Protein AF-A0A6P4Z2D4-F1 (afdb_monomer)

Solvent-accessible surface area (backbone atoms only — not comparable to full-atom values): 42286 Å² total; per-residue (Å²): 131,94,89,85,78,72,71,78,72,74,76,78,82,76,87,78,78,67,46,40,34,42,95,83,44,36,8,31,78,92,33,59,20,90,62,23,83,47,9,34,36,46,43,90,46,90,30,13,7,21,17,78,86,26,34,40,24,65,52,64,79,12,43,74,41,96,70,29,46,64,32,57,84,72,65,78,74,61,95,79,77,90,61,99,64,61,49,65,62,43,42,44,74,78,44,58,56,77,83,65,78,60,87,53,76,40,67,72,48,18,54,28,38,34,36,34,35,46,83,53,79,64,32,70,40,70,68,59,32,25,53,48,54,42,50,48,31,46,46,30,29,76,74,68,65,38,42,44,38,32,34,13,29,34,31,24,53,49,33,41,32,35,43,51,49,38,89,56,34,49,37,65,68,46,82,99,40,24,70,46,34,48,32,38,29,34,46,19,56,17,51,91,39,63,74,44,72,48,20,55,49,29,54,54,32,41,53,53,34,30,33,78,70,52,47,28,36,95,80,36,39,32,36,42,42,39,66,69,45,102,52,73,38,22,16,55,41,36,43,61,50,50,65,75,40,88,51,45,52,83,60,92,71,75,89,70,90,78,67,64,53,49,46,51,45,51,75,72,45,60,45,52,51,66,32,68,48,73,50,53,31,40,64,49,68,72,47,90,87,65,75,49,39,42,38,34,32,36,48,70,90,52,97,88,55,68,40,70,40,34,40,37,31,85,98,77,51,74,46,45,35,81,100,26,55,96,38,43,47,79,51,74,65,67,14,36,35,38,46,69,35,41,56,83,66,37,37,46,31,36,46,36,46,33,47,68,82,92,74,41,67,31,66,23,71,32,42,37,42,26,60,58,76,84,77,76,79,88,73,81,85,66,84,63,47,40,45,43,42,40,59,51,58,66,45,79,50,43,57,58,40,70,49,76,49,46,32,42,35,34,37,40,61,95,54,60,73,87,41,47,42,41,38,34,32,36,53,51,92,89,56,96,74,62,65,41,70,39,34,33,42,53,98,87,50,59,52,47,39,78,93,27,56,90,37,42,48,55,46,79,44,90,38,79,89,66,91,85,59,76,45,48,44,34,37,39,35,38,41,35,45,61,35,46,67,87,61,46,36,42,34,37,43,34,37,32,35,70,97,46,47,65,29,64,26,50,32,37,37,45,51,43,81,75,84,60,80,80,88,72,85,57,99,84,76,66,85,76,78,75,59,86,52,98,81,82,57,82,59,83,74,79,65,96,83,71,90,75,86,76,82,85,75,85,78,92,79,61,75,59,49,53,53,52,51,76,73,47,78,46,49,61,64,36,67,52,74,52,53,31,37,68,50,70,77,50,92,86,66,75,48,42,40,36,32,32,37,51,68,91,52,95,89,50,70,42,72,39,36,41,37,35,83,98,77,53,73,48,42,33,80,99,29,50,96,38,43,48,80,49,77,62,68,13,37,34,40,43,66,35,44,61,82,66,38,40,44,34,37,46,36,45,33,47,52,78,94,66,41,71,34,66,35,65,40,44,40,43,33,50,82,83,82,86,74,91,80,96,81,79,88,85,84,81,80,96,76,90,83,88,83,87,84,90,87,91,89,89,88,89,82,91,81,89,88,83,85,88,83,87,88,79,90,87,85,82,87,87,80,89,78,91,82,136

pLDDT: mean 70.23, std 21.88, range [25.17, 98.81]

Secondary structure (DSSP, 8-state):
---SSSSTTSSSSS-----SB-TTSB-BTTS-BTTBSSBB--TTSS--EE-TTSBEE-SHHHHSSTT-EE-TT-----TT--S-PPP-EE-TTTTTPPPPS---BPPSSEEEEEEEE-SS----SHHHHHHHHHHHHHIIIIIS--SS-S-SEEE-TTS-EEESSTTTB--SSSTTTTTSEEEEEESS--SSSPPPHHHHHHHHHHHHHHHHTTSEEEEEEEEEGGGGSS--TT-HHHHHHHTTSTTB-----S--TT-S--EEE-SPEE--TT--EEE-EEE--S-TT--PEEEEEE--SSTT-PEEEEEEETTTEEEE-GGGTTTEEE-GGG-EEE-S--GGG-EEEEEEEE-STTS-EEEEEEEEE---------SSSGGGS-EEEES-SEEEEETT--EEEEEEEEEETTS-GGGEEEEEEEEPTTSS--EEEEEEEETTEEEE-GGGTTTEEEEEEE----TT-SEEEEEEEEEE-S--GGG-EEEEEEEEETTTEEEEEEEEEEEEPPPPPPP---TT-PPP-----TTS----PPPTT-------------PPEEEE---EEE-TT--EEE-EEEE-S-TT--PEEEEEEE-SSTT-EEEEEEEETTTEEEE-GGGTTTEEE-GGGPEEE-S--GGG-EEEEEEEE--TTT-EEEEEEEEEE-------------------------------------------------------

Nearest PDB structures (foldseek):
  4z8i-assembly1_A  TM=7.654E-01  e=1.230E-33  Branchiostoma belcheri tsingtauense
  4zxm-assembly1_A  TM=9.765E-01  e=8.666E-25  Branchiostoma belcheri tsingtauense
  5xz4-assembly2_B  TM=9.861E-01  e=1.200E-19  Bombus
  1sxr-assembly1_A  TM=9.747E-01  e=1.416E-19  Drosophila melanogaster
  2cb3-assembly4_D  TM=9.792E-01  e=4.754E-19  Drosophila melanogaster

Radius of gyration: 40.46 Å; Cα contacts (8 Å, |Δi|>4): 1450; chains: 1; bounding box: 106×109×115 Å

Organism: Branchiostoma belcheri (NCBI:txid7741)

InterPro domains:
  IPR002502 N-acetylmuramoyl-L-alanine amidase domain [PF01510] (108-236)
  IPR002502 N-acetylmuramoyl-L-alanine amidase domain [SM00644] (98-235)
  IPR002502 N-acetylmuramoyl-L-alanine amidase domain [cd06583] (109-236)
  IPR003598 Immunoglobulin subtype 2 [SM00408] (272-358)
  IPR003598 Immunoglobulin subtype 2 [SM00408] (571-657)
  IPR003599 Immunoglobulin domain subtype [SM00409] (266-371)
  IPR003599 Immunoglobulin domain subtype [SM00409] (392-512)
  IPR003599 Immunoglobulin domain subtype [SM00409] (565-670)
  IPR006619 Peptidoglycan recognition protein family domain, metazoa/bacteria [SM00701] (87-229)
  IPR007110 Immunoglobulin-like domain [PS50835] (257-353)
  IPR007110 Immunoglobulin-like domain [PS50835] (556-670)
  IPR013106 Immunoglobulin V-set domain [PF07686] (270-360)
  IPR013106 Immunoglobulin V-set domain [PF07686] (569-660)
  IPR013106 Immunoglobulin V-set domain [SM00406] (276-353)
  IPR013106 Immunoglobulin V-set domain [SM00406] (575-652)
  IPR013783 Immunoglobulin-like fold [G3DSA:2.60.40.10] (261-362)
  IPR013783 Immunoglobulin-like fold [G3DSA:2.60.40.10] (387-515)
  IPR013783 Immunoglobulin-like fold [G3DSA:2.60.40.10] (560-660)
  IPR015510 Peptidoglycan recognition protein [PTHR11022] (67-248)
  IPR036179 Immunoglobulin-like domain superfamily [SSF48726] (268-354)

Mean predicted aligned error: 23.94 Å

Foldseek 3Di:
DDDDPPPVVVPPPDDPPQALADPVQFFAQVPGGRPHHRRAADLPDCFQKQAPVRGTHDDCNRDVDLLMDGCVVVDPDPPPPPDLDAFAEQECVNLVHDDFQDFDWADFQFQEEEEWEDEAAADQASNRVSVVLNVQQCCCCVVVVHRGRQAQWEFGLVLYIYGGVHLTTFGNQAPPCRRRYHYYYYYYQPQPHERDPSRVSNVSSNQVVCCVVRSHPPNHAYYYRCLRHPDCTPHDRHRVVCLPDPRYDDRPDDDPDQAAWDWDWDAAAEAAAQAKDWGDIAIDHSDPVWWWKKWKWFDPPPPPDIDTQWIDTPPPDTDGDDPNPPAWDADPRRIIMGGRDDQVNFGKMKIWIQTPPSRGIDIDIYTYGHDDPDPDPPDDDPLQAKDKEWRAQEAEEAAQAKDKTKMKIWDFPPADPQQKKKWKWWADPDDDGDTHTAWIDHPPAIDGDDPNRVFKGWDKAADDPPVPDRIRIIMIMIMGGRDDQVPQTKMKMKIAGHPRGIDIYIHGYGYHYQFDDDADDDPPDDHFDWDDDPPSDTDTDDDPPDPDDDDDDDDPDWAKDKDWDAAAEEEAQFKDKGDIAIDGPDPPWWKWKWKWFDPPDPPDIDTAWIDTPPPDTAGDDPQGPAWDADPRRIIMGGRDDQVVFGKMKIKIATHPVHGIDIDIYTYGHDDDPDDDDDDDDDDDDDDDDYDDDDDDDDDDDDDDDDDDDDDDDDDDDDDDDDDD

Sequence (724 aa):
MATNGLIFLLCLLSYAAAQRWRGDGRCGPNYPAPSATPGECNPASADPCCSEWGWCGHETGHCDCALCVDYSAGGSVPAGSLSGSCPRIVTRSEWGARSSNWVQYISRPVPKVVIHHSTGGTCSDQASCSAKVRGFQNYHMDSNGWGDIGYNFLVGNDGNVYEGRGWDQVGAHAYGQNHVSIGICFIGEFTNQKPNSAAIRAAKNLISCGISLGKISSTYSLYGHRDMGSTACPGNQLYDDIKTWGRYVFCVGTIVPGGQIHVTVGQRQHVPPGGSVILPCNYSLPSDDVRPLVSWWKDRGLVLTRRIVYEHRAGQYSKAYDEWEGRAVLLRQASLQITNLTTNDTGKYECEIRVPLQYGAARGFINLDVRGFPEKGEGTAVDLYPQIEAVRSDLNTTVGETVEMEFLYGVPVNSSERDVVKTIYKLKHGHTPPRENVCEILSKGSNCSGQYQTRARLEEKAWDSDDQSSFRRGLLVLTLENVVLSDEAVYEGEVRVERRGYNQSRVSITVADVPWCPYRSCPDGEWLECQTDTDMVCSCSCRPECTTCAPCTVVPGGQIHVTVGQRQHVPPGGSVILPCNYSLPSDDVRPLVSWWKDRGLVLTRRIVYEHRAGQYSKAYDEWEGRAVLLRQASLQISNLTTNDTGKYECEIRVPLQYGAARGFINLDVSVYGGKNNPLGKLQTGFIAGGGVVFILATAAILTRMLRNRKMNTSAPKYDRQVNM

Structure (mmCIF, N/CA/C/O backbone):
data_AF-A0A6P4Z2D4-F1
#
_entry.id   AF-A0A6P4Z2D4-F1
#
loop_
_atom_site.group_PDB
_atom_site.id
_atom_site.type_symbol
_atom_site.label_atom_id
_atom_site.label_alt_id
_atom_site.label_comp_id
_atom_site.label_asym_id
_atom_site.label_entity_id
_atom_site.label_seq_id
_atom_site.pdbx_PDB_ins_code
_atom_site.Cartn_x
_atom_site.Cartn_y
_atom_site.Cartn_z
_atom_site.occupancy
_atom_site.B_iso_or_equiv
_atom_site.auth_seq_id
_atom_site.auth_comp_id
_atom_site.auth_asym_id
_atom_site.auth_atom_id
_atom_site.pdbx_PDB_model_num
ATOM 1 N N . MET A 1 1 ? -63.949 -8.064 -61.785 1.00 35.16 1 MET A N 1
ATOM 2 C CA . MET A 1 1 ? -62.771 -8.500 -62.572 1.00 35.16 1 MET A CA 1
ATOM 3 C C . MET A 1 1 ? -61.718 -7.399 -62.531 1.00 35.16 1 MET A C 1
ATOM 5 O O . MET A 1 1 ? -62.061 -6.294 -62.142 1.00 35.16 1 MET A O 1
ATOM 9 N N . ALA A 1 2 ? -60.463 -7.743 -62.826 1.00 40.91 2 ALA A N 1
ATOM 10 C CA . ALA A 1 2 ? -59.237 -6.949 -62.666 1.00 40.91 2 ALA A CA 1
ATOM 11 C C . ALA A 1 2 ? -59.337 -5.413 -62.811 1.00 40.91 2 ALA A C 1
ATOM 13 O O . ALA A 1 2 ? -59.795 -4.945 -63.842 1.00 40.91 2 ALA A O 1
ATOM 14 N N . THR A 1 3 ? -58.789 -4.685 -61.822 1.00 45.09 3 THR A N 1
ATOM 15 C CA . THR A 1 3 ? -57.750 -3.625 -61.950 1.00 45.09 3 THR A CA 1
ATOM 16 C C . THR A 1 3 ? -57.456 -3.032 -60.561 1.00 45.09 3 THR A C 1
ATOM 18 O O . THR A 1 3 ? -58.101 -2.068 -60.172 1.00 45.09 3 THR A O 1
ATOM 21 N N . ASN A 1 4 ? -56.530 -3.632 -59.794 1.00 42.41 4 ASN A N 1
ATOM 22 C CA . ASN A 1 4 ? -55.822 -2.997 -58.652 1.00 42.41 4 ASN A CA 1
ATOM 23 C C . ASN A 1 4 ? -54.682 -3.886 -58.083 1.00 42.41 4 ASN A C 1
ATOM 25 O O . ASN A 1 4 ? -54.360 -3.834 -56.902 1.00 42.41 4 ASN A O 1
ATOM 29 N N . GLY A 1 5 ? -54.073 -4.740 -58.920 1.00 39.34 5 GLY A N 1
ATOM 30 C CA . GLY A 1 5 ? -53.118 -5.772 -58.479 1.00 39.34 5 GLY A CA 1
ATOM 31 C C . GLY A 1 5 ? -51.638 -5.526 -58.801 1.00 39.34 5 GLY A C 1
ATOM 32 O O . GLY A 1 5 ? -50.812 -6.327 -58.384 1.00 39.34 5 GLY A O 1
ATOM 33 N N . LEU A 1 6 ? -51.287 -4.469 -59.550 1.00 42.41 6 LEU A N 1
ATOM 34 C CA . LEU A 1 6 ? -49.922 -4.290 -60.087 1.00 42.41 6 LEU A CA 1
ATOM 35 C C . LEU A 1 6 ? -49.116 -3.118 -59.502 1.00 42.41 6 LEU A C 1
ATOM 37 O O . LEU A 1 6 ? -47.920 -3.033 -59.755 1.00 42.41 6 LEU A O 1
ATOM 41 N N . ILE A 1 7 ? -49.729 -2.234 -58.708 1.00 43.28 7 ILE A N 1
ATOM 42 C CA . ILE A 1 7 ? -49.030 -1.077 -58.108 1.00 43.28 7 ILE A CA 1
ATOM 43 C C . ILE A 1 7 ? -48.471 -1.413 -56.711 1.00 43.28 7 ILE A C 1
ATOM 45 O O . ILE A 1 7 ? -47.448 -0.871 -56.308 1.00 43.28 7 ILE A O 1
ATOM 49 N N . PHE A 1 8 ? -49.059 -2.386 -56.004 1.00 35.97 8 PHE A N 1
ATOM 50 C CA . PHE A 1 8 ? -48.578 -2.824 -54.685 1.00 35.97 8 PHE A CA 1
ATOM 51 C C . PHE A 1 8 ? -47.391 -3.806 -54.720 1.00 35.97 8 PHE A C 1
ATOM 53 O O . PHE A 1 8 ? -46.781 -4.045 -53.683 1.00 35.97 8 PHE A O 1
ATOM 60 N N . LEU A 1 9 ? -47.032 -4.354 -55.890 1.00 36.25 9 LEU A N 1
ATOM 61 C CA . LEU A 1 9 ? -45.917 -5.308 -56.027 1.00 36.25 9 LEU A CA 1
ATOM 62 C C . LEU A 1 9 ? -44.589 -4.674 -56.484 1.00 36.25 9 LEU A C 1
ATOM 64 O O . LEU A 1 9 ? -43.566 -5.350 -56.494 1.00 36.25 9 LEU A O 1
ATOM 68 N N . LEU A 1 10 ? -44.591 -3.384 -56.842 1.00 39.38 10 LEU A N 1
ATOM 69 C CA . LEU A 1 10 ? -43.403 -2.641 -57.293 1.00 39.38 10 LEU A CA 1
ATOM 70 C C . LEU A 1 10 ? -42.857 -1.652 -56.246 1.00 39.38 10 LEU A C 1
ATOM 72 O O . LEU A 1 10 ? -41.905 -0.934 -56.528 1.00 39.38 10 LEU A O 1
ATOM 76 N N . CYS A 1 11 ? -43.415 -1.641 -55.029 1.00 34.66 11 CYS A N 1
ATOM 77 C CA . CYS A 1 11 ? -43.006 -0.746 -53.934 1.00 34.66 11 CYS A CA 1
ATOM 78 C C . CYS A 1 11 ? -42.496 -1.495 -52.679 1.00 34.66 11 CYS A C 1
ATOM 80 O O . CYS A 1 11 ? -42.506 -0.958 -51.577 1.00 34.66 11 CYS A O 1
ATOM 82 N N . LEU A 1 12 ? -42.064 -2.756 -52.833 1.00 34.69 12 LEU A N 1
ATOM 83 C CA . LEU A 1 12 ? -41.477 -3.585 -51.759 1.00 34.69 12 LEU A CA 1
ATOM 84 C C . LEU A 1 12 ? -40.169 -4.297 -52.173 1.00 34.69 12 LEU A C 1
ATOM 86 O O . LEU A 1 12 ? -39.725 -5.221 -51.500 1.00 34.69 12 LEU A O 1
ATOM 90 N N . LEU A 1 13 ? -39.535 -3.871 -53.274 1.00 36.72 13 LEU A N 1
ATOM 91 C CA . LEU A 1 13 ? -38.287 -4.460 -53.797 1.00 36.72 13 LEU A CA 1
ATOM 92 C C . LEU A 1 13 ? -37.170 -3.429 -54.050 1.00 36.72 13 LEU A C 1
ATOM 94 O O . LEU A 1 13 ? -36.260 -3.658 -54.843 1.00 36.72 13 LEU A O 1
ATOM 98 N N . SER A 1 14 ? -37.198 -2.303 -53.336 1.00 42.03 14 SER A N 1
ATOM 99 C CA . SER A 1 14 ? -36.109 -1.322 -53.327 1.00 42.03 14 SER A CA 1
ATOM 100 C C . SER A 1 14 ? -35.949 -0.700 -51.939 1.00 42.03 14 SER A C 1
ATOM 102 O O . SER A 1 14 ? -36.929 -0.235 -51.368 1.00 42.03 14 SER A O 1
ATOM 104 N N . TYR A 1 15 ? -34.707 -0.646 -51.446 1.00 39.22 15 TYR A N 1
ATOM 105 C CA . TYR A 1 15 ? -34.289 -0.032 -50.174 1.00 39.22 15 TYR A CA 1
ATOM 106 C C . TYR A 1 15 ? -34.750 -0.699 -48.865 1.00 39.22 15 TYR A C 1
ATOM 108 O O . TYR A 1 15 ? -35.400 -0.100 -48.015 1.00 39.22 15 TYR A O 1
ATOM 116 N N . ALA A 1 16 ? -34.193 -1.883 -48.610 1.00 38.75 16 ALA A N 1
ATOM 117 C CA . ALA A 1 16 ? -33.595 -2.152 -47.304 1.00 38.75 16 ALA A CA 1
ATOM 118 C C . ALA A 1 16 ? -32.105 -2.453 -47.523 1.00 38.75 16 ALA A C 1
ATOM 120 O O . ALA A 1 16 ? -31.725 -3.587 -47.809 1.00 38.75 16 ALA A O 1
ATOM 121 N N . ALA A 1 17 ? -31.254 -1.424 -47.446 1.00 47.62 17 ALA A N 1
ATOM 122 C CA . ALA A 1 17 ? -29.812 -1.637 -47.380 1.00 47.62 17 ALA A CA 1
ATOM 123 C C . ALA A 1 17 ? -29.526 -2.359 -46.058 1.00 47.62 17 ALA A C 1
ATOM 125 O O . ALA A 1 17 ? -29.636 -1.758 -44.989 1.00 47.62 17 ALA A O 1
ATOM 126 N N . ALA A 1 18 ? -29.259 -3.665 -46.126 1.00 57.00 18 ALA A N 1
ATOM 127 C CA . ALA A 1 18 ? -29.109 -4.490 -44.936 1.00 57.00 18 ALA A CA 1
ATOM 128 C C . ALA A 1 18 ? -27.986 -3.919 -44.053 1.00 57.00 18 ALA A C 1
ATOM 130 O O . ALA A 1 18 ? -26.876 -3.666 -44.527 1.00 57.00 18 ALA A O 1
ATOM 131 N N . GLN A 1 19 ? -28.305 -3.654 -42.788 1.00 74.12 19 GLN A N 1
ATOM 132 C CA . GLN A 1 19 ? -27.507 -2.788 -41.922 1.00 74.12 19 GLN A CA 1
ATOM 133 C C . GLN A 1 19 ? -26.253 -3.520 -41.412 1.00 74.12 19 GLN A C 1
ATOM 135 O O . GLN A 1 19 ? -26.360 -4.589 -40.810 1.00 74.12 19 GLN A O 1
ATOM 140 N N . ARG A 1 20 ? -25.064 -2.953 -41.673 1.00 85.25 20 ARG A N 1
ATOM 141 C CA . ARG A 1 20 ? -23.759 -3.570 -41.333 1.00 85.25 20 ARG A CA 1
ATOM 142 C C . ARG A 1 20 ? -23.387 -3.437 -39.852 1.00 85.25 20 ARG A C 1
ATOM 144 O O . ARG A 1 20 ? -22.467 -4.097 -39.383 1.00 85.25 20 ARG A O 1
ATOM 151 N N . TRP A 1 21 ? -24.130 -2.624 -39.112 1.00 87.12 21 TRP A N 1
ATOM 152 C CA . TRP A 1 21 ? -24.006 -2.409 -37.673 1.00 87.12 21 TRP A CA 1
ATOM 153 C C . TRP A 1 21 ? -25.308 -2.783 -36.964 1.00 87.12 21 TRP A C 1
ATOM 155 O O . TRP A 1 21 ? -26.374 -2.848 -37.582 1.00 87.12 21 TRP A O 1
ATOM 165 N N . ARG A 1 22 ? -25.229 -3.045 -35.658 1.00 86.81 22 ARG A N 1
ATOM 166 C CA . ARG A 1 22 ? -26.376 -3.472 -34.849 1.00 86.81 22 ARG A CA 1
ATOM 167 C C . ARG A 1 22 ? -27.048 -2.292 -34.145 1.00 86.81 22 ARG A C 1
ATOM 169 O O . ARG A 1 22 ? -26.395 -1.324 -33.770 1.00 86.81 22 ARG A O 1
ATOM 176 N N . GLY A 1 23 ? -28.358 -2.398 -33.917 1.00 82.31 23 GLY A N 1
ATOM 177 C CA . GLY A 1 23 ? -29.136 -1.394 -33.174 1.00 82.31 23 GLY A CA 1
ATOM 178 C C . GLY A 1 23 ? -28.933 -1.418 -31.652 1.00 82.31 23 GLY A C 1
ATOM 179 O O . GLY A 1 23 ? -29.385 -0.506 -30.973 1.00 82.31 23 GLY A O 1
ATOM 180 N N . ASP A 1 24 ? -28.258 -2.440 -31.116 1.00 86.38 24 ASP A N 1
ATOM 181 C CA . ASP A 1 24 ? -27.936 -2.591 -29.690 1.00 86.38 24 ASP A CA 1
ATOM 182 C C . ASP A 1 24 ? -26.535 -2.065 -29.321 1.00 86.38 24 ASP A C 1
ATOM 184 O O . ASP A 1 24 ? -26.066 -2.306 -28.212 1.00 86.38 24 ASP A O 1
ATOM 188 N N . GLY A 1 25 ? -25.848 -1.383 -30.247 1.00 86.38 25 GLY A N 1
ATOM 189 C CA . GLY A 1 25 ? -24.499 -0.839 -30.044 1.00 86.38 25 GLY A CA 1
ATOM 190 C C . GLY A 1 25 ? -23.376 -1.883 -30.019 1.00 86.38 25 GLY A C 1
ATOM 191 O O . GLY A 1 25 ? -22.221 -1.523 -29.792 1.00 86.38 25 GLY A O 1
ATOM 192 N N . ARG A 1 26 ? -23.676 -3.170 -30.248 1.00 91.19 26 ARG A N 1
ATOM 193 C CA . ARG A 1 26 ? -22.673 -4.244 -30.293 1.00 91.19 26 ARG A CA 1
ATOM 194 C C . ARG A 1 26 ? -22.001 -4.352 -31.664 1.00 91.19 26 ARG A C 1
ATOM 196 O O . ARG A 1 26 ? -22.624 -4.110 -32.695 1.00 91.19 26 ARG A O 1
ATOM 203 N N . CYS A 1 27 ? -20.751 -4.807 -31.670 1.00 89.88 27 CYS A N 1
ATOM 204 C CA . CYS A 1 27 ? -19.935 -4.995 -32.872 1.00 89.88 27 CYS A CA 1
ATOM 205 C C . CYS A 1 27 ? -18.871 -6.093 -32.676 1.00 89.88 27 CYS A C 1
ATOM 207 O O . CYS A 1 27 ? -18.751 -6.688 -31.604 1.00 89.88 27 CYS A O 1
ATOM 209 N N . GLY A 1 28 ? -18.063 -6.361 -33.699 1.00 85.19 28 GLY A N 1
ATOM 210 C CA . GLY A 1 28 ? -16.960 -7.317 -33.652 1.00 85.19 28 GLY A CA 1
ATOM 211 C C . GLY A 1 28 ? -17.371 -8.761 -33.981 1.00 85.19 28 GLY A C 1
ATOM 212 O O . GLY A 1 28 ? -18.518 -9.033 -34.350 1.00 85.19 28 GLY A O 1
ATOM 213 N N . PRO A 1 29 ? -16.432 -9.722 -33.891 1.00 78.94 29 PRO A N 1
ATOM 214 C CA . PRO A 1 29 ? -16.642 -11.098 -34.358 1.00 78.94 29 PRO A CA 1
ATOM 215 C C . PRO A 1 29 ? -17.651 -11.883 -33.512 1.00 78.94 29 PRO A C 1
ATOM 217 O O . PRO A 1 29 ? -18.329 -12.764 -34.030 1.00 78.94 29 PRO A O 1
ATOM 220 N N . ASN A 1 30 ? -17.792 -11.530 -32.231 1.00 80.69 30 ASN A N 1
ATOM 221 C CA . ASN A 1 30 ? -18.738 -12.166 -31.312 1.00 80.69 30 ASN A CA 1
ATOM 222 C C . ASN A 1 30 ? -20.179 -11.650 -31.476 1.00 80.69 30 ASN A C 1
ATOM 224 O O . ASN A 1 30 ? -21.107 -12.272 -30.964 1.00 80.69 30 ASN A O 1
ATOM 228 N N . TYR A 1 31 ? -20.375 -10.531 -32.186 1.00 87.75 31 TYR A N 1
ATOM 229 C CA . TYR A 1 31 ? -21.681 -9.900 -32.381 1.00 87.75 31 TYR A CA 1
ATOM 230 C C . TYR A 1 31 ? -21.900 -9.526 -33.859 1.00 87.75 31 TYR A C 1
ATOM 232 O O . TYR A 1 31 ? -21.855 -8.345 -34.207 1.00 87.75 31 TYR A O 1
ATOM 240 N N . PRO A 1 32 ? -22.148 -10.510 -34.749 1.00 84.94 32 PRO A N 1
ATOM 241 C CA . PRO A 1 32 ? -22.442 -10.246 -36.156 1.00 84.94 32 PRO A CA 1
ATOM 242 C C . PRO A 1 32 ? -23.659 -9.331 -36.342 1.00 84.94 32 PRO A C 1
ATOM 244 O O . PRO A 1 32 ? -24.622 -9.371 -35.563 1.00 84.94 32 PRO A O 1
ATOM 247 N N . ALA A 1 33 ? -23.621 -8.526 -37.398 1.00 83.75 33 ALA A N 1
ATOM 248 C CA . ALA A 1 33 ? -24.726 -7.692 -37.852 1.00 83.75 33 ALA A CA 1
ATOM 249 C C . ALA A 1 33 ? -25.476 -8.371 -39.019 1.00 83.75 33 ALA A C 1
ATOM 251 O O . ALA A 1 33 ? -24.918 -9.264 -39.658 1.00 83.75 33 ALA A O 1
ATOM 252 N N . PRO A 1 34 ? -26.714 -7.950 -39.349 1.00 79.75 34 PRO A N 1
ATOM 253 C CA . PRO A 1 34 ? -27.518 -8.565 -40.413 1.00 79.75 34 PRO A CA 1
ATOM 254 C C . PRO A 1 34 ? -26.839 -8.694 -41.788 1.00 79.75 34 PRO A C 1
ATOM 256 O O . PRO A 1 34 ? -27.233 -9.553 -42.573 1.00 79.75 34 PRO A O 1
ATOM 259 N N . SER A 1 35 ? -25.840 -7.859 -42.092 1.00 79.88 35 SER A N 1
ATOM 260 C CA . SER A 1 35 ? -25.073 -7.894 -43.348 1.00 79.88 35 SER A CA 1
ATOM 261 C C . SER A 1 35 ? -23.549 -7.835 -43.184 1.00 79.88 35 SER A C 1
ATOM 263 O O . SER A 1 35 ? -22.845 -7.655 -44.178 1.00 79.88 35 SER A O 1
ATOM 265 N N . ALA A 1 36 ? -23.023 -7.991 -41.963 1.00 77.94 36 ALA A N 1
ATOM 266 C CA . ALA A 1 36 ? -21.582 -7.973 -41.715 1.00 77.94 36 ALA A CA 1
ATOM 267 C C . ALA A 1 36 ? -21.163 -8.958 -40.614 1.00 77.94 36 ALA A C 1
ATOM 269 O O . ALA A 1 36 ? -21.743 -8.995 -39.526 1.00 77.94 36 ALA A O 1
ATOM 270 N N . THR A 1 37 ? -20.111 -9.725 -40.904 1.00 79.81 37 THR A N 1
ATOM 271 C CA . THR A 1 37 ? -19.453 -10.640 -39.966 1.00 79.81 37 THR A CA 1
ATOM 272 C C . THR A 1 37 ? -17.938 -10.461 -40.120 1.00 79.81 37 THR A C 1
ATOM 274 O O . THR A 1 37 ? -17.406 -10.880 -41.150 1.00 79.81 37 THR A O 1
ATOM 277 N N . PRO A 1 38 ? -17.222 -9.856 -39.151 1.00 82.50 38 PRO A N 1
ATOM 278 C CA . PRO A 1 38 ? -17.706 -9.297 -37.878 1.00 82.50 38 PRO A CA 1
ATOM 279 C C . PRO A 1 38 ? -18.737 -8.166 -38.045 1.00 82.50 38 PRO A C 1
ATOM 281 O O . PRO A 1 38 ? -18.798 -7.539 -39.097 1.00 82.50 38 PRO A O 1
ATOM 284 N N . GLY A 1 39 ? -19.542 -7.908 -37.008 1.00 86.06 39 GLY A N 1
ATOM 285 C CA . GLY A 1 39 ? -20.467 -6.770 -37.004 1.00 86.06 39 GLY A CA 1
ATOM 286 C C . GLY A 1 39 ? -19.714 -5.441 -36.903 1.00 86.06 39 GLY A C 1
ATOM 287 O O . GLY A 1 39 ? -18.709 -5.349 -36.198 1.00 86.06 39 GLY A O 1
ATOM 288 N N . GLU A 1 40 ? -20.182 -4.413 -37.600 1.00 91.56 40 GLU A N 1
ATOM 289 C CA . GLU A 1 40 ? -19.491 -3.122 -37.712 1.00 91.56 40 GLU A CA 1
ATOM 290 C C . GLU A 1 40 ? -20.137 -2.055 -36.818 1.00 91.56 40 GLU A C 1
ATOM 292 O O . GLU A 1 40 ? -21.152 -2.304 -36.163 1.00 91.56 40 GLU A O 1
ATOM 297 N N . CYS A 1 41 ? -19.556 -0.855 -36.802 1.00 88.88 41 CYS A N 1
ATOM 298 C CA . CYS A 1 41 ? -20.157 0.337 -36.205 1.00 88.88 41 CYS A CA 1
ATOM 299 C C . CYS A 1 41 ? -20.586 1.317 -37.296 1.00 88.88 41 CYS A C 1
ATOM 301 O O . CYS A 1 41 ? -20.066 1.287 -38.408 1.00 88.88 41 CYS A O 1
ATOM 303 N N . ASN A 1 42 ? -21.571 2.164 -36.996 1.00 87.00 42 ASN A N 1
ATOM 304 C CA . ASN A 1 42 ? -22.104 3.120 -37.962 1.00 87.00 42 ASN A CA 1
ATOM 305 C C . ASN A 1 42 ? -21.088 4.257 -38.211 1.00 87.00 42 ASN A C 1
ATOM 307 O O . ASN A 1 42 ? -20.878 5.052 -37.293 1.00 87.00 42 ASN A O 1
ATOM 311 N N . PRO A 1 43 ? -20.534 4.412 -39.432 1.00 82.62 43 PRO A N 1
ATOM 312 C CA . PRO A 1 43 ? -19.566 5.469 -39.755 1.00 82.62 43 PRO A CA 1
ATOM 313 C C . PRO A 1 43 ? -20.072 6.892 -39.496 1.00 82.62 43 PRO A C 1
ATOM 315 O O . PRO A 1 43 ? -19.282 7.792 -39.240 1.00 82.62 43 PRO A O 1
ATOM 318 N N . ALA A 1 44 ? -21.390 7.095 -39.592 1.00 78.81 44 ALA A N 1
ATOM 319 C CA . ALA A 1 44 ? -22.053 8.388 -39.428 1.00 78.81 44 ALA A CA 1
ATOM 320 C C . ALA A 1 44 ? -22.648 8.591 -38.018 1.00 78.81 44 ALA A C 1
ATOM 322 O O . ALA A 1 44 ? -23.441 9.508 -37.810 1.00 78.81 44 ALA A O 1
ATOM 323 N N . SER A 1 45 ? -22.328 7.709 -37.065 1.00 82.06 45 SER A N 1
ATOM 324 C CA . SER A 1 45 ? -22.720 7.856 -35.661 1.00 82.06 45 SER A CA 1
ATOM 325 C C . SER A 1 45 ? -21.751 8.760 -34.902 1.00 82.06 45 SER A C 1
ATOM 327 O O . SER A 1 45 ? -20.603 8.935 -35.302 1.00 82.06 45 SER A O 1
ATOM 329 N N . ALA A 1 46 ? -22.194 9.243 -33.741 1.00 82.00 46 ALA A N 1
ATOM 330 C CA . ALA A 1 46 ? -21.294 9.744 -32.708 1.00 82.00 46 ALA A CA 1
ATOM 331 C C . ALA A 1 46 ? -20.350 8.652 -32.167 1.00 82.00 46 ALA A C 1
ATOM 333 O O . ALA A 1 46 ? -19.380 9.002 -31.520 1.00 82.00 46 ALA A O 1
ATOM 334 N N . ASP A 1 47 ? -20.614 7.369 -32.457 1.00 89.94 47 ASP A N 1
ATOM 335 C CA . ASP A 1 47 ? -19.872 6.186 -31.996 1.00 89.94 47 ASP A CA 1
ATOM 336 C C . ASP A 1 47 ? -19.405 5.297 -33.176 1.00 89.94 47 ASP A C 1
ATOM 338 O O . ASP A 1 47 ? -20.012 4.251 -33.444 1.00 89.94 47 ASP A O 1
ATOM 342 N N . PRO A 1 48 ? -18.376 5.709 -33.942 1.00 88.12 48 PRO A N 1
ATOM 343 C CA . PRO A 1 48 ? -17.981 5.039 -35.180 1.00 88.12 48 PRO A CA 1
ATOM 344 C C . PRO A 1 48 ? -16.945 3.917 -34.998 1.00 88.12 48 PRO A C 1
ATOM 346 O O . PRO A 1 48 ? -16.666 3.209 -35.964 1.00 88.12 48 PRO A O 1
ATOM 349 N N . CYS A 1 49 ? -16.367 3.724 -33.808 1.00 89.94 49 CYS A N 1
ATOM 350 C CA . CYS A 1 49 ? -15.280 2.769 -33.577 1.00 89.94 49 CYS A CA 1
ATOM 351 C C . CYS A 1 49 ? -15.737 1.531 -32.796 1.00 89.94 49 CYS A C 1
ATOM 353 O O . CYS A 1 49 ? -16.405 1.648 -31.772 1.00 89.94 49 CYS A O 1
ATOM 355 N N . CYS A 1 50 ? -15.331 0.338 -33.232 1.00 90.00 50 CYS A N 1
ATOM 356 C CA . CYS A 1 50 ? -15.570 -0.913 -32.516 1.00 90.00 50 CYS A CA 1
ATOM 357 C C . CYS A 1 50 ? -14.404 -1.261 -31.580 1.00 90.00 50 CYS A C 1
ATOM 359 O O . CYS A 1 50 ? -13.285 -1.465 -32.047 1.00 90.00 50 CYS A O 1
ATOM 361 N N . SER A 1 51 ? -14.686 -1.397 -30.282 1.00 86.00 51 SER A N 1
ATOM 362 C CA . SER A 1 51 ? -13.726 -1.799 -29.238 1.00 86.00 51 SER A CA 1
ATOM 363 C C . SER A 1 51 ? -13.460 -3.314 -29.174 1.00 86.00 51 SER A C 1
ATOM 365 O O . SER A 1 51 ? -14.282 -4.119 -29.618 1.00 86.00 51 SER A O 1
ATOM 367 N N . GLU A 1 52 ? -12.374 -3.735 -28.499 1.00 82.12 52 GLU A N 1
ATOM 368 C CA . GLU A 1 52 ? -12.080 -5.168 -28.225 1.00 82.12 52 GLU A CA 1
ATOM 369 C C . GLU A 1 52 ? -13.215 -5.870 -27.453 1.00 82.12 52 GLU A C 1
ATOM 371 O O . GLU A 1 52 ? -13.386 -7.086 -27.535 1.00 82.12 52 GLU A O 1
ATOM 376 N N . TRP A 1 53 ? -14.020 -5.094 -26.720 1.00 81.44 53 TRP A N 1
ATOM 377 C CA . TRP A 1 53 ? -15.162 -5.557 -25.927 1.00 81.44 53 TRP A CA 1
ATOM 378 C C . TRP A 1 53 ? -16.437 -5.780 -26.759 1.00 81.44 53 TRP A C 1
ATOM 380 O O . TRP A 1 53 ? -17.458 -6.219 -26.218 1.00 81.44 53 TRP A O 1
ATOM 390 N N . GLY A 1 54 ? -16.387 -5.498 -28.065 1.00 86.69 54 GLY A N 1
ATOM 391 C CA . GLY A 1 54 ? -17.507 -5.654 -28.988 1.00 86.69 54 GLY A CA 1
ATOM 392 C C . GLY A 1 54 ? -18.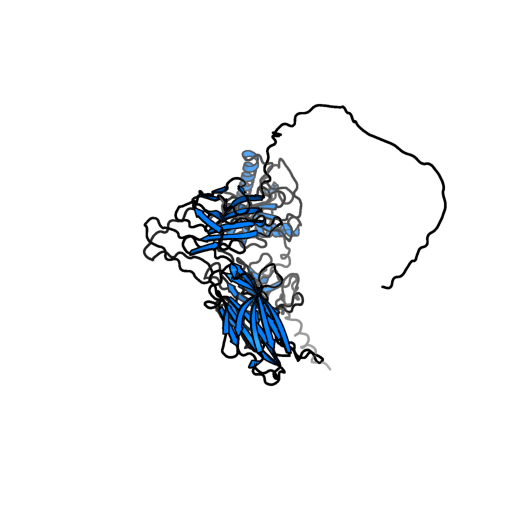598 -4.602 -28.800 1.00 86.69 54 GLY A C 1
ATOM 393 O O . GLY A 1 54 ? -19.782 -4.934 -28.873 1.00 86.69 54 GLY A O 1
ATOM 394 N N . TRP A 1 55 ? -18.198 -3.358 -28.527 1.00 92.06 55 TRP A N 1
ATOM 395 C CA . TRP A 1 55 ? -19.075 -2.188 -28.411 1.00 92.06 55 TRP A CA 1
ATOM 396 C C . TRP A 1 55 ? -18.621 -1.056 -29.326 1.00 92.06 55 TRP A C 1
ATOM 398 O O . TRP A 1 55 ? -17.417 -0.797 -29.420 1.00 92.06 55 TRP A O 1
ATOM 408 N N . CYS A 1 56 ? -19.591 -0.379 -29.938 1.00 90.44 56 CYS A N 1
ATOM 409 C CA . CYS A 1 56 ? -19.391 0.863 -30.669 1.00 90.44 56 CYS A CA 1
ATOM 410 C C . CYS A 1 56 ? -19.228 2.043 -29.708 1.00 90.44 56 CYS A C 1
ATOM 412 O O . CYS A 1 56 ? -20.028 2.196 -28.788 1.00 90.44 56 CYS A O 1
ATOM 414 N N . GLY A 1 57 ? -18.213 2.871 -29.942 1.00 87.62 57 GLY A N 1
ATOM 415 C CA . GLY A 1 57 ? -17.928 4.091 -29.189 1.00 87.62 57 GLY A CA 1
ATOM 416 C C . GLY A 1 57 ? -17.037 5.053 -29.982 1.00 87.62 57 GLY A C 1
ATOM 417 O O . GLY A 1 57 ? -16.677 4.775 -31.127 1.00 87.62 57 GLY A O 1
ATOM 418 N N . HIS A 1 58 ? -16.659 6.172 -29.367 1.00 83.69 58 HIS A N 1
ATOM 419 C CA . HIS A 1 58 ? -15.753 7.182 -29.945 1.00 83.69 58 HIS A CA 1
ATOM 420 C C . HIS A 1 58 ? -14.575 7.572 -29.048 1.00 83.69 58 HIS A C 1
ATOM 422 O O . HIS A 1 58 ? -13.686 8.312 -29.464 1.00 83.69 58 HIS A O 1
ATOM 428 N N . GLU A 1 59 ? -14.567 7.110 -27.799 1.00 77.62 59 GLU A N 1
ATOM 429 C CA . GLU A 1 59 ? -13.454 7.348 -26.883 1.00 77.62 59 GLU A CA 1
ATOM 430 C C . GLU A 1 59 ? -12.191 6.609 -27.358 1.00 77.62 59 GLU A C 1
ATOM 432 O O . GLU A 1 59 ? -12.271 5.601 -28.061 1.00 77.62 59 GLU A O 1
ATOM 437 N N . THR A 1 60 ? -11.011 7.030 -26.900 1.00 72.56 60 THR A N 1
ATOM 438 C CA . THR A 1 60 ? -9.725 6.404 -27.270 1.00 72.56 60 THR A CA 1
ATOM 439 C C . THR A 1 60 ? -9.681 4.894 -26.985 1.00 72.56 60 THR A C 1
ATOM 441 O O . THR A 1 60 ? -9.105 4.132 -27.756 1.00 72.56 60 THR A O 1
ATOM 444 N N . GLY A 1 61 ? -10.371 4.415 -25.942 1.00 67.06 61 GLY A N 1
ATOM 445 C CA . GLY A 1 61 ? -10.525 2.978 -25.656 1.00 67.06 61 GLY A CA 1
ATOM 446 C C . GLY A 1 61 ? -11.364 2.186 -26.676 1.00 67.06 61 GLY A C 1
ATOM 447 O O . GLY A 1 61 ? -11.328 0.956 -26.656 1.00 67.06 61 GLY A O 1
ATOM 448 N N . HIS A 1 62 ? -12.098 2.871 -27.556 1.00 78.19 62 HIS A N 1
ATOM 449 C CA . HIS A 1 62 ? -12.904 2.298 -28.638 1.00 78.19 62 HIS A CA 1
ATOM 450 C C . HIS A 1 62 ? -12.253 2.439 -30.020 1.00 78.19 62 HIS A C 1
ATOM 452 O O . HIS A 1 62 ? -12.574 1.639 -30.896 1.00 78.19 62 HIS A O 1
ATOM 458 N N . CYS A 1 63 ? -11.336 3.397 -30.211 1.00 74.50 63 CYS A N 1
ATOM 459 C CA . CYS A 1 63 ? -10.672 3.662 -31.496 1.00 74.50 63 CYS A CA 1
ATOM 460 C C . CYS A 1 63 ? -9.176 3.267 -31.532 1.00 74.50 63 CYS A C 1
ATOM 462 O O . CYS A 1 63 ? -8.719 2.733 -32.539 1.00 74.50 63 CYS A O 1
ATOM 464 N N . ASP A 1 64 ? -8.413 3.464 -30.445 1.00 76.12 64 ASP A N 1
ATOM 465 C CA . ASP A 1 64 ? -6.933 3.396 -30.444 1.00 76.12 64 ASP A CA 1
ATOM 466 C C . ASP A 1 64 ? -6.340 2.079 -29.895 1.00 76.12 64 ASP A C 1
ATOM 468 O O . ASP A 1 64 ? -5.122 1.949 -29.711 1.00 76.12 64 ASP A O 1
ATOM 472 N N . CYS A 1 65 ? -7.179 1.089 -29.591 1.00 70.62 65 CYS A N 1
ATOM 473 C CA . CYS A 1 65 ? -6.736 -0.199 -29.056 1.00 70.62 65 CYS A CA 1
ATOM 474 C C . CYS A 1 65 ? -6.223 -1.165 -30.144 1.00 70.62 65 CYS A C 1
ATOM 476 O O . CYS A 1 65 ? -6.397 -0.945 -31.341 1.00 70.62 65 CYS A O 1
ATOM 478 N N . ALA A 1 66 ? -5.552 -2.251 -29.745 1.00 66.50 66 ALA A N 1
ATOM 479 C CA . ALA A 1 66 ? -4.838 -3.120 -30.687 1.00 66.50 66 ALA A CA 1
ATOM 480 C C . ALA A 1 66 ? -5.774 -3.964 -31.570 1.00 66.50 66 ALA A C 1
ATOM 482 O O . ALA A 1 66 ? -5.383 -4.346 -32.673 1.00 66.50 66 ALA A O 1
ATOM 483 N N . LEU A 1 67 ? -6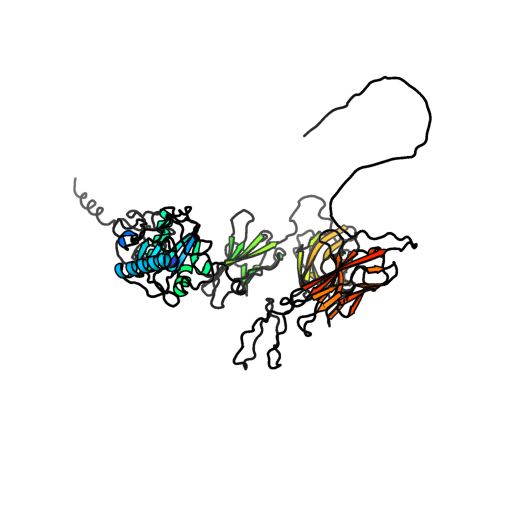.987 -4.247 -31.087 1.00 70.38 67 LEU A N 1
ATOM 484 C CA . LEU A 1 67 ? -8.048 -4.932 -31.831 1.00 70.38 67 LEU A CA 1
ATOM 485 C C . LEU A 1 67 ? -9.224 -3.998 -32.185 1.00 70.38 67 LEU A C 1
ATOM 487 O O . LEU A 1 67 ? -10.273 -4.483 -32.607 1.00 70.38 67 LEU A O 1
ATOM 491 N N . CYS A 1 68 ? -9.059 -2.681 -32.012 1.00 82.12 68 CYS A N 1
ATOM 492 C C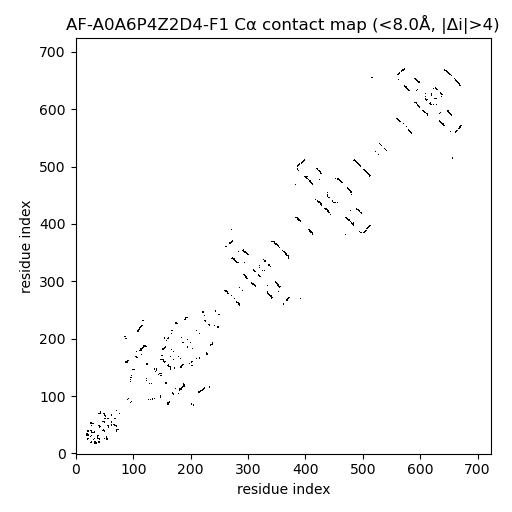A . CYS A 1 68 ? -10.074 -1.689 -32.363 1.00 82.12 68 CYS A CA 1
ATOM 493 C C . CYS A 1 68 ? -10.204 -1.545 -33.883 1.00 82.12 68 CYS A C 1
ATOM 495 O O . CYS A 1 68 ? -9.225 -1.679 -34.621 1.00 82.12 68 CYS A O 1
ATOM 497 N N . VAL A 1 69 ? -11.410 -1.220 -34.351 1.00 79.88 69 VAL A N 1
ATOM 498 C CA . VAL A 1 69 ? -11.669 -0.890 -35.760 1.00 79.88 69 VAL A CA 1
ATOM 499 C C . VAL A 1 69 ? -12.482 0.397 -35.832 1.00 79.88 69 VAL A C 1
ATOM 501 O O . VAL A 1 69 ? -13.658 0.404 -35.478 1.00 79.88 69 VAL A O 1
ATOM 504 N N . ASP A 1 70 ? -11.856 1.480 -36.286 1.00 84.31 70 ASP A N 1
ATOM 505 C CA . ASP A 1 70 ? -12.520 2.755 -36.563 1.00 84.31 70 ASP A CA 1
ATOM 506 C C . ASP A 1 70 ? -13.151 2.742 -37.966 1.00 84.31 70 ASP A C 1
ATOM 508 O O . ASP A 1 70 ? -12.460 2.524 -38.965 1.00 84.31 70 ASP A O 1
ATOM 512 N N . TYR A 1 71 ? -14.466 2.968 -38.041 1.00 80.81 71 TYR A N 1
ATOM 513 C CA . TYR A 1 71 ? -15.223 3.027 -39.294 1.00 80.81 71 TYR A CA 1
ATOM 514 C C . TYR A 1 71 ? -15.495 4.470 -39.771 1.00 80.81 71 TYR A C 1
ATOM 516 O O . TYR A 1 71 ? -16.078 4.652 -40.842 1.00 80.81 71 TYR A O 1
ATOM 524 N N . SER A 1 72 ? -15.061 5.502 -39.033 1.00 74.94 72 SER A N 1
ATOM 525 C CA . SER A 1 72 ? -15.337 6.925 -39.311 1.00 74.94 72 SER A CA 1
ATOM 526 C C . SER A 1 72 ? -14.804 7.416 -40.664 1.00 74.94 72 SER A C 1
ATOM 528 O O . SER A 1 72 ? -15.395 8.291 -41.296 1.00 74.94 72 SER A O 1
ATOM 530 N N . ALA A 1 73 ? -13.715 6.819 -41.158 1.00 57.34 73 ALA A N 1
ATOM 531 C CA . ALA A 1 73 ? -13.009 7.252 -42.365 1.00 57.34 73 ALA A CA 1
ATOM 532 C C . ALA A 1 73 ? -13.726 6.926 -43.697 1.00 57.34 73 ALA A C 1
ATOM 534 O O . ALA A 1 73 ? -13.148 7.122 -44.766 1.00 57.34 73 ALA A O 1
ATOM 535 N N . GLY A 1 74 ? -14.951 6.385 -43.669 1.00 46.75 74 GLY A N 1
ATOM 536 C CA . GLY A 1 74 ? -15.767 6.107 -44.864 1.00 46.75 74 GLY A CA 1
ATOM 537 C C . GLY A 1 74 ? -15.239 4.997 -45.787 1.00 46.75 74 GLY A C 1
ATOM 538 O O . GLY A 1 74 ? -15.872 4.673 -46.793 1.00 46.75 74 GLY A O 1
ATOM 539 N N . GLY A 1 75 ? -14.100 4.388 -45.454 1.00 40.00 75 GLY A N 1
ATOM 540 C CA . GLY A 1 75 ? -13.550 3.243 -46.163 1.00 40.00 75 GLY A CA 1
ATOM 541 C C . GLY A 1 75 ? -14.298 1.968 -45.797 1.00 40.00 75 GLY A C 1
ATOM 542 O O . GLY A 1 75 ? -14.111 1.427 -44.708 1.00 40.00 75 GLY A O 1
ATOM 543 N N . SER A 1 76 ? -15.089 1.434 -46.727 1.00 38.19 76 SER A N 1
ATOM 544 C CA . SER A 1 76 ? -15.516 0.041 -46.646 1.00 38.19 76 SER A CA 1
ATOM 545 C C . SER A 1 76 ? -14.277 -0.852 -46.722 1.00 38.19 76 SER A C 1
ATOM 547 O O . SER A 1 76 ? -13.701 -1.061 -47.790 1.00 38.19 76 SER A O 1
ATOM 549 N N . VAL A 1 77 ? -13.852 -1.385 -45.573 1.00 39.16 77 VAL A N 1
ATOM 550 C CA . VAL A 1 77 ? -12.806 -2.410 -45.531 1.00 39.16 77 VAL A CA 1
ATOM 551 C C . VAL A 1 77 ? -13.260 -3.551 -46.454 1.00 39.16 77 VAL A C 1
ATOM 553 O O . VAL A 1 77 ? -14.378 -4.054 -46.274 1.00 39.16 77 VAL A O 1
ATOM 556 N N . PRO A 1 78 ? -12.463 -3.950 -47.466 1.00 34.09 78 PRO A N 1
ATOM 557 C CA . PRO A 1 78 ? -12.852 -5.031 -48.357 1.00 34.09 78 PRO A CA 1
ATOM 558 C C . PRO A 1 78 ? -13.143 -6.291 -47.544 1.00 34.09 78 PRO A C 1
ATOM 560 O O . PRO A 1 78 ? -12.382 -6.630 -46.630 1.00 34.09 78 PRO A O 1
ATOM 563 N N . ALA A 1 79 ? -14.237 -6.980 -47.878 1.00 33.56 79 ALA A N 1
ATOM 564 C CA . ALA A 1 79 ? -14.616 -8.236 -47.241 1.00 33.56 79 ALA A CA 1
ATOM 565 C C . ALA A 1 79 ? -13.485 -9.262 -47.439 1.00 33.56 79 ALA A C 1
ATOM 567 O O . ALA A 1 79 ? -13.346 -9.848 -48.510 1.00 33.56 79 ALA A O 1
ATOM 568 N N . GLY A 1 80 ? -12.629 -9.399 -46.421 1.00 34.09 80 GLY A N 1
ATOM 569 C CA . GLY A 1 80 ? -11.359 -10.123 -46.511 1.00 34.09 80 GLY A CA 1
ATOM 570 C C . GLY A 1 80 ? -10.216 -9.584 -45.637 1.00 34.09 80 GLY A C 1
ATOM 571 O O . GLY A 1 80 ? -9.286 -10.337 -45.379 1.00 34.09 80 GLY A O 1
ATOM 572 N N . SER A 1 81 ? -10.263 -8.339 -45.135 1.00 35.12 81 SER A N 1
ATOM 573 C CA . SER A 1 81 ? -9.145 -7.753 -44.355 1.00 35.12 81 SER A CA 1
ATOM 574 C C . SER A 1 81 ? -9.322 -7.740 -42.821 1.00 35.12 81 SER A C 1
ATOM 576 O O . SER A 1 81 ? -8.601 -7.023 -42.128 1.00 35.12 81 SER A O 1
ATOM 578 N N . LEU A 1 82 ? -10.232 -8.551 -42.269 1.00 37.44 82 LEU A N 1
ATOM 579 C CA . LEU A 1 82 ? -10.339 -8.808 -40.821 1.00 37.44 82 LEU A CA 1
ATOM 580 C C . LEU A 1 82 ? -9.986 -10.264 -40.489 1.00 37.44 82 LEU A C 1
ATOM 582 O O . LEU A 1 82 ? -10.773 -11.029 -39.940 1.00 37.44 82 LEU A O 1
ATOM 586 N N . SER A 1 83 ? -8.746 -10.627 -40.816 1.00 33.81 83 SER A N 1
ATOM 587 C CA . SER A 1 83 ? -8.047 -11.792 -40.273 1.00 33.81 83 SER A CA 1
ATOM 588 C C . SER A 1 83 ? -6.838 -11.302 -39.479 1.00 33.81 83 SER A C 1
ATOM 590 O O . SER A 1 83 ? -6.021 -10.560 -40.029 1.00 33.81 83 SER A O 1
ATOM 592 N N . GLY A 1 84 ? -6.705 -11.716 -38.215 1.00 46.75 84 GLY A N 1
ATOM 593 C CA . GLY A 1 84 ? -5.573 -11.360 -37.351 1.00 46.75 84 GLY A CA 1
ATOM 594 C C . GLY A 1 84 ? -4.258 -11.956 -37.855 1.00 46.75 84 GLY A C 1
ATOM 595 O O . GLY A 1 84 ? -3.844 -13.022 -37.405 1.00 46.75 84 GLY A O 1
ATOM 596 N N . SER A 1 85 ? -3.630 -11.285 -38.819 1.00 58.62 85 SER A N 1
ATOM 597 C CA . SER A 1 85 ? -2.424 -11.757 -39.494 1.00 58.62 85 SER A CA 1
ATOM 598 C C . SER A 1 85 ? -1.157 -11.266 -38.803 1.00 58.62 85 SER A C 1
ATOM 600 O O . SER A 1 85 ? -1.069 -10.125 -38.343 1.00 58.62 85 SER A O 1
ATOM 602 N N . CYS A 1 86 ? -0.148 -12.131 -38.784 1.00 76.12 86 CYS A N 1
ATOM 603 C CA . CYS A 1 86 ? 1.202 -11.773 -38.385 1.00 76.12 86 CYS A CA 1
ATOM 604 C C . CYS A 1 86 ? 1.744 -10.598 -39.221 1.00 76.12 86 CYS A C 1
ATOM 606 O O . CYS A 1 86 ? 1.439 -10.499 -40.413 1.00 76.12 86 CYS A O 1
ATOM 608 N N . PRO A 1 87 ? 2.567 -9.708 -38.632 1.00 88.12 87 PRO A N 1
ATOM 609 C CA . PRO A 1 87 ? 3.227 -8.658 -39.395 1.00 88.12 87 PRO A CA 1
ATOM 610 C C . PRO A 1 87 ? 4.190 -9.282 -40.407 1.00 88.12 87 PRO A C 1
ATOM 612 O O . PRO A 1 87 ? 4.602 -10.436 -40.266 1.00 88.12 87 PRO A O 1
ATOM 615 N N . ARG A 1 88 ? 4.617 -8.497 -41.398 1.00 88.88 88 ARG A N 1
ATOM 616 C CA . ARG A 1 88 ? 5.695 -8.926 -42.285 1.00 88.88 88 ARG A CA 1
ATOM 617 C C . ARG A 1 88 ? 6.987 -9.104 -41.480 1.00 88.88 88 ARG A C 1
ATOM 619 O O . ARG A 1 88 ? 7.554 -8.131 -40.981 1.00 88.88 88 ARG A O 1
ATOM 626 N N . ILE A 1 89 ? 7.434 -10.353 -41.381 1.00 97.25 89 ILE A N 1
ATOM 627 C CA . ILE A 1 89 ? 8.728 -10.736 -40.820 1.00 97.25 89 ILE A CA 1
ATOM 628 C C . ILE A 1 89 ? 9.679 -10.970 -41.993 1.00 97.25 89 ILE A C 1
ATOM 630 O O . ILE A 1 89 ? 9.521 -11.934 -42.735 1.00 97.25 89 ILE A O 1
ATOM 634 N N . VAL A 1 90 ? 10.657 -10.081 -42.152 1.00 97.88 90 VAL A N 1
ATOM 635 C CA . VAL A 1 90 ? 11.803 -10.250 -43.045 1.00 97.88 90 VAL A CA 1
ATOM 636 C C . VAL A 1 90 ? 12.655 -11.383 -42.481 1.00 97.88 90 VAL A C 1
ATOM 638 O O . VAL A 1 90 ? 13.251 -11.258 -41.405 1.00 97.88 90 VAL A O 1
ATOM 641 N N . THR A 1 91 ? 12.667 -12.502 -43.195 1.00 97.69 91 THR A N 1
ATOM 642 C CA . THR A 1 91 ? 13.370 -13.730 -42.808 1.00 97.69 91 THR A CA 1
ATOM 643 C C . THR A 1 91 ? 14.883 -13.542 -42.784 1.00 97.69 91 THR A C 1
ATOM 645 O O . THR A 1 91 ? 15.435 -12.645 -43.431 1.00 97.69 91 THR A O 1
ATOM 648 N N . ARG A 1 92 ? 15.581 -14.446 -42.087 1.00 96.88 92 ARG A N 1
ATOM 649 C CA . ARG A 1 92 ? 17.053 -14.496 -42.076 1.00 96.88 92 ARG A CA 1
ATOM 650 C C . ARG A 1 92 ? 17.685 -14.469 -43.471 1.00 96.88 92 ARG A C 1
ATOM 652 O O . ARG A 1 92 ? 18.712 -13.822 -43.650 1.00 96.88 92 ARG A O 1
ATOM 659 N N . SER A 1 93 ? 17.094 -15.136 -44.464 1.00 96.88 93 SER A N 1
ATOM 660 C CA . SER A 1 93 ? 17.613 -15.111 -45.838 1.00 96.88 93 SER A CA 1
ATOM 661 C C . SER A 1 93 ? 17.401 -13.753 -46.516 1.00 96.88 93 SER A C 1
ATOM 663 O O . SER A 1 93 ? 18.328 -13.250 -47.145 1.00 96.88 93 SER A O 1
ATOM 665 N N . GLU A 1 94 ? 16.236 -13.119 -46.346 1.00 97.06 94 GLU A N 1
ATOM 666 C CA . GLU A 1 94 ? 15.919 -11.819 -46.959 1.00 97.06 94 GLU A CA 1
ATOM 667 C C . GLU A 1 94 ? 16.787 -10.666 -46.437 1.00 97.06 94 GLU A C 1
ATOM 669 O O . GLU A 1 94 ? 17.164 -9.791 -47.218 1.00 97.06 94 GLU A O 1
ATOM 674 N N . TRP A 1 95 ? 17.132 -10.643 -45.141 1.00 97.94 95 TRP A N 1
ATOM 675 C CA . TRP A 1 95 ? 18.073 -9.641 -44.616 1.00 97.94 95 TRP A CA 1
ATOM 676 C C . TRP A 1 95 ? 19.546 -10.050 -44.755 1.00 97.94 95 TRP A C 1
ATOM 678 O O . TRP A 1 95 ? 20.427 -9.255 -44.425 1.00 97.94 95 TRP A O 1
ATOM 688 N N . GLY A 1 96 ? 19.849 -11.225 -45.314 1.00 97.12 96 GLY A N 1
ATOM 689 C CA . GLY A 1 96 ? 21.219 -11.674 -45.578 1.00 97.12 96 GLY A CA 1
ATOM 690 C C . GLY A 1 96 ? 21.990 -12.058 -44.314 1.00 97.12 96 GLY A C 1
ATOM 691 O O . GLY A 1 96 ? 23.140 -11.650 -44.147 1.00 97.12 96 GLY A O 1
ATOM 692 N N . ALA A 1 97 ? 21.350 -12.805 -43.416 1.00 96.25 97 ALA A N 1
ATOM 693 C CA . ALA A 1 97 ? 21.977 -13.376 -42.232 1.00 96.25 97 ALA A CA 1
ATOM 694 C C . ALA A 1 97 ? 23.048 -14.406 -42.599 1.00 96.25 97 ALA A C 1
ATOM 696 O O . ALA A 1 97 ? 22.840 -15.245 -43.479 1.00 96.25 97 ALA A O 1
ATOM 697 N N . ARG A 1 98 ? 24.148 -14.436 -41.840 1.00 94.44 98 ARG A N 1
ATOM 698 C CA . ARG A 1 98 ? 25.035 -15.608 -41.834 1.00 94.44 98 ARG A CA 1
ATOM 699 C C . ARG A 1 98 ? 24.475 -16.740 -40.965 1.00 94.44 98 ARG A C 1
ATOM 701 O O . ARG A 1 98 ? 23.537 -16.554 -40.176 1.00 94.44 98 ARG A O 1
ATOM 708 N N . SER A 1 99 ? 25.060 -17.925 -41.130 1.00 89.56 99 SER A N 1
ATOM 709 C CA . SER A 1 99 ? 24.766 -19.120 -40.336 1.00 89.56 99 SER A CA 1
ATOM 710 C C . SER A 1 99 ? 24.956 -18.862 -38.840 1.00 89.56 99 SER A C 1
ATOM 712 O O . SER A 1 99 ? 25.936 -18.236 -38.441 1.00 89.56 99 SER A O 1
ATOM 714 N N . SER A 1 100 ? 24.038 -19.379 -38.020 1.00 87.50 100 SER A N 1
ATOM 715 C CA . SER A 1 100 ? 24.259 -19.476 -36.575 1.00 87.50 100 SER A CA 1
ATOM 716 C C . SER A 1 100 ? 25.271 -20.585 -36.282 1.00 87.50 100 SER A C 1
ATOM 718 O O . SER A 1 100 ? 25.217 -21.653 -36.894 1.00 87.50 100 SER A O 1
ATOM 720 N N . ASN A 1 101 ? 26.152 -20.340 -35.316 1.00 79.25 101 ASN A N 1
ATOM 721 C CA . ASN A 1 101 ? 27.134 -21.309 -34.831 1.00 79.25 101 ASN A CA 1
ATOM 722 C C . ASN A 1 101 ? 26.621 -22.118 -33.624 1.00 79.25 101 ASN A C 1
ATOM 724 O O . ASN A 1 101 ? 27.306 -23.030 -33.163 1.00 79.25 101 ASN A O 1
ATOM 728 N N . TRP A 1 102 ? 25.445 -21.784 -33.076 1.00 75.38 102 TRP A N 1
ATOM 729 C CA . TRP A 1 102 ? 24.884 -22.447 -31.896 1.00 75.38 102 TRP A CA 1
ATOM 730 C C . TRP A 1 102 ? 23.364 -22.278 -31.811 1.00 75.38 102 TRP A C 1
ATOM 732 O O . TRP A 1 102 ? 22.840 -21.174 -31.957 1.00 75.38 102 TRP A O 1
ATOM 742 N N . VAL A 1 103 ? 22.654 -23.371 -31.528 1.00 79.88 103 VAL A N 1
ATOM 743 C CA . VAL A 1 103 ? 21.190 -23.404 -31.419 1.00 79.88 103 VAL A CA 1
ATOM 744 C C . VAL A 1 103 ? 20.799 -24.085 -30.110 1.00 79.88 103 VAL A C 1
ATOM 746 O O . VAL A 1 103 ? 21.063 -25.271 -29.921 1.00 79.88 103 VAL A O 1
ATOM 749 N N . GLN A 1 104 ? 20.123 -23.351 -29.226 1.00 83.44 104 GLN A N 1
ATOM 750 C CA . GLN A 1 104 ? 19.409 -23.909 -28.076 1.00 83.44 104 GLN A CA 1
ATOM 751 C C . GLN A 1 104 ? 17.935 -23.531 -28.179 1.00 83.44 104 GLN A C 1
ATOM 753 O O . GLN A 1 104 ? 17.607 -22.356 -28.341 1.00 83.44 104 GLN A O 1
ATOM 758 N N . TYR A 1 105 ? 17.050 -24.518 -28.055 1.00 88.62 105 TYR A N 1
ATOM 759 C CA . TYR A 1 105 ? 15.608 -24.305 -28.133 1.00 88.62 105 TYR A CA 1
ATOM 760 C C . TYR A 1 105 ? 15.031 -23.729 -26.835 1.00 88.62 105 TYR A C 1
ATOM 762 O O . TYR A 1 105 ? 15.466 -24.090 -25.739 1.00 88.62 105 TYR A O 1
ATOM 770 N N . ILE A 1 106 ? 14.040 -22.844 -26.962 1.00 89.94 106 ILE A N 1
ATOM 771 C CA . ILE A 1 106 ? 13.317 -22.249 -25.830 1.00 89.94 106 ILE A CA 1
ATOM 772 C C . ILE A 1 106 ? 12.046 -23.050 -25.502 1.00 89.94 106 ILE A C 1
ATOM 774 O O . ILE A 1 106 ? 11.373 -23.576 -26.394 1.00 89.94 106 ILE A O 1
ATOM 778 N N . SER A 1 107 ? 11.704 -23.148 -24.213 1.00 85.50 107 SER A N 1
ATOM 779 C CA . SER A 1 107 ? 10.432 -23.745 -23.786 1.00 85.50 107 SER A CA 1
ATOM 780 C C . SER A 1 107 ? 9.270 -22.803 -24.113 1.00 85.50 107 SER A C 1
ATOM 782 O O . SER A 1 107 ? 9.397 -21.587 -23.966 1.00 85.50 107 SER A O 1
ATOM 784 N N . ARG A 1 108 ? 8.147 -23.355 -24.583 1.00 85.06 108 ARG A N 1
ATOM 785 C CA . ARG A 1 108 ? 6.996 -22.598 -25.107 1.00 85.06 108 ARG A CA 1
ATOM 786 C C . ARG A 1 108 ? 5.685 -23.088 -24.475 1.00 85.06 108 ARG A C 1
ATOM 788 O O . ARG A 1 108 ? 5.593 -24.282 -24.184 1.00 85.06 108 ARG A O 1
ATOM 795 N N . PRO A 1 109 ? 4.667 -22.222 -24.320 1.00 87.69 109 PRO A N 1
ATOM 796 C CA . PRO A 1 109 ? 4.674 -20.787 -24.635 1.00 87.69 109 PRO A CA 1
ATOM 797 C C . PRO A 1 109 ? 5.562 -19.983 -23.670 1.00 87.69 109 PRO A C 1
ATOM 799 O O . PRO A 1 109 ? 5.623 -20.290 -22.481 1.00 87.69 109 PRO A O 1
ATOM 802 N N . VAL A 1 110 ? 6.247 -18.941 -24.158 1.00 85.62 110 VAL A N 1
ATOM 803 C CA . VAL A 1 110 ? 7.069 -18.093 -23.281 1.00 85.62 110 VAL A CA 1
ATOM 804 C C . VAL A 1 110 ? 6.190 -17.227 -22.365 1.00 85.62 110 VAL A C 1
ATOM 806 O O . VAL A 1 110 ? 5.175 -16.685 -22.817 1.00 85.62 110 VAL A O 1
ATOM 809 N N . PRO A 1 111 ? 6.565 -17.041 -21.086 1.00 77.75 111 PRO A N 1
ATOM 810 C CA . PRO A 1 111 ? 5.805 -16.210 -20.154 1.00 77.75 111 PRO A CA 1
ATOM 811 C C . PRO A 1 111 ? 6.099 -14.704 -20.262 1.00 77.75 111 PRO A C 1
ATOM 813 O O . PRO A 1 111 ? 5.365 -13.913 -19.672 1.00 77.75 111 PRO A O 1
ATOM 816 N N . LYS A 1 112 ? 7.163 -14.274 -20.958 1.00 88.94 112 LYS A N 1
ATOM 817 C CA . LYS A 1 112 ? 7.594 -12.864 -20.968 1.00 88.94 112 LYS A CA 1
ATOM 818 C C . LYS A 1 112 ? 7.996 -12.345 -22.351 1.00 88.94 112 LYS A C 1
ATOM 820 O O . LYS A 1 112 ? 8.511 -13.087 -23.186 1.00 88.94 112 LYS A O 1
ATOM 825 N N . VAL A 1 113 ? 7.855 -11.037 -22.546 1.00 95.50 113 VAL A N 1
ATOM 826 C CA . VAL A 1 113 ? 8.405 -10.277 -23.679 1.00 95.50 113 VAL A CA 1
ATOM 827 C C . VAL A 1 113 ? 9.256 -9.135 -23.126 1.00 95.50 113 VAL A C 1
ATOM 829 O O . VAL A 1 113 ? 8.824 -8.447 -22.204 1.00 95.50 113 VAL A O 1
ATOM 832 N N . VAL A 1 114 ? 10.459 -8.934 -23.671 1.00 96.00 114 VAL A N 1
ATOM 833 C CA . VAL A 1 114 ? 11.365 -7.848 -23.260 1.00 96.00 114 VAL A CA 1
ATOM 834 C C . VAL A 1 114 ? 11.652 -6.942 -24.453 1.00 96.00 114 VAL A C 1
ATOM 836 O O . VAL A 1 114 ? 12.162 -7.399 -25.477 1.00 96.00 114 VAL A O 1
ATOM 839 N N . ILE A 1 115 ? 11.334 -5.657 -24.316 1.00 98.00 115 ILE A N 1
ATOM 840 C CA . ILE A 1 115 ? 11.563 -4.626 -25.325 1.00 98.00 115 ILE A CA 1
ATOM 841 C C . ILE A 1 115 ? 12.932 -3.982 -25.121 1.00 98.00 115 ILE A C 1
ATOM 843 O O . ILE A 1 115 ? 13.294 -3.548 -24.024 1.00 98.00 115 ILE A O 1
ATOM 847 N N . HIS A 1 116 ? 13.669 -3.895 -26.221 1.00 97.81 116 HIS A N 1
ATOM 848 C CA . HIS A 1 116 ? 14.979 -3.277 -26.329 1.00 97.81 116 HIS A CA 1
ATOM 849 C C . HIS A 1 116 ? 14.946 -2.126 -27.328 1.00 97.81 116 HIS A C 1
ATOM 851 O O . HIS A 1 116 ? 14.108 -2.089 -28.230 1.00 97.81 116 HIS A O 1
ATOM 857 N N . HIS A 1 117 ? 15.928 -1.243 -27.210 1.00 97.25 117 HIS A N 1
ATOM 858 C CA . HIS A 1 117 ? 16.434 -0.470 -28.334 1.00 97.25 117 HIS A CA 1
ATOM 859 C C . HIS A 1 117 ? 17.834 -0.964 -28.713 1.00 97.25 117 HIS A C 1
ATOM 861 O O . HIS A 1 117 ? 18.509 -1.625 -27.918 1.00 97.25 117 HIS A O 1
ATOM 867 N N . SER A 1 118 ? 18.277 -0.638 -29.920 1.00 89.56 118 SER A N 1
ATOM 868 C CA . SER A 1 118 ? 19.704 -0.592 -30.235 1.00 89.56 118 SER A CA 1
ATOM 869 C C . SER A 1 118 ? 20.318 0.705 -29.693 1.00 89.56 118 SER A C 1
ATOM 871 O O . SER A 1 118 ? 19.607 1.579 -29.213 1.00 89.56 118 SER A O 1
ATOM 873 N N . THR A 1 119 ? 21.619 0.898 -29.878 1.00 78.44 119 THR A N 1
ATOM 874 C CA . THR A 1 119 ? 22.241 2.225 -29.793 1.00 78.44 119 THR A CA 1
ATOM 875 C C . THR A 1 119 ? 22.703 2.666 -31.186 1.00 78.44 119 THR A C 1
ATOM 877 O O . THR A 1 119 ? 23.184 1.859 -31.984 1.00 78.44 119 THR A O 1
ATOM 880 N N . GLY A 1 120 ? 22.522 3.951 -31.511 1.00 80.56 120 GLY A N 1
ATOM 881 C CA . GLY A 1 120 ? 22.867 4.535 -32.816 1.00 80.56 120 GLY A CA 1
ATOM 882 C C . GLY A 1 120 ? 21.665 4.938 -33.684 1.00 80.56 120 GLY A C 1
ATOM 883 O O . GLY A 1 120 ? 20.526 5.001 -33.230 1.00 80.56 120 GLY A O 1
ATOM 884 N N . GLY A 1 121 ? 21.924 5.281 -34.951 1.00 86.50 121 GLY A N 1
ATOM 885 C CA . GLY A 1 121 ? 20.904 5.846 -35.847 1.00 86.50 121 GLY A CA 1
ATOM 886 C C . GLY A 1 121 ? 19.802 4.862 -36.266 1.00 86.50 121 GLY A C 1
ATOM 887 O O . GLY A 1 121 ? 20.056 3.664 -36.416 1.00 86.50 121 GLY A O 1
ATOM 888 N N . THR A 1 122 ? 18.609 5.389 -36.534 1.00 94.62 122 THR A N 1
ATOM 889 C CA . THR A 1 122 ? 17.442 4.675 -37.087 1.00 94.62 122 THR A CA 1
ATOM 890 C C . THR A 1 122 ? 17.644 4.256 -38.554 1.00 94.62 122 THR A C 1
ATOM 892 O O . THR A 1 122 ? 18.653 4.590 -39.181 1.00 94.62 122 THR A O 1
ATOM 895 N N . CYS A 1 123 ? 16.694 3.496 -39.104 1.00 96.44 123 CYS A N 1
ATOM 896 C CA . CYS A 1 123 ? 16.591 3.131 -40.523 1.00 96.44 123 CYS A CA 1
ATOM 897 C C . CYS A 1 123 ? 15.137 3.264 -41.004 1.00 96.44 123 CYS A C 1
ATOM 899 O O . CYS A 1 123 ? 14.218 3.098 -40.204 1.00 96.44 123 CYS A O 1
ATOM 901 N N . SER A 1 124 ? 14.933 3.572 -42.286 1.00 94.38 124 SER A N 1
ATOM 902 C CA . SER A 1 124 ? 13.624 3.957 -42.849 1.00 94.38 124 SER A CA 1
ATOM 903 C C . SER A 1 124 ? 13.185 3.133 -44.063 1.00 94.38 124 SER A C 1
ATOM 905 O O . SER A 1 124 ? 12.110 3.374 -44.604 1.00 94.38 124 SER A O 1
ATOM 907 N N . ASP A 1 125 ? 13.995 2.169 -44.494 1.00 96.56 125 ASP A N 1
ATOM 908 C CA . ASP A 1 125 ? 13.707 1.262 -45.606 1.00 96.56 125 ASP A CA 1
ATOM 909 C C . ASP A 1 125 ? 14.306 -0.128 -45.333 1.00 96.56 125 ASP A C 1
ATOM 911 O O . ASP A 1 125 ? 15.207 -0.279 -44.499 1.00 96.56 125 ASP A O 1
ATOM 915 N N . GLN A 1 126 ? 13.844 -1.148 -46.066 1.00 97.38 126 GLN A N 1
ATOM 916 C CA . GLN A 1 126 ? 14.281 -2.521 -45.813 1.00 97.38 126 GLN A CA 1
ATOM 917 C C . GLN A 1 126 ? 15.785 -2.732 -46.041 1.00 97.38 126 GLN A C 1
ATOM 919 O O . GLN A 1 126 ? 16.397 -3.529 -45.327 1.00 97.38 126 GLN A O 1
ATOM 924 N N . ALA A 1 127 ? 16.409 -2.052 -47.005 1.00 97.31 127 ALA A N 1
ATOM 925 C CA . ALA A 1 127 ? 17.822 -2.254 -47.309 1.00 97.31 127 ALA A CA 1
ATOM 926 C C . ALA A 1 127 ? 18.715 -1.662 -46.207 1.00 97.31 127 ALA A C 1
ATOM 928 O O . ALA A 1 127 ? 19.632 -2.344 -45.734 1.00 97.31 127 ALA A O 1
ATOM 929 N N . SER A 1 128 ? 18.414 -0.443 -45.743 1.00 97.75 128 SER A N 1
ATOM 930 C CA . SER A 1 128 ? 19.141 0.205 -44.645 1.00 97.75 128 SER A CA 1
ATOM 931 C C . SER A 1 128 ? 18.902 -0.482 -43.297 1.00 97.75 128 SER A C 1
ATOM 933 O O . SER A 1 128 ? 19.853 -0.663 -42.529 1.00 97.75 128 SER A O 1
ATOM 935 N N . CYS A 1 129 ? 17.681 -0.953 -43.022 1.00 97.94 129 CYS A N 1
ATOM 936 C CA . CYS A 1 129 ? 17.402 -1.756 -41.833 1.00 97.94 129 CYS A CA 1
ATOM 937 C C . CYS A 1 129 ? 18.108 -3.119 -41.884 1.00 97.94 129 CYS A C 1
ATOM 939 O O . CYS A 1 129 ? 18.826 -3.456 -40.942 1.00 97.94 129 CYS A O 1
ATOM 941 N N . SER A 1 130 ? 18.031 -3.857 -42.998 1.00 98.38 130 SER A N 1
ATOM 942 C CA . SER A 1 130 ? 18.755 -5.131 -43.165 1.00 98.38 130 SER A CA 1
ATOM 943 C C . SER A 1 130 ? 20.268 -4.965 -42.990 1.00 98.38 130 SER A C 1
ATOM 945 O O . SER A 1 130 ? 20.919 -5.804 -42.371 1.00 98.38 130 SER A O 1
ATOM 947 N N . ALA A 1 131 ? 20.845 -3.863 -43.484 1.00 97.88 131 ALA A N 1
ATOM 948 C CA . ALA A 1 131 ? 22.262 -3.556 -43.292 1.00 97.88 131 ALA A CA 1
ATOM 949 C C . ALA A 1 131 ? 22.631 -3.373 -41.809 1.00 97.88 131 ALA A C 1
ATOM 951 O O . ALA A 1 131 ? 23.665 -3.885 -41.375 1.00 97.88 131 ALA A O 1
ATOM 952 N N . LYS A 1 132 ? 21.776 -2.717 -41.012 1.00 98.00 132 LYS A N 1
ATOM 953 C CA . LYS A 1 132 ? 21.968 -2.605 -39.556 1.00 98.00 132 LYS A CA 1
ATOM 954 C C . LYS A 1 132 ? 21.810 -3.944 -38.845 1.00 98.00 132 LYS A C 1
ATOM 956 O O . LYS A 1 132 ? 22.641 -4.255 -38.001 1.00 98.00 132 LYS A O 1
ATOM 961 N N . VAL A 1 133 ? 20.820 -4.761 -39.216 1.00 98.25 133 VAL A N 1
ATOM 962 C CA . VAL A 1 133 ? 20.636 -6.106 -38.638 1.00 98.25 133 VAL A CA 1
ATOM 963 C C . VAL A 1 133 ? 21.870 -6.984 -38.890 1.00 98.25 133 VAL A C 1
ATOM 965 O O . VAL A 1 133 ? 22.381 -7.585 -37.945 1.00 98.25 133 VAL A O 1
ATOM 968 N N . ARG A 1 134 ? 22.438 -6.967 -40.108 1.00 98.12 134 ARG A N 1
ATOM 969 C CA . ARG A 1 134 ? 23.738 -7.607 -40.405 1.00 98.12 134 ARG A CA 1
ATOM 970 C C . ARG A 1 134 ? 24.875 -7.038 -39.552 1.00 98.12 134 ARG A C 1
ATOM 972 O O . ARG A 1 134 ? 25.650 -7.804 -38.991 1.00 98.12 134 ARG A O 1
ATOM 979 N N . GLY A 1 135 ? 24.951 -5.715 -39.392 1.00 97.00 135 GLY A N 1
ATOM 980 C CA . GLY A 1 135 ? 25.929 -5.064 -38.511 1.00 97.00 135 GLY A CA 1
ATOM 981 C C . GLY A 1 135 ? 25.837 -5.535 -37.054 1.00 97.00 135 GLY A C 1
ATOM 982 O O . GLY A 1 135 ? 26.854 -5.870 -36.450 1.00 97.00 135 GLY A O 1
ATOM 983 N N . PHE A 1 136 ? 24.622 -5.648 -36.509 1.00 97.62 136 PHE A N 1
ATOM 984 C CA . PHE A 1 136 ? 24.387 -6.182 -35.166 1.00 97.62 136 PHE A CA 1
ATOM 985 C C . PHE A 1 136 ? 24.713 -7.679 -35.066 1.00 97.62 136 PHE A C 1
ATOM 987 O O . PHE A 1 136 ? 25.235 -8.113 -34.042 1.00 97.62 136 PHE A O 1
ATOM 994 N N . GLN A 1 137 ? 24.436 -8.487 -36.096 1.00 97.25 137 GLN A N 1
ATOM 995 C CA . GLN A 1 137 ? 24.847 -9.896 -36.126 1.00 97.25 137 GLN A CA 1
ATOM 996 C C . GLN A 1 137 ? 26.378 -10.030 -36.129 1.00 97.25 137 GLN A C 1
ATOM 998 O O . GLN A 1 137 ? 26.924 -10.855 -35.394 1.00 97.25 137 GLN A O 1
ATOM 1003 N N . ASN A 1 138 ? 27.070 -9.198 -36.908 1.00 96.31 138 ASN A N 1
ATOM 1004 C CA . ASN A 1 138 ? 28.528 -9.171 -36.960 1.00 96.31 138 ASN A CA 1
ATOM 1005 C C . ASN A 1 138 ? 29.122 -8.789 -35.602 1.00 96.31 138 ASN A C 1
ATOM 1007 O O . ASN A 1 138 ? 29.871 -9.571 -35.030 1.00 96.31 138 ASN A O 1
ATOM 1011 N N . TYR A 1 139 ? 28.691 -7.673 -35.011 1.00 95.06 139 TYR A N 1
ATOM 1012 C CA . TYR A 1 139 ? 29.149 -7.253 -33.684 1.00 95.06 139 TYR A CA 1
ATOM 1013 C C . TYR A 1 139 ? 28.935 -8.328 -32.599 1.00 95.06 139 TYR A C 1
ATOM 1015 O O . TYR A 1 139 ? 29.869 -8.689 -31.883 1.00 95.06 139 TYR A O 1
ATOM 1023 N N . HIS A 1 140 ? 27.735 -8.910 -32.501 1.00 95.81 140 HIS A N 1
ATOM 1024 C CA . HIS A 1 140 ? 27.452 -9.918 -31.472 1.00 95.81 140 HIS A CA 1
ATOM 1025 C C . HIS A 1 140 ? 28.289 -11.198 -31.619 1.00 95.81 140 HIS A C 1
ATOM 1027 O O . HIS A 1 140 ? 28.696 -11.778 -30.615 1.00 95.81 140 HIS A O 1
ATOM 1033 N N . MET A 1 141 ? 28.550 -11.653 -32.843 1.00 94.56 141 MET A N 1
ATOM 1034 C CA . MET A 1 141 ? 29.284 -12.900 -33.074 1.00 94.56 141 MET A CA 1
ATOM 1035 C C . MET A 1 141 ? 30.806 -12.692 -33.144 1.00 94.56 141 MET A C 1
ATOM 1037 O O . MET A 1 141 ? 31.540 -13.465 -32.539 1.00 94.56 141 MET A O 1
ATOM 1041 N N . ASP A 1 142 ? 31.287 -11.652 -33.833 1.00 94.00 142 ASP A N 1
ATOM 1042 C CA . ASP A 1 142 ? 32.724 -11.402 -34.036 1.00 94.00 142 ASP A CA 1
ATOM 1043 C C . ASP A 1 142 ? 33.360 -10.658 -32.852 1.00 94.00 142 ASP A C 1
ATOM 1045 O O . ASP A 1 142 ? 34.512 -10.916 -32.518 1.00 94.00 142 ASP A O 1
ATOM 1049 N N . SER A 1 143 ? 32.634 -9.728 -32.213 1.00 93.00 143 SER A N 1
ATOM 1050 C CA . SER A 1 143 ? 33.157 -8.935 -31.084 1.00 93.00 143 SER A CA 1
ATOM 1051 C C . SER A 1 143 ? 32.788 -9.524 -29.722 1.00 93.00 143 SER A C 1
ATOM 1053 O O . SER A 1 143 ? 33.643 -9.581 -28.843 1.00 93.00 143 SER A O 1
ATOM 1055 N N . ASN A 1 144 ? 31.548 -10.001 -29.543 1.00 88.88 144 ASN A N 1
ATOM 1056 C CA . ASN A 1 144 ? 31.113 -10.594 -28.267 1.00 88.88 144 ASN A CA 1
ATOM 1057 C C . ASN A 1 144 ? 31.223 -12.134 -28.229 1.00 88.88 144 ASN A C 1
ATOM 1059 O O . ASN A 1 144 ? 30.946 -12.734 -27.190 1.00 88.88 144 ASN A O 1
ATOM 1063 N N . GLY A 1 145 ? 31.606 -12.787 -29.335 1.00 90.69 145 GLY A N 1
ATOM 1064 C CA . GLY A 1 145 ? 31.785 -14.243 -29.404 1.00 90.69 145 GLY A CA 1
ATOM 1065 C C . GLY A 1 145 ? 30.491 -15.063 -29.313 1.00 90.69 145 GLY A C 1
ATOM 1066 O O . GLY A 1 145 ? 30.536 -16.244 -28.971 1.00 90.69 145 GLY A O 1
ATOM 1067 N N . TRP A 1 146 ? 29.320 -14.461 -29.548 1.00 90.88 146 TRP A N 1
ATOM 1068 C CA . TRP A 1 146 ? 28.035 -15.159 -29.430 1.00 90.88 146 TRP A CA 1
ATOM 1069 C C . TRP A 1 146 ? 27.770 -16.071 -30.634 1.00 90.88 146 TRP A C 1
ATOM 1071 O O . TRP A 1 146 ? 28.256 -15.838 -31.736 1.00 90.88 146 TRP A O 1
ATOM 1081 N N . GLY A 1 147 ? 26.940 -17.102 -30.447 1.00 88.12 147 GLY A N 1
ATOM 1082 C CA . GLY A 1 147 ? 26.586 -18.028 -31.530 1.00 88.12 147 GLY A CA 1
ATOM 1083 C C . GLY A 1 147 ? 25.756 -17.411 -32.664 1.00 88.12 147 GLY A C 1
ATOM 1084 O O . GLY A 1 147 ? 25.772 -17.937 -33.772 1.00 88.12 147 GLY A O 1
ATOM 1085 N N . ASP A 1 148 ? 25.046 -16.313 -32.385 1.00 95.12 148 ASP A N 1
ATOM 1086 C CA . ASP A 1 148 ? 24.222 -15.547 -33.329 1.00 95.12 148 ASP A CA 1
ATOM 1087 C C . ASP A 1 148 ? 23.839 -14.177 -32.725 1.00 95.12 148 ASP A C 1
ATOM 1089 O O . ASP A 1 148 ? 24.063 -13.944 -31.529 1.00 95.12 148 ASP A O 1
ATOM 1093 N N . ILE A 1 149 ? 23.195 -13.302 -33.510 1.00 96.88 149 ILE A N 1
ATOM 1094 C CA . ILE A 1 149 ? 22.587 -12.033 -33.058 1.00 96.88 149 ILE A CA 1
ATOM 1095 C C . ILE A 1 149 ? 21.781 -12.212 -31.756 1.00 96.88 149 ILE A C 1
ATOM 1097 O O . ILE A 1 149 ? 21.078 -13.204 -31.596 1.00 96.88 149 ILE A O 1
ATOM 1101 N N . GLY A 1 150 ? 21.889 -11.289 -30.792 1.00 94.50 150 GLY A N 1
ATOM 1102 C CA . GLY A 1 150 ? 21.341 -11.506 -29.441 1.00 94.50 150 GLY A CA 1
ATOM 1103 C C . GLY A 1 150 ? 19.810 -11.508 -29.316 1.00 94.50 150 GLY A C 1
ATOM 1104 O O . GLY A 1 150 ? 19.267 -12.160 -28.423 1.00 94.50 150 GLY A O 1
ATOM 1105 N N . TYR A 1 151 ? 19.102 -10.798 -30.193 1.00 98.00 151 TYR A N 1
ATOM 1106 C CA . TYR A 1 151 ? 17.648 -10.619 -30.107 1.00 98.00 151 TYR A CA 1
ATOM 1107 C C . TYR A 1 151 ? 16.881 -11.703 -30.879 1.00 98.00 151 TYR A C 1
ATOM 1109 O O . TYR A 1 151 ? 17.356 -12.224 -31.890 1.00 98.00 151 TYR A O 1
ATOM 1117 N N . ASN A 1 152 ? 15.660 -12.014 -30.440 1.00 98.38 152 ASN A N 1
ATOM 1118 C CA . ASN A 1 152 ? 14.759 -12.905 -31.174 1.00 98.38 152 ASN A CA 1
ATOM 1119 C C . ASN A 1 152 ? 14.214 -12.213 -32.425 1.00 98.38 152 ASN A C 1
ATOM 1121 O O . ASN A 1 152 ? 14.213 -12.808 -33.501 1.00 98.38 152 ASN A O 1
ATOM 1125 N N . PHE A 1 153 ? 13.824 -10.944 -32.287 1.00 98.81 153 PHE A N 1
ATOM 1126 C CA . PHE A 1 153 ? 13.329 -10.105 -33.375 1.00 98.81 153 PHE A CA 1
ATOM 1127 C C . PHE A 1 153 ? 13.851 -8.674 -33.261 1.00 98.81 153 PHE A C 1
ATOM 1129 O O . PHE A 1 153 ? 14.156 -8.195 -32.166 1.00 98.81 153 PHE A O 1
ATOM 1136 N N . LEU A 1 154 ? 13.918 -7.976 -34.392 1.00 98.69 154 LEU A N 1
ATOM 1137 C CA . LEU A 1 154 ? 14.201 -6.544 -34.452 1.00 98.69 154 LEU A CA 1
ATOM 1138 C C . LEU A 1 154 ? 13.100 -5.818 -35.233 1.00 98.69 154 LEU A C 1
ATOM 1140 O O . LEU A 1 154 ? 12.404 -6.441 -36.029 1.00 98.69 154 LEU A O 1
ATOM 1144 N N . VAL A 1 155 ? 12.922 -4.518 -35.005 1.00 98.56 155 VAL A N 1
ATOM 1145 C CA . VAL A 1 155 ? 11.867 -3.708 -35.639 1.00 98.56 155 VAL A CA 1
ATOM 1146 C C . VAL A 1 155 ? 12.450 -2.385 -36.124 1.00 98.56 155 VAL A C 1
ATOM 1148 O O . VAL A 1 155 ? 13.043 -1.646 -35.338 1.00 98.56 155 VAL A O 1
ATOM 1151 N N . GLY A 1 156 ? 12.303 -2.088 -37.414 1.00 96.94 156 GLY A N 1
ATOM 1152 C CA . GLY A 1 156 ? 12.759 -0.831 -38.010 1.00 96.94 156 GLY A CA 1
ATOM 1153 C C . GLY A 1 156 ? 11.676 0.250 -38.032 1.00 96.94 156 GLY A C 1
ATOM 1154 O O . GLY A 1 156 ? 10.482 -0.045 -37.971 1.00 96.94 156 GLY A O 1
ATOM 1155 N N . ASN A 1 157 ? 12.080 1.517 -38.198 1.00 96.06 157 ASN A N 1
ATOM 1156 C CA . ASN A 1 157 ? 11.143 2.603 -38.534 1.00 96.06 157 ASN A CA 1
ATOM 1157 C C . ASN A 1 157 ? 10.638 2.499 -39.994 1.00 96.06 157 ASN A C 1
ATOM 1159 O O . ASN A 1 157 ? 9.803 3.295 -40.415 1.00 96.06 157 ASN A O 1
ATOM 1163 N N . ASP A 1 158 ? 11.084 1.502 -40.758 1.00 96.44 158 ASP A N 1
ATOM 1164 C CA . ASP A 1 158 ? 10.450 1.061 -42.004 1.00 96.44 158 ASP A CA 1
ATOM 1165 C C . ASP A 1 158 ? 9.135 0.281 -41.770 1.00 96.44 158 ASP A C 1
ATOM 1167 O O . ASP A 1 158 ? 8.411 -0.008 -42.720 1.00 96.44 158 ASP A O 1
ATOM 1171 N N . GLY A 1 159 ? 8.818 -0.067 -40.515 1.00 93.88 159 GLY A N 1
ATOM 1172 C CA . GLY A 1 159 ? 7.624 -0.825 -40.142 1.00 93.88 159 GLY A CA 1
ATOM 1173 C C . GLY A 1 159 ? 7.729 -2.337 -40.368 1.00 93.88 159 GLY A C 1
ATOM 1174 O O . GLY A 1 159 ? 6.729 -3.034 -40.195 1.00 93.88 159 GLY A O 1
ATOM 1175 N N . ASN A 1 160 ? 8.902 -2.866 -40.734 1.00 96.94 160 ASN A N 1
ATOM 1176 C CA . ASN A 1 160 ? 9.117 -4.309 -40.849 1.00 96.94 160 ASN A CA 1
ATOM 1177 C C . ASN A 1 160 ? 9.631 -4.906 -39.531 1.00 96.94 160 ASN A C 1
ATOM 1179 O O . ASN A 1 160 ? 10.364 -4.270 -38.767 1.00 96.94 160 ASN A O 1
ATOM 1183 N N . VAL A 1 161 ? 9.291 -6.176 -39.303 1.00 98.56 161 VAL A N 1
ATOM 1184 C CA . VAL A 1 161 ? 9.963 -7.026 -38.313 1.00 98.56 161 VAL A CA 1
ATOM 1185 C C . VAL A 1 161 ? 11.096 -7.778 -39.008 1.00 98.56 161 VAL A C 1
ATOM 1187 O O . VAL A 1 161 ? 10.937 -8.219 -40.139 1.00 98.56 161 VAL A O 1
ATOM 1190 N N . TYR A 1 162 ? 12.218 -7.978 -38.325 1.00 98.62 162 TYR A N 1
ATOM 1191 C CA . TYR A 1 162 ? 13.374 -8.739 -38.790 1.00 98.62 162 TYR A CA 1
ATOM 1192 C C . TYR A 1 162 ? 13.591 -9.955 -37.894 1.00 98.62 162 TYR A C 1
ATOM 1194 O O . TYR A 1 162 ? 13.657 -9.829 -36.668 1.00 98.62 162 TYR A O 1
ATOM 1202 N N . GLU A 1 163 ? 13.704 -11.135 -38.497 1.00 98.38 163 GLU A N 1
ATOM 1203 C CA . GLU A 1 163 ? 13.946 -12.390 -37.788 1.00 98.38 163 GLU A CA 1
ATOM 1204 C C . GLU A 1 163 ? 15.397 -12.471 -37.290 1.00 98.38 163 GLU A C 1
ATOM 1206 O O . GLU A 1 163 ? 16.318 -12.669 -38.077 1.00 98.38 163 GLU A O 1
ATOM 1211 N N . GLY A 1 164 ? 15.609 -12.339 -35.980 1.00 97.56 164 GLY A N 1
ATOM 1212 C CA . GLY A 1 164 ? 16.889 -12.638 -35.339 1.00 97.56 164 GLY A CA 1
ATOM 1213 C C . GLY A 1 164 ? 17.001 -14.138 -35.063 1.00 97.56 164 GLY A C 1
ATOM 1214 O O . GLY A 1 164 ? 17.019 -14.954 -35.985 1.00 97.56 164 GLY A O 1
ATOM 1215 N N . ARG A 1 165 ? 17.024 -14.520 -33.782 1.00 96.00 165 ARG A N 1
ATOM 1216 C CA . ARG A 1 165 ? 16.931 -15.934 -33.360 1.00 96.00 165 ARG A CA 1
ATOM 1217 C C . ARG A 1 165 ? 15.531 -16.549 -33.522 1.00 96.00 165 ARG A C 1
ATOM 1219 O O . ARG A 1 165 ? 15.366 -17.756 -33.352 1.00 96.00 165 ARG A O 1
ATOM 1226 N N . GLY A 1 166 ? 14.526 -15.735 -33.851 1.00 95.25 166 GLY A N 1
ATOM 1227 C CA . GLY A 1 166 ? 13.156 -16.176 -34.099 1.00 95.25 166 GLY A CA 1
ATOM 1228 C C . GLY A 1 166 ? 12.430 -16.669 -32.843 1.00 95.25 166 GLY A C 1
ATOM 1229 O O . GLY A 1 166 ? 12.826 -16.389 -31.710 1.00 95.25 166 GLY A O 1
ATOM 1230 N N . TRP A 1 167 ? 11.337 -17.405 -33.052 1.00 95.88 167 TRP A N 1
ATOM 1231 C CA . TRP A 1 167 ? 10.429 -17.858 -31.989 1.00 95.88 167 TRP A CA 1
ATOM 1232 C C . TRP A 1 167 ? 10.961 -18.986 -31.109 1.00 95.88 167 TRP A C 1
ATOM 1234 O O . TRP A 1 167 ? 10.527 -19.136 -29.970 1.00 95.88 167 TRP A O 1
ATOM 1244 N N . ASP A 1 168 ? 11.816 -19.833 -31.676 1.00 93.38 168 ASP A N 1
ATOM 1245 C CA . ASP A 1 168 ? 12.042 -21.179 -31.149 1.00 93.38 168 ASP A CA 1
ATOM 1246 C C . ASP A 1 168 ? 13.412 -21.341 -30.481 1.00 93.38 168 ASP A C 1
ATOM 1248 O O . ASP A 1 168 ? 13.668 -22.383 -29.880 1.00 93.38 168 ASP A O 1
ATOM 1252 N N . GLN A 1 169 ? 14.267 -20.313 -30.527 1.00 92.62 169 GLN A N 1
ATOM 1253 C CA . GLN A 1 169 ? 15.613 -20.328 -29.953 1.00 92.62 169 GLN A CA 1
ATOM 1254 C C . GLN A 1 169 ? 15.777 -19.345 -28.784 1.00 92.62 169 GLN A C 1
ATOM 1256 O O . GLN A 1 169 ? 15.163 -18.278 -28.734 1.00 92.62 169 GLN A O 1
ATOM 1261 N N . VAL A 1 170 ? 16.658 -19.702 -27.850 1.00 91.81 170 VAL A N 1
ATOM 1262 C CA . VAL A 1 170 ? 17.023 -18.901 -26.674 1.00 91.81 170 VAL A CA 1
ATOM 1263 C C . VAL A 1 170 ? 17.779 -17.633 -27.089 1.00 91.81 170 VAL A C 1
ATOM 1265 O O . VAL A 1 170 ? 18.763 -17.687 -27.834 1.00 91.81 170 VAL A O 1
ATOM 1268 N N . GLY A 1 171 ? 17.336 -16.485 -26.570 1.00 92.69 171 GLY A N 1
ATOM 1269 C CA . GLY A 1 171 ? 17.972 -15.184 -26.779 1.00 92.69 171 GLY A CA 1
ATOM 1270 C C . GLY A 1 171 ? 19.336 -15.029 -26.091 1.00 92.69 171 GLY A C 1
ATOM 1271 O O . GLY A 1 171 ? 19.761 -15.850 -25.282 1.00 92.69 171 GLY A O 1
ATOM 1272 N N . ALA A 1 172 ? 20.025 -13.931 -26.383 1.00 91.75 172 ALA A N 1
ATOM 1273 C CA . ALA A 1 172 ? 21.166 -13.429 -25.618 1.00 91.75 172 ALA A CA 1
ATOM 1274 C C . ALA A 1 172 ? 21.014 -11.912 -25.425 1.00 91.75 172 ALA A C 1
ATOM 1276 O O . ALA A 1 172 ? 21.863 -11.128 -25.834 1.00 91.75 172 ALA A O 1
ATOM 1277 N N . HIS A 1 173 ? 19.876 -11.496 -24.865 1.00 91.50 173 HIS A N 1
ATOM 1278 C CA . HIS A 1 173 ? 19.470 -10.091 -24.794 1.00 91.50 173 HIS A CA 1
ATOM 1279 C C . HIS A 1 173 ? 19.274 -9.566 -23.366 1.00 91.50 173 HIS A C 1
ATOM 1281 O O . HIS A 1 173 ? 19.423 -8.371 -23.161 1.00 91.50 173 HIS A O 1
ATOM 1287 N N . ALA A 1 174 ? 18.930 -10.411 -22.385 1.00 88.25 174 ALA A N 1
ATOM 1288 C CA . ALA A 1 174 ? 18.720 -10.002 -20.993 1.00 88.25 174 ALA A CA 1
ATOM 1289 C C . ALA A 1 174 ? 19.182 -11.103 -20.022 1.00 88.25 174 ALA A C 1
ATOM 1291 O O . ALA A 1 174 ? 18.662 -12.226 -20.027 1.00 88.25 174 ALA A O 1
ATOM 1292 N N . TYR A 1 175 ? 20.168 -10.780 -19.180 1.00 79.06 175 TYR A N 1
ATOM 1293 C CA . TYR A 1 175 ? 20.771 -11.733 -18.247 1.00 79.06 175 TYR A CA 1
ATOM 1294 C C . TYR A 1 175 ? 19.719 -12.340 -17.301 1.00 79.06 175 TYR A C 1
ATOM 1296 O O . TYR A 1 175 ? 18.828 -11.652 -16.809 1.00 79.06 175 TYR A O 1
ATOM 1304 N N . GLY A 1 176 ? 19.774 -13.658 -17.096 1.00 79.94 176 GLY A N 1
ATOM 1305 C CA . GLY A 1 176 ? 18.798 -14.400 -16.287 1.00 79.94 176 GLY A CA 1
ATOM 1306 C C . GLY A 1 176 ? 17.388 -14.557 -16.887 1.00 79.94 176 GLY A C 1
ATOM 1307 O O . GLY A 1 176 ? 16.611 -15.340 -16.352 1.00 79.94 176 GLY A O 1
ATOM 1308 N N . GLN A 1 177 ? 17.042 -13.879 -17.992 1.00 86.19 177 GLN A N 1
ATOM 1309 C CA . GLN A 1 177 ? 15.695 -13.938 -18.599 1.00 86.19 177 GLN A CA 1
ATOM 1310 C C . GLN A 1 177 ? 15.653 -14.614 -19.983 1.00 86.19 177 GLN A C 1
ATOM 1312 O O . GLN A 1 177 ? 14.576 -14.986 -20.449 1.00 86.19 177 GLN A O 1
ATOM 1317 N N . ASN A 1 178 ? 16.806 -14.816 -20.630 1.00 87.81 178 ASN A N 1
ATOM 1318 C CA . ASN A 1 178 ? 16.933 -15.363 -21.992 1.00 87.81 178 ASN A CA 1
ATOM 1319 C C . ASN A 1 178 ? 16.163 -16.680 -22.254 1.00 87.81 178 ASN A C 1
ATOM 1321 O O . ASN A 1 178 ? 15.685 -16.894 -23.363 1.00 87.81 178 ASN A O 1
ATOM 1325 N N . HIS A 1 179 ? 16.037 -17.568 -21.259 1.00 87.12 179 HIS A N 1
ATOM 1326 C CA . HIS A 1 179 ? 15.354 -18.868 -21.407 1.00 87.12 179 HIS A CA 1
ATOM 1327 C C . HIS A 1 179 ? 13.827 -18.808 -21.218 1.00 87.12 179 HIS A C 1
ATOM 1329 O O . HIS A 1 179 ? 13.150 -19.818 -21.401 1.00 87.12 179 HIS A O 1
ATOM 1335 N N . VAL A 1 180 ? 13.286 -17.655 -20.812 1.00 86.88 180 VAL A N 1
ATOM 1336 C CA . VAL A 1 180 ? 11.870 -17.471 -20.440 1.00 86.88 180 VAL A CA 1
ATOM 1337 C C . VAL A 1 180 ? 11.239 -16.242 -21.102 1.00 86.88 180 VAL A C 1
ATOM 1339 O O . VAL A 1 180 ? 10.174 -15.789 -20.681 1.00 86.88 180 VAL A O 1
ATOM 1342 N N . SER A 1 181 ? 11.890 -15.667 -22.116 1.00 93.81 181 SER A N 1
ATOM 1343 C CA . SER A 1 181 ? 11.407 -14.460 -22.782 1.00 93.81 181 SER A CA 1
ATOM 1344 C C . SER A 1 181 ? 11.764 -14.396 -24.265 1.00 93.81 181 SER A C 1
ATOM 1346 O O . SER A 1 181 ? 12.715 -15.031 -24.709 1.00 93.81 181 SER A O 1
ATOM 1348 N N . ILE A 1 182 ? 10.984 -13.612 -25.012 1.00 98.06 182 ILE A N 1
ATOM 1349 C CA . ILE A 1 182 ? 11.295 -13.179 -26.381 1.00 98.06 182 ILE A CA 1
ATOM 1350 C C . ILE A 1 182 ? 11.788 -11.727 -26.327 1.00 98.06 182 ILE A C 1
ATOM 1352 O O . ILE A 1 182 ? 11.076 -10.846 -25.836 1.00 98.06 182 ILE A O 1
ATOM 1356 N N . GLY A 1 183 ? 12.997 -11.475 -26.830 1.00 97.81 183 GLY A N 1
ATOM 1357 C CA . GLY A 1 183 ? 13.583 -10.139 -26.937 1.00 97.81 183 GLY A CA 1
ATOM 1358 C C . GLY A 1 183 ? 13.277 -9.476 -28.280 1.00 97.81 183 GLY A C 1
ATOM 1359 O O . GLY A 1 183 ? 13.679 -9.997 -29.324 1.00 97.81 183 GLY A O 1
ATOM 1360 N N . ILE A 1 184 ? 12.606 -8.321 -28.251 1.00 98.62 184 ILE A N 1
ATOM 1361 C CA . ILE A 1 184 ? 12.258 -7.515 -29.434 1.00 98.62 184 ILE A CA 1
ATOM 1362 C C . ILE A 1 184 ? 13.048 -6.203 -29.375 1.00 98.62 184 ILE A C 1
ATOM 1364 O O . ILE A 1 184 ? 12.908 -5.458 -28.409 1.00 98.62 184 ILE A O 1
ATOM 1368 N N . CYS A 1 185 ? 13.867 -5.907 -30.386 1.00 98.44 185 CYS A N 1
ATOM 1369 C CA . CYS A 1 185 ? 14.751 -4.736 -30.400 1.00 98.44 185 CYS A CA 1
ATOM 1370 C C . CYS A 1 185 ? 14.385 -3.707 -31.478 1.00 98.44 185 CYS A C 1
ATOM 1372 O O . CYS A 1 185 ? 14.453 -3.992 -32.671 1.00 98.44 185 CYS A O 1
ATOM 1374 N N . PHE A 1 186 ? 14.036 -2.490 -31.069 1.00 98.56 186 PHE A N 1
ATOM 1375 C CA . PHE A 1 186 ? 13.803 -1.377 -31.985 1.00 98.56 186 PHE A CA 1
ATOM 1376 C C . PHE A 1 186 ? 15.127 -0.805 -32.516 1.00 98.56 186 PHE A C 1
ATOM 1378 O O . PHE A 1 186 ? 16.040 -0.501 -31.747 1.00 98.56 186 PHE A O 1
ATOM 1385 N N . ILE A 1 187 ? 15.225 -0.622 -33.835 1.00 98.19 187 ILE A N 1
ATOM 1386 C CA . ILE A 1 187 ? 16.434 -0.144 -34.518 1.00 98.19 187 ILE A CA 1
ATOM 1387 C C . ILE A 1 187 ? 16.485 1.392 -34.486 1.00 98.19 187 ILE A C 1
ATOM 1389 O O . ILE A 1 187 ? 15.920 2.085 -35.334 1.00 98.19 187 ILE A O 1
ATOM 1393 N N . GLY A 1 188 ? 17.201 1.910 -33.496 1.00 95.25 188 GLY A N 1
ATOM 1394 C CA . GLY A 1 188 ? 17.506 3.318 -33.255 1.00 95.25 188 GLY A CA 1
ATOM 1395 C C . GLY A 1 188 ? 17.793 3.584 -31.777 1.00 95.25 188 GLY A C 1
ATOM 1396 O O . GLY A 1 188 ? 17.591 2.709 -30.942 1.00 95.25 188 GLY A O 1
ATOM 1397 N N . GLU A 1 189 ? 18.255 4.792 -31.464 1.00 93.50 189 GLU A N 1
ATOM 1398 C CA . GLU A 1 189 ? 18.345 5.339 -30.109 1.00 93.50 189 GLU A CA 1
ATOM 1399 C C . GLU A 1 189 ? 17.042 6.086 -29.776 1.00 93.50 189 GLU A C 1
ATOM 1401 O O . GLU A 1 189 ? 16.654 7.009 -30.493 1.00 93.50 189 GLU A O 1
ATOM 1406 N N . PHE A 1 190 ? 16.373 5.701 -28.687 1.00 95.12 190 PHE A N 1
ATOM 1407 C CA . PHE A 1 190 ? 15.033 6.184 -28.307 1.00 95.12 190 PHE A CA 1
ATOM 1408 C C . PHE A 1 190 ? 14.983 6.803 -26.902 1.00 95.12 190 PHE A C 1
ATOM 1410 O O . PHE A 1 190 ? 13.951 6.808 -26.232 1.00 95.12 190 PHE A O 1
ATOM 1417 N N . THR A 1 191 ? 16.107 7.347 -26.431 1.00 87.81 191 THR A N 1
ATOM 1418 C CA . THR A 1 191 ? 16.148 8.112 -25.179 1.00 87.81 191 THR A CA 1
ATOM 1419 C C . THR A 1 191 ? 15.381 9.429 -25.288 1.00 87.81 191 THR A C 1
ATOM 1421 O O . THR A 1 191 ? 14.575 9.717 -24.410 1.00 87.81 191 THR A O 1
ATOM 1424 N N . ASN A 1 192 ? 15.548 10.172 -26.388 1.00 87.88 192 ASN A N 1
ATOM 1425 C CA . ASN A 1 192 ? 14.949 11.504 -26.583 1.00 87.88 192 ASN A CA 1
ATOM 1426 C C . ASN A 1 192 ? 13.958 11.587 -27.763 1.00 87.88 192 ASN A C 1
ATOM 1428 O O . ASN A 1 192 ? 13.473 12.666 -28.084 1.00 87.88 192 ASN A O 1
ATOM 1432 N N . GLN A 1 193 ? 13.652 10.463 -28.415 1.00 87.00 193 GLN A N 1
ATOM 1433 C CA . GLN A 1 193 ? 12.724 10.376 -29.549 1.00 87.00 193 GLN A CA 1
ATOM 1434 C C . GLN A 1 193 ? 11.959 9.049 -29.500 1.00 87.00 193 GLN A C 1
ATOM 1436 O O . GLN A 1 193 ? 12.509 8.050 -29.040 1.00 87.00 193 GLN A O 1
ATOM 1441 N N . LYS A 1 194 ? 10.711 9.015 -29.978 1.00 88.19 194 LYS A N 1
ATOM 1442 C CA . LYS A 1 194 ? 9.936 7.769 -30.113 1.00 88.19 194 LYS A CA 1
ATOM 1443 C C . LYS A 1 194 ? 10.235 7.064 -31.447 1.00 88.19 194 LYS A C 1
ATOM 1445 O O . LYS A 1 194 ? 10.541 7.746 -32.429 1.00 88.19 194 LYS A O 1
ATOM 1450 N N . PRO A 1 195 ? 10.104 5.725 -31.537 1.00 93.44 195 PRO A N 1
ATOM 1451 C CA . PRO A 1 195 ? 9.916 5.055 -32.821 1.00 93.44 195 PRO A CA 1
ATOM 1452 C C . PRO A 1 195 ? 8.657 5.578 -33.514 1.00 93.44 195 PRO A C 1
ATOM 1454 O O . PRO A 1 195 ? 7.746 6.094 -32.861 1.00 93.44 195 PRO A O 1
ATOM 1457 N N . ASN A 1 196 ? 8.575 5.435 -34.836 1.00 90.12 196 ASN A N 1
ATOM 1458 C CA . ASN A 1 196 ? 7.368 5.856 -35.543 1.00 90.12 196 ASN A CA 1
ATOM 1459 C C . ASN A 1 196 ? 6.198 4.881 -35.311 1.00 90.12 196 ASN A C 1
ATOM 1461 O O . ASN A 1 196 ? 6.369 3.738 -34.880 1.00 90.12 196 ASN A O 1
ATOM 1465 N N . SER A 1 197 ? 4.982 5.329 -35.625 1.00 89.12 197 SER A N 1
ATOM 1466 C CA . SER A 1 197 ? 3.758 4.540 -35.431 1.00 89.12 197 SER A CA 1
ATOM 1467 C C . SER A 1 197 ? 3.768 3.205 -36.189 1.00 89.12 197 SER A C 1
ATOM 1469 O O . SER A 1 197 ? 3.179 2.237 -35.710 1.00 89.12 197 SER A O 1
ATOM 1471 N N . ALA A 1 198 ? 4.472 3.120 -37.323 1.00 88.31 198 ALA A N 1
ATOM 1472 C CA . ALA A 1 198 ? 4.653 1.881 -38.077 1.00 88.31 198 ALA A CA 1
ATOM 1473 C C . ALA A 1 198 ? 5.469 0.840 -37.288 1.00 88.31 198 ALA A C 1
ATOM 1475 O O . ALA A 1 198 ? 5.020 -0.297 -37.155 1.00 88.31 198 ALA A O 1
ATOM 1476 N N . ALA A 1 199 ? 6.601 1.231 -36.693 1.00 94.19 199 ALA A N 1
ATOM 1477 C CA . ALA A 1 199 ? 7.411 0.360 -35.839 1.00 94.19 199 ALA A CA 1
ATOM 1478 C C . ALA A 1 199 ? 6.630 -0.116 -34.599 1.00 94.19 199 ALA A C 1
ATOM 1480 O O . ALA A 1 199 ? 6.603 -1.308 -34.287 1.00 94.19 199 ALA A O 1
ATOM 1481 N N . ILE A 1 200 ? 5.938 0.803 -33.915 1.00 93.69 200 ILE A N 1
ATOM 1482 C CA . ILE A 1 200 ? 5.107 0.487 -32.739 1.00 93.69 200 ILE A CA 1
ATOM 1483 C C . ILE A 1 200 ? 4.007 -0.526 -33.104 1.00 93.69 200 ILE A C 1
ATOM 1485 O O . ILE A 1 200 ? 3.815 -1.521 -32.401 1.00 93.69 200 ILE A O 1
ATOM 1489 N N . ARG A 1 201 ? 3.321 -0.325 -34.238 1.00 87.62 201 ARG A N 1
ATOM 1490 C CA . ARG A 1 201 ? 2.288 -1.241 -34.748 1.00 87.62 201 ARG A CA 1
ATOM 1491 C C . ARG A 1 201 ? 2.868 -2.604 -35.132 1.00 87.62 201 ARG A C 1
ATOM 1493 O O . ARG A 1 201 ? 2.290 -3.625 -34.771 1.00 87.62 201 ARG A O 1
ATOM 1500 N N . ALA A 1 202 ? 4.020 -2.640 -35.803 1.00 91.31 202 ALA A N 1
ATOM 1501 C CA . ALA A 1 202 ? 4.695 -3.881 -36.183 1.00 91.31 202 ALA A CA 1
ATOM 1502 C C . ALA A 1 202 ? 5.062 -4.736 -34.958 1.00 91.31 202 ALA A C 1
ATOM 1504 O O . ALA A 1 202 ? 4.797 -5.938 -34.946 1.00 91.31 202 ALA A O 1
ATOM 1505 N N . ALA A 1 203 ? 5.585 -4.115 -33.897 1.00 96.31 203 ALA A N 1
ATOM 1506 C CA . ALA A 1 203 ? 5.905 -4.792 -32.642 1.00 96.31 203 ALA A CA 1
ATOM 1507 C C . ALA A 1 203 ? 4.657 -5.311 -31.898 1.00 96.31 203 ALA A C 1
ATOM 1509 O O . ALA A 1 203 ? 4.653 -6.456 -31.441 1.00 96.31 203 ALA A O 1
ATOM 1510 N N . LYS A 1 204 ? 3.574 -4.522 -31.814 1.00 90.50 204 LYS A N 1
ATOM 1511 C CA . LYS A 1 204 ? 2.296 -4.975 -31.222 1.00 90.50 204 LYS A CA 1
ATOM 1512 C C . LYS A 1 204 ? 1.698 -6.153 -32.004 1.00 90.50 204 LYS A C 1
ATOM 1514 O O . LYS A 1 204 ? 1.331 -7.167 -31.407 1.00 90.50 204 LYS A O 1
ATOM 1519 N N . ASN A 1 205 ? 1.692 -6.075 -33.336 1.00 87.06 205 ASN A N 1
ATOM 1520 C CA . ASN A 1 205 ? 1.224 -7.157 -34.206 1.00 87.06 205 ASN A CA 1
ATOM 1521 C C . ASN A 1 205 ? 2.100 -8.414 -34.079 1.00 87.06 205 ASN A C 1
ATOM 1523 O O . ASN A 1 205 ? 1.582 -9.527 -34.130 1.00 87.06 205 ASN A O 1
ATOM 1527 N N . LEU A 1 206 ? 3.412 -8.261 -33.868 1.00 95.12 206 LEU A N 1
ATOM 1528 C CA . LEU A 1 206 ? 4.329 -9.379 -33.635 1.00 95.12 206 LEU A CA 1
ATOM 1529 C C . LEU A 1 206 ? 4.005 -10.119 -32.334 1.00 95.12 206 LEU A C 1
ATOM 1531 O O . LEU A 1 206 ? 3.983 -11.347 -32.321 1.00 95.12 206 LEU A O 1
ATOM 1535 N N . ILE A 1 207 ? 3.715 -9.393 -31.253 1.00 92.88 207 ILE A N 1
ATOM 1536 C CA . ILE A 1 207 ? 3.308 -10.001 -29.978 1.00 92.88 207 ILE A CA 1
ATOM 1537 C C . ILE A 1 207 ? 1.973 -10.742 -30.151 1.00 92.88 207 ILE A C 1
ATOM 1539 O O . ILE A 1 207 ? 1.873 -11.904 -29.762 1.00 92.88 207 ILE A O 1
ATOM 1543 N N . SER A 1 208 ? 0.988 -10.121 -30.811 1.00 84.12 208 SER A N 1
ATOM 1544 C CA . SER A 1 208 ? -0.308 -10.748 -31.125 1.00 84.12 208 SER A CA 1
ATOM 1545 C C . SER A 1 208 ? -0.152 -12.039 -31.950 1.00 84.12 208 SER A C 1
ATOM 1547 O O . SER A 1 208 ? -0.691 -13.083 -31.586 1.00 84.12 208 SER A O 1
ATOM 1549 N N . CYS A 1 209 ? 0.690 -12.009 -32.989 1.00 87.62 209 CYS A N 1
ATOM 1550 C CA . CYS A 1 209 ? 1.101 -13.179 -33.772 1.00 87.62 209 CYS A CA 1
ATOM 1551 C C . CYS A 1 209 ? 1.740 -14.278 -32.906 1.00 87.62 209 CYS A C 1
ATOM 1553 O O . CYS A 1 209 ? 1.392 -15.452 -33.011 1.00 87.62 209 CYS A O 1
ATOM 1555 N N . GLY A 1 210 ? 2.664 -13.915 -32.013 1.00 87.94 210 GLY A N 1
ATOM 1556 C CA . GLY A 1 210 ? 3.297 -14.873 -31.109 1.00 87.94 210 GLY A CA 1
ATOM 1557 C C . GLY A 1 210 ? 2.294 -15.561 -30.177 1.00 87.94 210 GLY A C 1
ATOM 1558 O O . GLY A 1 210 ? 2.451 -16.748 -29.894 1.00 87.94 210 GLY A O 1
ATOM 1559 N N . ILE A 1 211 ? 1.249 -14.850 -29.740 1.00 83.94 211 ILE A N 1
ATOM 1560 C CA . ILE A 1 211 ? 0.155 -15.408 -28.930 1.00 83.94 211 ILE A CA 1
ATOM 1561 C C . ILE A 1 211 ? -0.718 -16.348 -29.772 1.00 83.94 211 ILE A C 1
ATOM 1563 O O . ILE A 1 211 ? -0.978 -17.472 -29.344 1.00 83.94 211 ILE A O 1
ATOM 1567 N N . SER A 1 212 ? -1.132 -15.938 -30.979 1.00 81.12 212 SER A N 1
ATOM 1568 C CA . SER A 1 212 ? -1.982 -16.767 -31.851 1.00 81.12 212 SER A CA 1
ATOM 1569 C C . SER A 1 212 ? -1.296 -18.062 -32.304 1.00 81.12 212 SER A C 1
ATOM 1571 O O . SER A 1 212 ? -1.951 -19.092 -32.447 1.00 81.12 212 SER A O 1
ATOM 1573 N N . LEU A 1 213 ? 0.033 -18.041 -32.451 1.00 84.44 213 LEU A N 1
ATOM 1574 C CA . LEU A 1 213 ? 0.865 -19.206 -32.766 1.00 84.44 213 LEU A CA 1
ATOM 1575 C C . LEU A 1 213 ? 1.259 -20.055 -31.538 1.00 84.44 213 LEU A C 1
ATOM 1577 O O . LEU A 1 213 ? 2.048 -20.992 -31.678 1.00 84.44 213 LEU A O 1
ATOM 1581 N N . GLY A 1 214 ? 0.795 -19.716 -30.328 1.00 81.00 214 GLY A N 1
ATOM 1582 C CA . GLY A 1 214 ? 1.166 -20.415 -29.088 1.00 81.00 214 GLY A CA 1
ATOM 1583 C C . GLY A 1 214 ? 2.657 -20.321 -28.724 1.00 81.00 214 GLY A C 1
ATOM 1584 O O . GLY A 1 214 ? 3.160 -21.125 -27.938 1.00 81.00 214 GLY A O 1
ATOM 1585 N N . LYS A 1 215 ? 3.390 -19.360 -29.301 1.00 91.62 215 LYS A N 1
ATOM 1586 C CA . LYS A 1 215 ? 4.806 -19.094 -28.997 1.00 91.62 215 LYS A CA 1
ATOM 1587 C C . LYS A 1 215 ? 4.945 -18.246 -27.729 1.00 91.62 215 LYS A C 1
ATOM 1589 O O . LYS A 1 215 ? 5.846 -18.494 -26.935 1.00 91.62 215 LYS A O 1
ATOM 1594 N N . ILE A 1 216 ? 4.042 -17.283 -27.533 1.00 90.69 216 ILE A N 1
ATOM 1595 C CA . ILE A 1 216 ? 3.912 -16.411 -26.355 1.00 90.69 216 ILE A CA 1
ATOM 1596 C C . ILE A 1 216 ? 2.637 -16.808 -25.594 1.00 90.69 216 ILE A C 1
ATOM 1598 O O . ILE A 1 216 ? 1.628 -17.143 -26.208 1.00 90.69 216 ILE A O 1
ATOM 1602 N N . SER A 1 217 ? 2.659 -16.773 -24.260 1.00 81.38 217 SER A N 1
ATOM 1603 C CA . SER A 1 217 ? 1.462 -17.045 -23.451 1.00 81.38 217 SER A CA 1
ATOM 1604 C C . SER A 1 217 ? 0.401 -15.950 -23.624 1.00 81.38 217 SER A C 1
ATOM 1606 O O . SER A 1 217 ? 0.724 -14.767 -23.605 1.00 81.38 217 SER A O 1
ATOM 1608 N N . SER A 1 218 ? -0.888 -16.298 -23.652 1.00 75.50 218 SER A N 1
ATOM 1609 C CA . SER A 1 218 ? -1.985 -15.314 -23.543 1.00 75.50 218 SER A CA 1
ATOM 1610 C C . SER A 1 218 ? -2.013 -14.581 -22.185 1.00 75.50 218 SER A C 1
ATOM 1612 O O . SER A 1 218 ? -2.684 -13.557 -22.019 1.00 75.50 218 SER A O 1
ATOM 1614 N N . THR A 1 219 ? -1.250 -15.075 -21.204 1.00 71.94 219 THR A N 1
ATOM 1615 C CA . THR A 1 219 ? -1.001 -14.458 -19.892 1.00 71.94 219 THR A CA 1
ATOM 1616 C C . THR A 1 219 ? 0.390 -13.825 -19.760 1.00 71.94 219 THR A C 1
ATOM 1618 O O . THR A 1 219 ? 0.829 -13.589 -18.640 1.00 71.94 219 THR A O 1
ATOM 1621 N N . TYR A 1 220 ? 1.085 -13.547 -20.873 1.00 82.31 220 TYR A N 1
ATOM 1622 C CA . TYR A 1 220 ? 2.442 -12.987 -20.846 1.00 82.31 220 TYR A CA 1
ATOM 1623 C C . TYR A 1 220 ? 2.563 -11.661 -20.081 1.00 82.31 220 TYR A C 1
ATOM 1625 O O . TYR A 1 220 ? 1.607 -10.889 -19.981 1.00 82.31 220 TYR A O 1
ATOM 1633 N N . SER A 1 221 ? 3.788 -11.391 -19.632 1.00 82.50 221 SER A N 1
ATOM 1634 C CA . SER A 1 221 ? 4.227 -10.124 -19.043 1.00 82.50 221 SER A CA 1
ATOM 1635 C C . SER A 1 221 ? 5.181 -9.380 -19.985 1.00 82.50 221 SER A C 1
ATOM 1637 O O . SER A 1 221 ? 6.150 -9.966 -20.475 1.00 82.50 221 SER A O 1
ATOM 1639 N N . LEU A 1 222 ? 4.936 -8.092 -20.225 1.00 82.19 222 LEU A N 1
ATOM 1640 C CA . LEU A 1 222 ? 5.776 -7.206 -21.040 1.00 82.19 222 LEU A CA 1
ATOM 1641 C C . LEU A 1 222 ? 6.680 -6.344 -20.149 1.00 82.19 222 LEU A C 1
ATOM 1643 O O . LEU A 1 222 ? 6.224 -5.815 -19.142 1.00 82.19 222 LEU A O 1
ATOM 1647 N N . TYR A 1 223 ? 7.936 -6.173 -20.553 1.00 87.56 223 TYR A N 1
ATOM 1648 C CA . TYR A 1 223 ? 8.950 -5.394 -19.837 1.00 87.56 223 TYR A CA 1
ATOM 1649 C C . TYR A 1 223 ? 9.818 -4.600 -20.821 1.00 87.56 223 TYR A C 1
ATOM 1651 O O . TYR A 1 223 ? 10.006 -5.030 -21.959 1.00 87.56 223 TYR A O 1
ATOM 1659 N N . GLY A 1 224 ? 10.421 -3.496 -20.391 1.00 89.25 224 GLY A N 1
ATOM 1660 C CA . GLY A 1 224 ? 11.624 -2.935 -21.008 1.00 89.25 224 GLY A CA 1
ATOM 1661 C C . GLY A 1 224 ? 12.893 -3.622 -20.486 1.00 89.25 224 GLY A C 1
ATOM 1662 O O . GLY A 1 224 ? 12.888 -4.251 -19.433 1.00 89.25 224 GLY A O 1
ATOM 1663 N N . HIS A 1 225 ? 14.022 -3.507 -21.187 1.00 87.56 225 HIS A N 1
ATOM 1664 C CA . HIS A 1 225 ? 15.274 -4.119 -20.717 1.00 87.56 225 HIS A CA 1
ATOM 1665 C C . HIS A 1 225 ? 15.723 -3.595 -19.336 1.00 87.56 225 HIS A C 1
ATOM 1667 O O . HIS A 1 225 ? 16.147 -4.386 -18.493 1.00 87.56 225 HIS A O 1
ATOM 1673 N N . ARG A 1 226 ? 15.556 -2.295 -19.056 1.00 83.38 226 ARG A N 1
ATOM 1674 C CA . ARG A 1 226 ? 15.840 -1.682 -17.744 1.00 83.38 226 ARG A CA 1
ATOM 1675 C C . ARG A 1 226 ? 15.054 -2.274 -16.567 1.00 83.38 226 ARG A C 1
ATOM 1677 O O . ARG A 1 226 ? 15.504 -2.170 -15.433 1.00 83.38 226 ARG A O 1
ATOM 1684 N N . ASP A 1 227 ? 13.933 -2.948 -16.824 1.00 77.56 227 ASP A N 1
ATOM 1685 C CA . ASP A 1 227 ? 13.171 -3.664 -15.792 1.00 77.56 227 ASP A CA 1
ATOM 1686 C C . ASP A 1 227 ? 13.857 -4.965 -15.338 1.00 77.56 227 ASP A C 1
ATOM 1688 O O . ASP A 1 227 ? 13.496 -5.533 -14.309 1.00 77.56 227 ASP A O 1
ATOM 1692 N N . MET A 1 228 ? 14.834 -5.454 -16.112 1.00 72.88 228 MET A N 1
ATOM 1693 C CA . MET A 1 228 ? 15.553 -6.714 -15.879 1.00 72.88 228 MET A CA 1
ATOM 1694 C C . MET A 1 228 ? 17.010 -6.512 -15.430 1.00 72.88 228 MET A C 1
ATOM 1696 O O . MET A 1 228 ? 17.715 -7.492 -15.191 1.00 72.88 228 MET A O 1
ATOM 1700 N N . GLY A 1 229 ? 17.481 -5.266 -15.328 1.00 63.47 229 GLY A N 1
ATOM 1701 C CA . GLY A 1 229 ? 18.850 -4.940 -14.928 1.00 63.47 229 GLY A CA 1
ATOM 1702 C C . GLY A 1 229 ? 19.216 -3.476 -15.181 1.00 63.47 229 GLY A C 1
ATOM 1703 O O . GLY A 1 229 ? 18.511 -2.758 -15.885 1.00 63.47 229 GLY A O 1
ATOM 1704 N N . SER A 1 230 ? 20.344 -3.033 -14.621 1.00 74.56 230 SER A N 1
ATOM 1705 C CA . SER A 1 230 ? 20.791 -1.633 -14.694 1.00 74.56 230 SER A CA 1
ATOM 1706 C C . SER A 1 230 ? 21.275 -1.254 -16.102 1.00 74.56 230 SER A C 1
ATOM 1708 O O . SER A 1 230 ? 22.456 -1.373 -16.428 1.00 74.56 230 SER A O 1
ATOM 1710 N N . THR A 1 231 ? 20.349 -0.828 -16.965 1.00 75.75 231 THR A N 1
ATOM 1711 C CA . THR A 1 231 ? 20.631 -0.336 -18.322 1.00 75.75 231 THR A CA 1
ATOM 1712 C C . THR A 1 231 ? 19.734 0.856 -18.666 1.00 75.75 231 THR A C 1
ATOM 1714 O O . THR A 1 231 ? 18.652 1.012 -18.108 1.00 75.75 231 THR A O 1
ATOM 1717 N N . ALA A 1 232 ? 20.147 1.688 -19.628 1.00 83.25 232 ALA A N 1
ATOM 1718 C CA . ALA A 1 232 ? 19.287 2.742 -20.181 1.00 83.25 232 ALA A CA 1
ATOM 1719 C C . ALA A 1 232 ? 18.265 2.210 -21.211 1.00 83.25 232 ALA A C 1
ATOM 1721 O O . ALA A 1 232 ? 17.328 2.914 -21.580 1.00 83.25 232 ALA A O 1
ATOM 1722 N N . CYS A 1 233 ? 18.404 0.965 -21.665 1.00 83.75 233 CYS A N 1
ATOM 1723 C CA . CYS A 1 233 ? 17.566 0.346 -22.690 1.00 83.75 233 CYS A CA 1
ATOM 1724 C C . CYS A 1 233 ? 16.124 0.121 -22.168 1.00 83.75 233 CYS A C 1
ATOM 1726 O O . CYS A 1 233 ? 15.966 -0.273 -21.014 1.00 83.75 233 CYS A O 1
ATOM 1728 N N . PRO A 1 234 ? 15.042 0.385 -22.931 1.00 94.12 234 PRO A N 1
ATOM 1729 C CA . PRO A 1 234 ? 14.972 0.723 -24.356 1.00 94.12 234 PRO A CA 1
ATOM 1730 C C . PRO A 1 234 ? 14.980 2.238 -24.671 1.00 94.12 234 PRO A C 1
ATOM 1732 O O . PRO A 1 234 ? 14.443 2.655 -25.693 1.00 94.12 234 PRO A O 1
ATOM 1735 N N . GLY A 1 235 ? 15.579 3.077 -23.820 1.00 87.94 235 GLY A N 1
ATOM 1736 C CA . GLY A 1 235 ? 15.537 4.541 -23.939 1.00 87.94 235 GLY A CA 1
ATOM 1737 C C . GLY A 1 235 ? 14.223 5.123 -23.406 1.00 87.94 235 GLY A C 1
ATOM 1738 O O . GLY A 1 235 ? 13.188 4.470 -23.463 1.00 87.94 235 GLY A O 1
ATOM 1739 N N . ASN A 1 236 ? 14.258 6.328 -22.828 1.00 82.00 236 ASN A N 1
ATOM 1740 C CA . ASN A 1 236 ? 13.128 6.894 -22.079 1.00 82.00 236 ASN A CA 1
ATOM 1741 C C . ASN A 1 236 ? 11.843 7.016 -22.911 1.00 82.00 236 ASN A C 1
ATOM 1743 O O . ASN A 1 236 ? 10.820 6.498 -22.489 1.00 82.00 236 ASN A O 1
ATOM 1747 N N . GLN A 1 237 ? 11.889 7.606 -24.107 1.00 90.38 237 GLN A N 1
ATOM 1748 C CA . GLN A 1 237 ? 10.683 7.836 -24.915 1.00 90.38 237 GLN A CA 1
ATOM 1749 C C . GLN A 1 237 ? 9.997 6.543 -25.388 1.00 90.38 237 GLN A C 1
ATOM 1751 O O . GLN A 1 237 ? 8.768 6.482 -25.427 1.00 90.38 237 GLN A O 1
ATOM 1756 N N . LEU A 1 238 ? 10.762 5.494 -25.713 1.00 90.25 238 LEU A N 1
ATOM 1757 C CA . LEU A 1 238 ? 10.203 4.168 -26.009 1.00 90.25 238 LEU A CA 1
ATOM 1758 C C . LEU A 1 238 ? 9.775 3.429 -24.731 1.00 90.25 238 LEU A C 1
ATOM 1760 O O . LEU A 1 238 ? 8.738 2.774 -24.724 1.00 90.25 238 LEU A O 1
ATOM 1764 N N . TYR A 1 239 ? 10.524 3.562 -23.636 1.00 88.62 239 TYR A N 1
ATOM 1765 C CA . TYR A 1 239 ? 10.155 3.000 -22.335 1.00 88.62 239 TYR A CA 1
ATOM 1766 C C . TYR A 1 239 ? 8.834 3.581 -21.808 1.00 88.62 239 TYR A C 1
ATOM 1768 O O . TYR A 1 239 ? 8.001 2.851 -21.280 1.00 88.62 239 TYR A O 1
ATOM 1776 N N . ASP A 1 240 ? 8.607 4.879 -21.995 1.00 80.31 240 ASP A N 1
ATOM 1777 C CA . ASP A 1 240 ? 7.357 5.546 -21.639 1.00 80.31 240 ASP A CA 1
ATOM 1778 C C . ASP A 1 240 ? 6.204 5.135 -22.563 1.00 80.31 240 ASP A C 1
ATOM 1780 O O . ASP A 1 240 ? 5.067 5.023 -22.109 1.00 80.31 240 ASP A O 1
ATOM 1784 N N . ASP A 1 241 ? 6.486 4.828 -23.834 1.00 80.12 241 ASP A N 1
ATOM 1785 C CA . ASP A 1 241 ? 5.483 4.291 -24.755 1.00 80.12 241 ASP A CA 1
ATOM 1786 C C . ASP A 1 241 ? 5.026 2.879 -24.357 1.00 80.12 241 ASP A C 1
ATOM 1788 O O . ASP A 1 241 ? 3.823 2.643 -24.236 1.00 80.12 241 ASP A O 1
ATOM 1792 N N . ILE A 1 242 ? 5.951 1.953 -24.069 1.00 79.44 242 ILE A N 1
ATOM 1793 C CA . ILE A 1 242 ? 5.594 0.558 -23.739 1.00 79.44 242 ILE A CA 1
ATOM 1794 C C . ILE A 1 242 ? 4.813 0.412 -22.428 1.00 79.44 242 ILE A C 1
ATOM 1796 O O . ILE A 1 242 ? 4.062 -0.551 -22.298 1.00 79.44 242 ILE A O 1
ATOM 1800 N N . LYS A 1 243 ? 4.898 1.377 -21.500 1.00 76.38 243 LYS A N 1
ATOM 1801 C CA . LYS A 1 243 ? 4.031 1.432 -20.303 1.00 76.38 243 LYS A CA 1
ATOM 1802 C C . LYS A 1 243 ? 2.545 1.541 -20.649 1.00 76.38 243 LYS A C 1
ATOM 1804 O O . LYS A 1 243 ? 1.706 1.139 -19.850 1.00 76.38 243 LYS A O 1
ATOM 1809 N N . THR A 1 244 ? 2.216 2.082 -21.824 1.00 73.94 244 THR A N 1
ATOM 1810 C CA . THR A 1 244 ? 0.832 2.190 -22.321 1.00 73.94 244 THR A CA 1
ATOM 1811 C C . THR A 1 244 ? 0.341 0.913 -23.009 1.00 73.94 244 THR A C 1
ATOM 1813 O O . THR A 1 244 ? -0.829 0.813 -23.372 1.00 73.94 244 THR A O 1
ATOM 1816 N N . TRP A 1 245 ? 1.218 -0.072 -23.235 1.00 78.62 245 TRP A N 1
ATOM 1817 C CA . TRP A 1 245 ? 0.866 -1.287 -23.961 1.00 78.62 245 TRP A CA 1
ATOM 1818 C C . TRP A 1 245 ? 0.224 -2.332 -23.040 1.00 78.62 245 TRP A C 1
ATOM 1820 O O . TRP A 1 245 ? 0.540 -2.452 -21.855 1.00 78.62 245 TRP A O 1
ATOM 1830 N N . GLY A 1 246 ? -0.645 -3.160 -23.624 1.00 62.19 246 GLY A N 1
ATOM 1831 C CA . GLY A 1 246 ? -1.259 -4.284 -22.927 1.00 62.19 246 GLY A CA 1
ATOM 1832 C C . GLY A 1 246 ? -0.221 -5.217 -22.292 1.00 62.19 246 GLY A C 1
ATOM 1833 O O . GLY A 1 246 ? 0.764 -5.604 -22.923 1.00 62.19 246 GLY A O 1
ATOM 1834 N N . ARG A 1 247 ? -0.491 -5.599 -21.037 1.00 71.44 247 ARG A N 1
ATOM 1835 C CA . ARG A 1 247 ? 0.334 -6.488 -20.196 1.00 71.44 247 ARG A CA 1
ATOM 1836 C C . ARG A 1 247 ? 1.723 -5.962 -19.815 1.00 71.44 247 ARG A C 1
ATOM 1838 O O . ARG A 1 247 ? 2.556 -6.759 -19.382 1.00 71.44 247 ARG A O 1
ATOM 1845 N N . TYR A 1 248 ? 1.977 -4.655 -19.914 1.00 65.56 248 TYR A N 1
ATOM 1846 C CA . TYR A 1 248 ? 3.157 -4.062 -19.282 1.00 65.56 248 TYR A CA 1
ATOM 1847 C C . TYR A 1 248 ? 3.178 -4.345 -17.775 1.00 65.56 248 TYR A C 1
ATOM 1849 O O . TYR A 1 248 ? 2.212 -4.071 -17.062 1.00 65.56 248 TYR A O 1
ATOM 1857 N N . VAL A 1 249 ? 4.287 -4.905 -17.296 1.00 50.19 249 VAL A N 1
ATOM 1858 C CA . VAL A 1 249 ? 4.551 -5.110 -15.876 1.00 50.19 249 VAL A CA 1
ATOM 1859 C C . VAL A 1 249 ? 5.474 -4.004 -15.407 1.00 50.19 249 VAL A C 1
ATOM 1861 O O . VAL A 1 249 ? 6.657 -3.978 -15.735 1.00 50.19 249 VAL A O 1
ATOM 1864 N N . PHE A 1 250 ? 4.931 -3.120 -14.575 1.00 44.94 250 PHE A N 1
ATOM 1865 C CA . PHE A 1 250 ? 5.726 -2.181 -13.799 1.00 44.94 250 PHE A CA 1
ATOM 1866 C C . PHE A 1 250 ? 6.635 -2.975 -12.859 1.00 44.94 250 PHE A C 1
ATOM 1868 O O . PHE A 1 250 ? 6.186 -3.489 -11.832 1.00 44.94 250 PHE A O 1
ATOM 1875 N N . CYS A 1 251 ? 7.912 -3.113 -13.219 1.00 38.22 251 CYS A N 1
ATOM 1876 C CA . CYS A 1 251 ? 8.888 -3.683 -12.306 1.00 38.22 251 CYS A CA 1
ATOM 1877 C C . CYS A 1 251 ? 9.015 -2.763 -11.094 1.00 38.22 251 CYS A C 1
ATOM 1879 O O . CYS A 1 251 ? 9.379 -1.593 -11.215 1.00 38.22 251 CYS A O 1
ATOM 1881 N N . VAL A 1 252 ? 8.738 -3.314 -9.912 1.00 36.91 252 VAL A N 1
ATOM 1882 C CA . VAL A 1 252 ? 8.907 -2.642 -8.618 1.00 36.91 252 VAL A CA 1
ATOM 1883 C C . VAL A 1 252 ? 10.399 -2.643 -8.257 1.00 36.91 252 VAL A C 1
ATOM 1885 O O . VAL A 1 252 ? 10.843 -3.269 -7.297 1.00 36.91 252 VAL A O 1
ATOM 1888 N N . GLY A 1 253 ? 11.195 -1.993 -9.105 1.00 30.86 253 GLY A N 1
ATOM 1889 C CA . GLY A 1 253 ? 12.615 -1.739 -8.913 1.00 30.86 253 GLY A CA 1
ATOM 1890 C C . GLY A 1 253 ? 12.804 -0.361 -8.292 1.00 30.86 253 GLY A C 1
ATOM 1891 O O . GLY A 1 253 ? 12.416 0.640 -8.886 1.00 30.86 253 GLY A O 1
ATOM 1892 N N . THR A 1 254 ? 13.435 -0.319 -7.117 1.00 27.19 254 THR A N 1
ATOM 1893 C CA . THR A 1 254 ? 13.562 0.856 -6.228 1.00 27.19 254 THR A CA 1
ATOM 1894 C C . THR A 1 254 ? 12.235 1.393 -5.683 1.00 27.19 254 THR A C 1
ATOM 1896 O O . THR A 1 254 ? 11.457 2.051 -6.366 1.00 27.19 254 THR A O 1
ATOM 1899 N N . ILE A 1 255 ? 12.034 1.184 -4.379 1.00 28.16 255 ILE A N 1
ATOM 1900 C CA . ILE A 1 255 ? 11.082 1.960 -3.585 1.00 28.16 255 ILE A CA 1
ATOM 1901 C C . ILE A 1 255 ? 11.583 3.409 -3.564 1.00 28.16 255 ILE A C 1
ATOM 1903 O O . ILE A 1 255 ? 12.544 3.720 -2.862 1.00 28.16 255 ILE A O 1
ATOM 1907 N N . VAL A 1 256 ? 10.915 4.293 -4.304 1.00 28.56 256 VAL A N 1
ATOM 1908 C CA . VAL A 1 256 ? 10.831 5.706 -3.921 1.00 28.56 256 VAL A CA 1
ATOM 1909 C C . VAL A 1 256 ? 9.591 5.811 -3.029 1.00 28.56 256 VAL A C 1
ATOM 1911 O O . VAL A 1 256 ? 8.482 5.593 -3.526 1.00 28.56 256 VAL A O 1
ATOM 1914 N N . PRO A 1 257 ? 9.725 6.052 -1.714 1.00 31.09 257 PRO A N 1
ATOM 1915 C CA . PRO A 1 257 ? 8.559 6.201 -0.852 1.00 31.09 257 PRO A CA 1
ATOM 1916 C C . PRO A 1 257 ? 7.875 7.537 -1.178 1.00 31.09 257 PRO A C 1
ATOM 1918 O O . PRO A 1 257 ? 8.499 8.586 -1.041 1.00 31.09 257 PRO A O 1
ATOM 1921 N N . GLY A 1 258 ? 6.613 7.499 -1.629 1.00 33.00 258 GLY A N 1
ATOM 1922 C CA . GLY A 1 258 ? 5.818 8.716 -1.878 1.00 33.00 258 GLY A CA 1
ATOM 1923 C C . GLY A 1 258 ? 4.801 8.693 -3.030 1.00 33.00 258 GLY A C 1
ATOM 1924 O O . GLY A 1 258 ? 4.169 9.713 -3.269 1.00 33.00 258 GLY A O 1
ATOM 1925 N N . GLY A 1 259 ? 4.636 7.584 -3.766 1.00 40.09 259 GLY A N 1
ATOM 1926 C CA . GLY A 1 259 ? 3.804 7.544 -4.988 1.00 40.09 259 GLY A CA 1
ATOM 1927 C C . GLY A 1 259 ? 2.565 6.637 -4.970 1.00 40.09 259 GLY A C 1
ATOM 1928 O O . GLY A 1 259 ? 1.958 6.442 -6.022 1.00 40.09 259 GLY A O 1
ATOM 1929 N N . GLN A 1 260 ? 2.202 6.032 -3.835 1.00 47.06 260 GLN A N 1
ATOM 1930 C CA . GLN A 1 260 ? 0.985 5.218 -3.725 1.00 47.06 260 GLN A CA 1
ATOM 1931 C C . GLN A 1 260 ? -0.198 6.069 -3.261 1.00 47.06 260 GLN A C 1
ATOM 1933 O O . GLN A 1 260 ? -0.035 6.974 -2.446 1.00 47.06 260 GLN A O 1
ATOM 1938 N N . ILE A 1 261 ? -1.402 5.733 -3.730 1.00 48.59 261 ILE A N 1
ATOM 1939 C CA . ILE A 1 261 ? -2.623 6.193 -3.067 1.00 48.59 261 ILE A CA 1
ATOM 1940 C C . ILE A 1 261 ? -2.764 5.369 -1.802 1.00 48.59 261 ILE A C 1
ATOM 1942 O O . ILE A 1 261 ? -3.102 4.184 -1.849 1.00 48.59 261 ILE A O 1
ATOM 1946 N N . HIS A 1 262 ? -2.490 5.998 -0.671 1.00 52.38 262 HIS A N 1
ATOM 1947 C CA . HIS A 1 262 ? -2.826 5.423 0.615 1.00 52.38 262 HIS A CA 1
ATOM 1948 C C . HIS A 1 262 ? -4.305 5.700 0.863 1.00 52.38 262 HIS A C 1
ATOM 1950 O O . HIS A 1 262 ? -4.747 6.831 0.695 1.00 52.38 262 HIS A O 1
ATOM 1956 N N . VAL A 1 263 ? -5.070 4.669 1.225 1.00 48.09 263 VAL A N 1
ATOM 1957 C CA . VAL A 1 263 ? -6.428 4.817 1.757 1.00 48.09 263 VAL A CA 1
ATOM 1958 C C . VAL A 1 263 ? -6.397 4.335 3.191 1.00 48.09 263 VAL A C 1
ATOM 1960 O O . VAL A 1 263 ? -6.254 3.139 3.448 1.00 48.09 263 VAL A O 1
ATOM 1963 N N . THR A 1 264 ? -6.536 5.276 4.115 1.00 62.19 264 THR A N 1
ATOM 1964 C CA . THR A 1 264 ? -6.662 4.995 5.540 1.00 62.19 264 THR A CA 1
ATOM 1965 C C . THR A 1 264 ? -8.135 5.082 5.896 1.00 62.19 264 THR A C 1
ATOM 1967 O O . THR A 1 264 ? -8.758 6.135 5.772 1.00 62.19 264 THR A O 1
ATOM 1970 N N . VAL A 1 265 ? -8.701 3.962 6.334 1.00 64.31 265 VAL A N 1
ATOM 1971 C CA . VAL A 1 265 ? -10.026 3.922 6.958 1.00 64.31 265 VAL A CA 1
ATOM 1972 C C . VAL A 1 265 ? -9.870 3.799 8.465 1.00 64.31 265 VAL A C 1
ATOM 1974 O O . VAL A 1 265 ? -8.920 3.188 8.954 1.00 64.31 265 VAL A O 1
ATOM 1977 N N . GLY A 1 266 ? -10.804 4.391 9.203 1.00 56.62 266 GLY A N 1
ATOM 1978 C CA . GLY A 1 266 ? -10.817 4.293 10.660 1.00 56.62 266 GLY A CA 1
ATOM 1979 C C . GLY A 1 266 ? -11.188 2.897 11.164 1.00 56.62 266 GLY A C 1
ATOM 1980 O O . GLY A 1 266 ? -11.555 1.998 10.406 1.00 56.62 266 GLY A O 1
ATOM 1981 N N . GLN A 1 267 ? -11.124 2.736 12.486 1.00 58.66 267 GLN A N 1
ATOM 1982 C CA . GLN A 1 267 ? -11.515 1.500 13.167 1.00 58.66 267 GLN A CA 1
ATOM 1983 C C . GLN A 1 267 ? -13.006 1.172 12.974 1.00 58.66 267 GLN A C 1
ATOM 1985 O O . GLN A 1 267 ? -13.788 2.010 12.519 1.00 58.66 267 GLN A O 1
ATOM 1990 N N . ARG A 1 268 ? -13.411 -0.050 13.350 1.00 55.69 268 ARG A N 1
ATOM 1991 C CA . ARG A 1 268 ? -14.820 -0.481 13.347 1.00 55.69 268 ARG A CA 1
ATOM 1992 C C . ARG A 1 268 ? -15.698 0.560 14.059 1.00 55.69 268 ARG A C 1
ATOM 1994 O O . ARG A 1 268 ? -15.414 0.960 15.189 1.00 55.69 268 ARG A O 1
ATOM 2001 N N . GLN A 1 269 ? -16.759 0.994 13.388 1.00 62.09 269 GLN A N 1
ATOM 2002 C CA . GLN A 1 269 ? -17.732 1.932 13.937 1.00 62.09 269 GLN A CA 1
ATOM 2003 C C . GLN A 1 269 ? -18.916 1.160 14.501 1.00 62.09 269 GLN A C 1
ATOM 2005 O O . GLN A 1 269 ? -19.382 0.198 13.895 1.00 62.09 269 GLN A O 1
ATOM 2010 N N . HIS A 1 270 ? -19.401 1.593 15.654 1.00 62.97 270 HIS A N 1
ATOM 2011 C CA . HIS A 1 270 ? -20.548 1.006 16.330 1.00 62.97 270 HIS A CA 1
ATOM 2012 C C . HIS A 1 270 ? -21.447 2.153 16.757 1.00 62.97 270 HIS A C 1
ATOM 2014 O O . HIS A 1 270 ? -20.953 3.100 17.364 1.00 62.97 270 HIS A O 1
ATOM 2020 N N . VAL A 1 271 ? -22.725 2.116 16.388 1.00 62.88 271 VAL A N 1
ATOM 2021 C CA . VAL A 1 271 ? -23.611 3.281 16.534 1.00 62.88 271 VAL A CA 1
ATOM 2022 C C . VAL A 1 271 ? -25.024 2.831 16.923 1.00 62.88 271 VAL A C 1
ATOM 2024 O O . VAL A 1 271 ? -25.473 1.800 16.422 1.00 62.88 271 VAL A O 1
ATOM 2027 N N . PRO A 1 272 ? -25.743 3.569 17.791 1.00 56.84 272 PRO A N 1
ATOM 2028 C CA . PRO A 1 272 ? -27.172 3.356 18.030 1.00 56.84 272 PRO A CA 1
ATOM 2029 C C . PRO A 1 272 ? -28.022 3.369 16.745 1.00 56.84 272 PRO A C 1
ATOM 2031 O O . PRO A 1 272 ? -27.766 4.184 15.851 1.00 56.84 272 PRO A O 1
ATOM 2034 N N . PRO A 1 273 ? -29.108 2.574 16.678 1.00 70.12 273 PRO A N 1
ATOM 2035 C CA . PRO A 1 273 ? -30.232 2.845 15.783 1.00 70.12 273 PRO A CA 1
ATOM 2036 C C . PRO A 1 273 ? -30.769 4.276 15.972 1.00 70.12 273 PRO A C 1
ATOM 2038 O O . PRO A 1 273 ? -30.669 4.848 17.054 1.00 70.12 273 PRO A O 1
ATOM 2041 N N . GLY A 1 274 ? -31.281 4.890 14.906 1.00 66.81 274 GLY A N 1
ATOM 2042 C CA . GLY A 1 274 ? -31.639 6.314 14.839 1.00 66.81 274 GLY A CA 1
ATOM 2043 C C . GLY A 1 274 ? -30.436 7.270 14.787 1.00 66.81 274 GLY A C 1
ATOM 2044 O O . GLY A 1 274 ? -30.579 8.424 14.383 1.00 66.81 274 GLY A O 1
ATOM 2045 N N . GLY A 1 275 ? -29.237 6.799 15.145 1.00 66.50 275 GLY A N 1
ATOM 2046 C CA . GLY A 1 275 ? -28.009 7.583 15.161 1.00 66.50 275 GLY A CA 1
ATOM 2047 C C . GLY A 1 275 ? -27.491 7.980 13.776 1.00 66.50 275 GLY A C 1
ATOM 2048 O O . GLY A 1 275 ? -28.055 7.657 12.728 1.00 66.50 275 GLY A O 1
ATOM 2049 N N . SER A 1 276 ? -26.366 8.692 13.782 1.00 75.12 276 SER A N 1
ATOM 2050 C CA . SER A 1 276 ? -25.601 9.039 12.582 1.00 75.12 276 SER A CA 1
ATOM 2051 C C . SER A 1 276 ? -24.148 8.617 12.758 1.00 75.12 276 SER A C 1
ATOM 2053 O O . SER A 1 276 ? -23.606 8.725 13.855 1.00 75.12 276 SER A O 1
ATOM 2055 N N . VAL A 1 277 ? -23.507 8.172 11.679 1.00 82.69 277 VAL A N 1
ATOM 2056 C CA . VAL A 1 277 ? -22.088 7.801 11.658 1.00 82.69 277 VAL A CA 1
ATOM 2057 C C . VAL A 1 277 ? -21.347 8.611 10.607 1.00 82.69 277 VAL A C 1
ATOM 2059 O O . VAL A 1 277 ? -21.900 8.940 9.558 1.00 82.69 277 VAL A O 1
ATOM 2062 N N . ILE A 1 278 ? -20.074 8.885 10.869 1.00 83.25 278 ILE A N 1
ATOM 2063 C CA . ILE A 1 278 ? -19.105 9.218 9.829 1.00 83.25 278 ILE A CA 1
ATOM 2064 C C . ILE A 1 278 ? -18.216 7.988 9.678 1.00 83.25 278 ILE A C 1
ATOM 2066 O O . ILE A 1 278 ? -17.594 7.549 10.642 1.00 83.25 278 ILE A O 1
ATOM 2070 N N . LEU A 1 279 ? -18.189 7.407 8.483 1.00 85.12 279 LEU A N 1
ATOM 2071 C CA . LEU A 1 279 ? -17.245 6.370 8.097 1.00 85.12 279 LEU A CA 1
ATOM 2072 C C . LEU A 1 279 ? -16.002 7.076 7.534 1.00 85.12 279 LEU A C 1
ATOM 2074 O O . LEU A 1 279 ? -16.041 7.544 6.390 1.00 85.12 279 LEU A O 1
ATOM 2078 N N . PRO A 1 280 ? -14.919 7.222 8.322 1.00 79.56 280 PRO A N 1
ATOM 2079 C CA . PRO A 1 280 ? -13.720 7.893 7.856 1.00 79.56 280 PRO A CA 1
ATOM 2080 C C . PRO A 1 280 ? -13.052 7.090 6.744 1.00 79.56 280 PRO A C 1
ATOM 2082 O O . PRO A 1 280 ? -12.761 5.900 6.894 1.00 79.56 280 PRO A O 1
ATOM 2085 N N . CYS A 1 281 ? -12.783 7.783 5.650 1.00 81.94 281 CYS A N 1
ATOM 2086 C CA . CYS A 1 281 ? -11.871 7.373 4.601 1.00 81.94 281 CYS A CA 1
ATOM 2087 C C . CYS A 1 281 ? -11.050 8.612 4.279 1.00 81.94 281 CYS A C 1
ATOM 2089 O O . CYS A 1 281 ? -11.626 9.630 3.904 1.00 81.94 281 CYS A O 1
ATOM 2091 N N . ASN A 1 282 ? -9.739 8.517 4.477 1.00 80.25 282 ASN A N 1
ATOM 2092 C CA . ASN A 1 282 ? -8.766 9.533 4.109 1.00 80.25 282 ASN A CA 1
ATOM 2093 C C . ASN A 1 282 ? -7.883 8.961 3.007 1.00 80.25 282 ASN A C 1
ATOM 2095 O O . ASN A 1 282 ? -7.528 7.778 3.049 1.00 80.25 282 ASN A O 1
ATOM 2099 N N . TYR A 1 283 ? -7.507 9.793 2.038 1.00 76.25 283 TYR A N 1
ATOM 2100 C CA . TYR A 1 283 ? -6.595 9.384 0.981 1.00 76.25 283 TYR A CA 1
ATOM 2101 C C . TYR A 1 283 ? -5.557 10.448 0.643 1.00 76.25 283 TYR A C 1
ATOM 2103 O O . TYR A 1 283 ? -5.838 11.645 0.684 1.00 76.25 283 TYR A O 1
ATOM 2111 N N . SER A 1 284 ? -4.371 9.989 0.250 1.00 70.12 284 SER A N 1
ATOM 2112 C CA . SER A 1 284 ? -3.344 10.811 -0.392 1.00 70.12 284 SER A CA 1
ATOM 2113 C C . SER A 1 284 ? -3.293 10.521 -1.893 1.00 70.12 284 SER A C 1
ATOM 2115 O O . SER A 1 284 ? -3.578 9.405 -2.332 1.00 70.12 284 SER A O 1
ATOM 2117 N N . LEU A 1 285 ? -2.958 11.528 -2.702 1.00 63.66 285 LEU A N 1
ATOM 2118 C CA . LEU A 1 285 ? -2.771 11.383 -4.149 1.00 63.66 285 LEU A CA 1
ATOM 2119 C C . LEU A 1 285 ? -1.304 11.628 -4.526 1.00 63.66 285 LEU A C 1
ATOM 2121 O O . LEU A 1 285 ? -0.643 12.423 -3.863 1.00 63.66 285 LEU A O 1
ATOM 2125 N N . PRO A 1 286 ? -0.799 11.031 -5.623 1.00 52.53 286 PRO A N 1
ATOM 2126 C CA . PRO A 1 286 ? 0.562 11.294 -6.104 1.00 52.53 286 PRO A CA 1
ATOM 2127 C C . PRO A 1 286 ? 0.792 12.722 -6.638 1.00 52.53 286 PRO A C 1
ATOM 2129 O O . PRO A 1 286 ? 1.927 13.076 -6.946 1.00 52.53 286 PRO A O 1
ATOM 2132 N N . SER A 1 287 ? -0.273 13.507 -6.840 1.00 58.16 287 SER A N 1
ATOM 2133 C CA . SER A 1 287 ? -0.249 14.893 -7.326 1.00 58.16 287 SER A CA 1
ATOM 2134 C C . SER A 1 287 ? -1.632 15.539 -7.158 1.00 58.16 287 SER A C 1
ATOM 2136 O O . SER A 1 287 ? -2.651 14.871 -7.358 1.00 58.16 287 SER A O 1
ATOM 2138 N N . ASP A 1 288 ? -1.661 16.842 -6.864 1.00 58.50 288 ASP A N 1
ATOM 2139 C CA . ASP A 1 288 ? -2.882 17.648 -6.715 1.00 58.50 288 ASP A CA 1
ATOM 2140 C C . ASP A 1 288 ? -3.688 17.817 -8.012 1.00 58.50 288 ASP A C 1
ATOM 2142 O O . ASP A 1 288 ? -4.862 18.183 -7.959 1.00 58.50 288 ASP A O 1
ATOM 2146 N N . ASP A 1 289 ? -3.112 17.529 -9.182 1.00 58.44 289 ASP A N 1
ATOM 2147 C CA . ASP A 1 289 ? -3.821 17.574 -10.470 1.00 58.44 289 ASP A CA 1
ATOM 2148 C C . ASP A 1 289 ? -4.693 16.331 -10.712 1.00 58.44 289 ASP A C 1
ATOM 2150 O O . ASP A 1 289 ? -5.580 16.326 -11.570 1.00 58.44 289 ASP A O 1
ATOM 2154 N N . VAL A 1 290 ? -4.497 15.266 -9.928 1.00 63.31 290 VAL A N 1
ATOM 2155 C CA . VAL A 1 290 ? -5.281 14.036 -10.051 1.00 63.31 290 VAL A CA 1
ATOM 2156 C C . VAL A 1 290 ? -6.696 14.261 -9.501 1.00 63.31 290 VAL A C 1
ATOM 2158 O O . VAL A 1 290 ? -6.899 14.759 -8.395 1.00 63.31 290 VAL A O 1
ATOM 2161 N N . ARG A 1 291 ? -7.716 13.886 -10.280 1.00 72.50 291 ARG A N 1
ATOM 2162 C CA . ARG A 1 291 ? -9.134 13.928 -9.877 1.00 72.50 291 ARG A CA 1
ATOM 2163 C C . ARG A 1 291 ? -9.644 12.492 -9.681 1.00 72.50 291 ARG A C 1
ATOM 2165 O O . ARG A 1 291 ? -9.880 11.808 -10.681 1.00 72.50 291 ARG A O 1
ATOM 2172 N N . PRO A 1 292 ? -9.779 11.997 -8.436 1.00 80.00 292 PRO A N 1
ATOM 2173 C CA . PRO A 1 292 ? -10.261 10.646 -8.182 1.00 80.00 292 PRO A CA 1
ATOM 2174 C C . PRO A 1 292 ? -11.774 10.523 -8.410 1.00 80.00 292 PRO A C 1
ATOM 2176 O O . PRO A 1 292 ? -12.539 11.470 -8.225 1.00 80.00 292 PRO A O 1
ATOM 2179 N N . LEU A 1 293 ? -12.194 9.313 -8.770 1.00 83.38 293 LEU A N 1
ATOM 2180 C CA . LEU A 1 293 ? -13.525 8.791 -8.496 1.00 83.38 293 LEU A CA 1
ATOM 2181 C C . LEU A 1 293 ? -13.506 8.202 -7.083 1.00 83.38 293 LEU A C 1
ATOM 2183 O O . LEU A 1 293 ? -12.692 7.328 -6.779 1.00 83.38 293 LEU A O 1
ATOM 2187 N N . VAL A 1 294 ? -14.414 8.681 -6.245 1.00 89.56 294 VAL A N 1
ATOM 2188 C CA . VAL A 1 294 ? -14.671 8.155 -4.908 1.00 89.56 294 VAL A CA 1
ATOM 2189 C C . VAL A 1 294 ? -15.927 7.299 -4.985 1.00 89.56 294 VAL A C 1
ATOM 2191 O O . VAL A 1 294 ? -16.989 7.826 -5.316 1.00 89.56 294 VAL A O 1
ATOM 2194 N N . SER A 1 295 ? -15.827 6.015 -4.646 1.00 89.38 295 SER A N 1
ATOM 2195 C CA . SER A 1 295 ? -16.971 5.099 -4.589 1.00 89.38 295 SER A CA 1
ATOM 2196 C C . SER A 1 295 ? -17.042 4.437 -3.211 1.00 89.38 295 SER A C 1
ATOM 2198 O O . SER A 1 295 ? -16.077 3.821 -2.765 1.00 89.38 295 SER A O 1
ATOM 2200 N N . TRP A 1 296 ? -18.194 4.517 -2.551 1.00 92.94 296 TRP A N 1
ATOM 2201 C CA . TRP A 1 296 ? -18.498 3.758 -1.338 1.00 92.94 296 TRP A CA 1
ATOM 2202 C C . TRP A 1 296 ? -19.422 2.589 -1.661 1.00 92.94 296 TRP A C 1
ATOM 2204 O O . TRP A 1 296 ? -20.433 2.757 -2.347 1.00 92.94 296 TRP A O 1
ATOM 2214 N N . TRP A 1 297 ? -19.105 1.415 -1.121 1.00 88.75 297 TRP A N 1
ATOM 2215 C CA . TRP A 1 297 ? -19.875 0.185 -1.296 1.00 88.75 297 TRP A CA 1
ATOM 2216 C C . TRP A 1 297 ? -20.229 -0.444 0.052 1.00 88.75 297 TRP A C 1
ATOM 2218 O O . TRP A 1 297 ? -19.492 -0.283 1.023 1.00 88.75 297 TRP A O 1
ATOM 2228 N N . LYS A 1 298 ? -21.314 -1.222 0.091 1.00 86.88 298 LYS A N 1
ATOM 2229 C CA . LYS A 1 298 ? -21.688 -2.088 1.216 1.00 86.88 298 LYS A CA 1
ATOM 2230 C C . LYS A 1 298 ? -21.752 -3.546 0.763 1.00 86.88 298 LYS A C 1
ATOM 2232 O O . LYS A 1 298 ? -22.378 -3.870 -0.249 1.00 86.88 298 LYS A O 1
ATOM 2237 N N . ASP A 1 299 ? -21.108 -4.418 1.526 1.00 78.00 299 ASP A N 1
ATOM 2238 C CA . ASP A 1 299 ? -21.144 -5.870 1.374 1.00 78.00 299 ASP A CA 1
ATOM 2239 C C . ASP A 1 299 ? -22.415 -6.449 2.025 1.00 78.00 299 ASP A C 1
ATOM 2241 O O . ASP A 1 299 ? -22.854 -5.985 3.081 1.00 78.00 299 ASP A O 1
ATOM 2245 N N . ARG A 1 300 ? -23.009 -7.474 1.404 1.00 56.97 300 ARG A N 1
ATOM 2246 C CA . ARG A 1 300 ? -24.192 -8.191 1.913 1.00 56.97 300 ARG A CA 1
ATOM 2247 C C . ARG A 1 300 ? -23.863 -9.518 2.605 1.00 56.97 300 ARG A C 1
ATOM 2249 O O . ARG A 1 300 ? -24.781 -10.231 2.992 1.00 56.97 300 ARG A O 1
ATOM 2256 N N . GLY A 1 301 ? -22.585 -9.877 2.754 1.00 49.62 301 GLY A N 1
ATOM 2257 C CA . GLY A 1 301 ? -22.169 -11.085 3.485 1.00 49.62 301 GLY A CA 1
ATOM 2258 C C . GLY A 1 301 ? -22.422 -12.406 2.744 1.00 49.62 301 GLY A C 1
ATOM 2259 O O . GLY A 1 301 ? -22.056 -13.468 3.243 1.00 49.62 301 GLY A O 1
ATOM 2260 N N . LEU A 1 302 ? -22.983 -12.348 1.533 1.00 41.47 302 LEU A N 1
ATOM 2261 C CA . LEU A 1 302 ? -22.995 -13.443 0.568 1.00 41.47 302 LEU A CA 1
ATOM 2262 C C . LEU A 1 302 ? -22.096 -13.079 -0.614 1.00 41.47 302 LEU A C 1
ATOM 2264 O O . LEU A 1 302 ? -22.183 -11.988 -1.185 1.00 41.47 302 LEU A O 1
ATOM 2268 N N . VAL A 1 303 ? -21.222 -14.024 -0.950 1.00 40.44 303 VAL A N 1
ATOM 2269 C CA . VAL A 1 303 ? -20.084 -13.880 -1.862 1.00 40.44 303 VAL A CA 1
ATOM 2270 C C . VAL A 1 303 ? -20.490 -13.197 -3.183 1.00 40.44 303 VAL A C 1
ATOM 2272 O O . VAL A 1 303 ? -21.220 -13.774 -3.982 1.00 40.44 303 VAL A O 1
ATOM 2275 N N . LEU A 1 304 ? -19.942 -11.988 -3.405 1.00 44.62 304 LEU A N 1
ATOM 2276 C CA . LEU A 1 304 ? -19.938 -11.164 -4.637 1.00 44.62 304 LEU A CA 1
ATOM 2277 C C . LEU A 1 304 ? -21.071 -10.140 -4.898 1.00 44.62 304 LEU A C 1
ATOM 2279 O O . LEU A 1 304 ? -21.010 -9.473 -5.931 1.00 44.62 304 LEU A O 1
ATOM 2283 N N . THR A 1 305 ? -22.028 -9.885 -3.994 1.00 56.88 305 THR A N 1
ATOM 2284 C CA . THR A 1 305 ? -23.037 -8.806 -4.208 1.00 56.88 305 THR A CA 1
ATOM 2285 C C . THR A 1 305 ? -22.767 -7.523 -3.409 1.00 56.88 305 THR A C 1
ATOM 2287 O O . THR A 1 305 ? -23.478 -7.196 -2.459 1.00 56.88 305 THR A O 1
ATOM 2290 N N . ARG A 1 306 ? -21.755 -6.742 -3.820 1.00 69.00 306 ARG A N 1
ATOM 2291 C CA . ARG A 1 306 ? -21.556 -5.377 -3.293 1.00 69.00 306 ARG A CA 1
ATOM 2292 C C . ARG A 1 306 ? -22.606 -4.416 -3.866 1.00 69.00 306 ARG A C 1
ATOM 2294 O O . ARG A 1 306 ? -22.766 -4.349 -5.084 1.00 69.00 306 ARG A O 1
ATOM 2301 N N . ARG A 1 307 ? -23.304 -3.658 -3.013 1.00 80.88 307 ARG A N 1
ATOM 2302 C CA . ARG A 1 307 ? -24.157 -2.531 -3.438 1.00 80.88 307 ARG A CA 1
ATOM 2303 C C . ARG A 1 307 ? -23.379 -1.228 -3.364 1.00 80.88 307 ARG A C 1
ATOM 2305 O O . ARG A 1 307 ? -22.610 -1.026 -2.429 1.00 80.88 307 ARG A O 1
ATOM 2312 N N . ILE A 1 308 ? -23.598 -0.355 -4.338 1.00 85.75 308 ILE A N 1
ATOM 2313 C CA . ILE A 1 308 ? -23.120 1.026 -4.303 1.00 85.75 308 ILE A CA 1
ATOM 2314 C C . ILE A 1 308 ? -23.930 1.813 -3.263 1.00 85.75 308 ILE A C 1
ATOM 2316 O O . ILE A 1 308 ? -25.147 1.672 -3.177 1.00 85.75 308 ILE A O 1
ATOM 2320 N N . VAL A 1 309 ? -23.237 2.598 -2.445 1.00 89.62 309 VAL A N 1
ATOM 2321 C CA . VAL A 1 309 ? -23.818 3.469 -1.411 1.00 89.62 309 VAL A CA 1
ATOM 2322 C C . VAL A 1 309 ? -23.780 4.914 -1.896 1.00 89.62 309 VAL A C 1
ATOM 2324 O O . VAL A 1 309 ? -24.791 5.616 -1.877 1.00 89.62 309 VAL A O 1
ATOM 2327 N N . TYR A 1 310 ? -22.608 5.345 -2.369 1.00 93.25 310 TYR A N 1
ATOM 2328 C CA . TYR A 1 310 ? -22.356 6.710 -2.815 1.00 93.25 310 TYR A CA 1
ATOM 2329 C C . TYR A 1 310 ? -21.253 6.737 -3.875 1.00 93.25 310 TYR A C 1
ATOM 2331 O O . TYR A 1 310 ? -20.261 6.023 -3.738 1.00 93.25 310 TYR A O 1
ATOM 2339 N N . GLU A 1 311 ? -21.372 7.605 -4.876 1.00 91.62 311 GLU A N 1
ATOM 2340 C CA . GLU A 1 311 ? -20.263 7.975 -5.759 1.00 91.62 311 GLU A CA 1
ATOM 2341 C C . GLU A 1 311 ? -20.096 9.485 -5.889 1.00 91.62 311 GLU A C 1
ATOM 2343 O O . GLU A 1 311 ? -21.063 10.248 -5.909 1.00 91.62 311 GLU A O 1
ATOM 2348 N N . HIS A 1 312 ? -18.842 9.909 -6.020 1.00 89.12 312 HIS A N 1
ATOM 2349 C CA . HIS A 1 312 ? -18.470 11.286 -6.297 1.00 89.12 312 HIS A CA 1
ATOM 2350 C C . HIS A 1 312 ? -17.317 11.362 -7.293 1.00 89.12 312 HIS A C 1
ATOM 2352 O O . HIS A 1 312 ? -16.295 10.687 -7.150 1.00 89.12 312 HIS A O 1
ATOM 2358 N N . ARG A 1 313 ? -17.454 12.269 -8.259 1.00 82.25 313 ARG A N 1
ATOM 2359 C CA . ARG A 1 313 ? -16.385 12.684 -9.159 1.00 82.25 313 ARG A CA 1
ATOM 2360 C C . ARG A 1 313 ? -16.354 14.206 -9.218 1.00 82.25 313 ARG A C 1
ATOM 2362 O O . ARG A 1 313 ? -17.299 14.840 -9.695 1.00 82.25 313 ARG A O 1
ATOM 2369 N N . ALA A 1 314 ? -15.255 14.780 -8.732 1.00 70.25 314 ALA A N 1
ATOM 2370 C CA . ALA A 1 314 ? -15.063 16.223 -8.624 1.00 70.25 314 ALA A CA 1
ATOM 2371 C C . ALA A 1 314 ? -15.334 16.939 -9.960 1.00 70.25 314 ALA A C 1
ATOM 2373 O O . ALA A 1 314 ? -14.791 16.562 -10.998 1.00 70.25 314 ALA A O 1
ATOM 2374 N N . GLY A 1 315 ? -16.190 17.964 -9.928 1.00 65.44 315 GLY A N 1
ATOM 2375 C CA . GLY A 1 315 ? -16.580 18.740 -11.110 1.00 65.44 315 GLY A CA 1
ATOM 2376 C C . GLY A 1 315 ? -17.552 18.048 -12.077 1.00 65.44 315 GLY A C 1
ATOM 2377 O O . GLY A 1 315 ? -17.874 18.646 -13.098 1.00 65.44 315 GLY A O 1
ATOM 2378 N N . GLN A 1 316 ? -18.029 16.830 -11.785 1.00 76.38 316 GLN A N 1
ATOM 2379 C CA . GLN A 1 316 ? -19.015 16.128 -12.619 1.00 76.38 316 GLN A CA 1
ATOM 2380 C C . GLN A 1 316 ? -20.294 15.761 -11.858 1.00 76.38 316 GLN A C 1
ATOM 2382 O O . GLN A 1 316 ? -21.366 16.229 -12.230 1.00 76.38 316 GLN A O 1
ATOM 2387 N N . TYR A 1 317 ? -20.210 14.935 -10.808 1.00 79.44 317 TYR A N 1
ATOM 2388 C CA . TYR A 1 317 ? -21.399 14.480 -10.076 1.00 79.44 317 TYR A CA 1
ATOM 2389 C C . TYR A 1 317 ? -21.108 14.032 -8.638 1.00 79.44 317 TYR A C 1
ATOM 2391 O O . TYR A 1 317 ? -19.986 13.664 -8.287 1.00 79.44 317 TYR A O 1
ATOM 2399 N N . SER A 1 318 ? -22.164 14.020 -7.824 1.00 86.88 318 SER A N 1
ATOM 2400 C CA . SER A 1 318 ? -22.225 13.399 -6.499 1.00 86.88 318 SER A CA 1
ATOM 2401 C C . SER A 1 318 ? -23.588 12.727 -6.366 1.00 86.88 318 SER A C 1
ATOM 2403 O O . SER A 1 318 ? -24.600 13.397 -6.575 1.00 86.88 318 SER A O 1
ATOM 2405 N N . LYS A 1 319 ? -23.643 11.432 -6.049 1.00 89.56 319 LYS A N 1
ATOM 2406 C CA . LYS A 1 319 ? -24.910 10.701 -5.940 1.00 89.56 319 LYS A CA 1
ATOM 2407 C C . LYS A 1 319 ? -24.864 9.603 -4.866 1.00 89.56 319 LYS A C 1
ATOM 2409 O O . LYS A 1 319 ? -23.994 8.740 -4.901 1.00 89.56 319 LYS A O 1
ATOM 2414 N N . ALA A 1 320 ? -25.851 9.613 -3.967 1.00 89.81 320 ALA A N 1
ATOM 2415 C CA . ALA A 1 320 ? -26.253 8.456 -3.160 1.00 89.81 320 ALA A CA 1
ATOM 2416 C C . ALA A 1 320 ? -27.220 7.565 -3.965 1.00 89.81 320 ALA A C 1
ATOM 2418 O O . ALA A 1 320 ? -27.920 8.077 -4.834 1.00 89.81 320 ALA A O 1
ATOM 2419 N N . TYR A 1 321 ? -27.274 6.261 -3.693 1.00 87.50 321 TYR A N 1
ATOM 2420 C CA . TYR A 1 321 ? -28.083 5.302 -4.466 1.00 87.50 321 TYR A CA 1
ATOM 2421 C C . TYR A 1 321 ? -29.052 4.505 -3.585 1.00 87.50 321 TYR A C 1
ATOM 2423 O O . TYR A 1 321 ? -28.803 4.332 -2.395 1.00 87.50 321 TYR A O 1
ATOM 2431 N N . ASP A 1 322 ? -30.115 3.960 -4.183 1.00 87.38 322 ASP A N 1
ATOM 2432 C CA . ASP A 1 322 ? -31.088 3.063 -3.542 1.00 87.38 322 ASP A CA 1
ATOM 2433 C C . ASP A 1 322 ? -31.549 3.571 -2.149 1.00 87.38 322 ASP A C 1
ATOM 2435 O O . ASP A 1 322 ? -31.904 4.733 -1.962 1.00 87.38 322 ASP A O 1
ATOM 2439 N N . GLU A 1 323 ? -31.492 2.687 -1.150 1.00 85.19 323 GLU A N 1
ATOM 2440 C CA . GLU A 1 323 ? -31.793 2.884 0.268 1.00 85.19 323 GLU A CA 1
ATOM 2441 C C . GLU A 1 323 ? -30.916 3.936 0.989 1.00 85.19 323 GLU A C 1
ATOM 2443 O O . GLU A 1 323 ? -31.078 4.125 2.194 1.00 85.19 323 GLU A O 1
ATOM 2448 N N . TRP A 1 324 ? -29.992 4.611 0.296 1.00 90.44 324 TRP A N 1
ATOM 2449 C CA . TRP A 1 324 ? -29.096 5.648 0.833 1.00 90.44 324 TRP A CA 1
ATOM 2450 C C . TRP A 1 324 ? -29.445 7.068 0.358 1.00 90.44 324 TRP A C 1
ATOM 2452 O O . TRP A 1 324 ? -28.919 8.040 0.912 1.00 90.44 324 TRP A O 1
ATOM 2462 N N . GLU A 1 325 ? -30.328 7.212 -0.638 1.00 90.44 325 GLU A N 1
ATOM 2463 C CA . GLU A 1 325 ? -30.786 8.520 -1.122 1.00 90.44 325 GLU A CA 1
ATOM 2464 C C . GLU A 1 325 ? -31.410 9.344 0.027 1.00 90.44 325 GLU A C 1
ATOM 2466 O O . GLU A 1 325 ? -32.203 8.852 0.827 1.00 90.44 325 GLU A O 1
ATOM 2471 N N . GLY A 1 326 ? -30.990 10.608 0.159 1.00 86.31 326 GLY A N 1
ATOM 2472 C CA . GLY A 1 326 ? -31.451 11.524 1.213 1.00 86.31 326 GLY A CA 1
ATOM 2473 C C . GLY A 1 326 ? -30.811 11.358 2.601 1.00 86.31 326 GLY A C 1
ATOM 2474 O O . GLY A 1 326 ? -30.988 12.248 3.430 1.00 86.31 326 GLY A O 1
ATOM 2475 N N . ARG A 1 327 ? -30.041 10.287 2.864 1.00 91.12 327 ARG A N 1
ATOM 2476 C CA . ARG A 1 327 ? -29.397 10.047 4.179 1.00 91.12 327 ARG A CA 1
ATOM 2477 C C . ARG A 1 327 ? -27.888 9.786 4.157 1.00 91.12 327 ARG A C 1
ATOM 2479 O O . ARG A 1 327 ? -27.258 9.844 5.209 1.00 91.12 327 ARG A O 1
ATOM 2486 N N . ALA A 1 328 ? -27.302 9.510 2.992 1.00 91.44 328 ALA A N 1
ATOM 2487 C CA . ALA A 1 328 ? -25.854 9.397 2.818 1.00 91.44 328 ALA A CA 1
ATOM 2488 C C . ALA A 1 328 ? -25.281 10.630 2.098 1.00 91.44 328 ALA A C 1
ATOM 2490 O O . ALA A 1 328 ? -25.802 11.042 1.060 1.00 91.44 328 ALA A O 1
ATOM 2491 N N . VAL A 1 329 ? -24.201 11.209 2.631 1.00 89.44 329 VAL A N 1
ATOM 2492 C CA . VAL A 1 329 ? -23.532 12.411 2.096 1.00 89.44 329 VAL A CA 1
ATOM 2493 C C . VAL A 1 329 ? -22.016 12.268 2.224 1.00 89.44 329 VAL A C 1
ATOM 2495 O O . VAL A 1 329 ? -21.514 11.846 3.263 1.00 89.44 329 VAL A O 1
ATOM 2498 N N . LEU A 1 330 ? -21.269 12.643 1.183 1.00 88.12 330 LEU A N 1
ATOM 2499 C CA . LEU A 1 330 ? -19.807 12.671 1.237 1.00 88.12 330 LEU A CA 1
ATOM 2500 C C . LEU A 1 330 ? -19.301 13.964 1.896 1.00 88.12 330 LEU A C 1
ATOM 2502 O O . LEU A 1 330 ? -19.710 15.065 1.528 1.00 88.12 330 LEU A O 1
ATOM 2506 N N . LEU A 1 331 ? -18.387 13.815 2.850 1.00 81.19 331 LEU A N 1
ATOM 2507 C CA . LEU A 1 331 ? -17.679 14.890 3.540 1.00 81.19 331 LEU A CA 1
ATOM 2508 C C . LEU A 1 331 ? -16.271 15.091 2.941 1.00 81.19 331 LEU A C 1
ATOM 2510 O O . LEU A 1 331 ? -15.926 14.558 1.883 1.00 81.19 331 LEU A O 1
ATOM 2514 N N . ARG A 1 332 ? -15.433 15.889 3.617 1.00 74.00 332 ARG A N 1
ATOM 2515 C CA . ARG A 1 332 ? -14.027 16.099 3.232 1.00 74.00 332 ARG A CA 1
ATOM 2516 C C . ARG A 1 332 ? -13.240 14.777 3.220 1.00 74.00 332 ARG A C 1
ATOM 2518 O O . ARG A 1 332 ? -13.619 13.804 3.868 1.00 74.00 332 ARG A O 1
ATOM 2525 N N . GLN A 1 333 ? -12.148 14.762 2.451 1.00 68.25 333 GLN A N 1
ATOM 2526 C CA . GLN A 1 333 ? -11.218 13.630 2.291 1.00 68.25 333 GLN A CA 1
ATOM 2527 C C . GLN A 1 333 ? -11.835 12.300 1.799 1.00 68.25 333 GLN A C 1
ATOM 2529 O O . GLN A 1 333 ? -11.121 11.310 1.782 1.00 68.25 333 GLN A O 1
ATOM 2534 N N . ALA A 1 334 ? -13.087 12.289 1.306 1.00 82.81 334 ALA A N 1
ATOM 2535 C CA . ALA A 1 334 ? -13.898 11.104 0.955 1.00 82.81 334 ALA A CA 1
ATOM 2536 C C . ALA A 1 334 ? -14.528 10.325 2.126 1.00 82.81 334 ALA A C 1
ATOM 2538 O O . ALA A 1 334 ? -15.068 9.234 1.920 1.00 82.81 334 ALA A O 1
ATOM 2539 N N . SER A 1 335 ? -14.563 10.896 3.328 1.00 86.69 335 SER A N 1
ATOM 2540 C CA . SER A 1 335 ? -15.323 10.321 4.443 1.00 86.69 335 SER A CA 1
ATOM 2541 C C . SER A 1 335 ? -16.833 10.364 4.169 1.00 86.69 335 SER A C 1
ATOM 2543 O O . SER A 1 335 ? -17.341 11.361 3.659 1.00 86.69 335 SER A O 1
ATOM 2545 N N . LEU A 1 336 ? -17.570 9.301 4.504 1.00 91.75 336 LEU A N 1
ATOM 2546 C CA . LEU A 1 336 ? -19.013 9.198 4.244 1.00 91.75 336 LEU A CA 1
ATOM 2547 C C . LEU A 1 336 ? -19.815 9.407 5.529 1.00 91.75 336 LEU A C 1
ATOM 2549 O O . LEU A 1 336 ? -19.656 8.649 6.481 1.00 91.75 336 LEU A O 1
ATOM 2553 N N . GLN A 1 337 ? -20.722 10.379 5.544 1.00 89.38 337 GLN A N 1
ATOM 2554 C CA . GLN A 1 337 ? -21.732 10.501 6.590 1.00 89.38 337 GLN A CA 1
ATOM 2555 C C . GLN A 1 337 ? -22.982 9.705 6.209 1.00 89.38 337 GLN A C 1
ATOM 2557 O O . GLN A 1 337 ? -23.464 9.816 5.082 1.00 89.38 337 GLN A O 1
ATOM 2562 N N . ILE A 1 338 ? -23.524 8.941 7.156 1.00 91.56 338 ILE A N 1
ATOM 2563 C CA . ILE A 1 338 ? -24.823 8.270 7.040 1.00 91.56 338 ILE A CA 1
ATOM 2564 C C . ILE A 1 338 ? -25.659 8.657 8.260 1.00 91.56 338 ILE A C 1
ATOM 2566 O O . ILE A 1 338 ? -25.202 8.501 9.394 1.00 91.56 338 ILE A O 1
ATOM 2570 N N . THR A 1 339 ? -26.872 9.157 8.038 1.00 84.81 339 THR A N 1
ATOM 2571 C CA . THR A 1 339 ? -27.826 9.530 9.093 1.00 84.81 339 THR A CA 1
ATOM 2572 C C . THR A 1 339 ? -29.003 8.552 9.171 1.00 84.81 339 THR A C 1
ATOM 2574 O O . THR A 1 339 ? -29.226 7.759 8.253 1.00 84.81 339 THR A O 1
ATOM 2577 N N . ASN A 1 340 ? -29.756 8.607 10.278 1.00 82.62 340 ASN A N 1
ATOM 2578 C CA . ASN A 1 340 ? -30.940 7.778 10.535 1.00 82.62 340 ASN A CA 1
ATOM 2579 C C . ASN A 1 340 ? -30.664 6.271 10.340 1.00 82.62 340 ASN A C 1
ATOM 2581 O O . ASN A 1 340 ? -31.266 5.606 9.493 1.00 82.62 340 ASN A O 1
ATOM 2585 N N . LEU A 1 341 ? -29.671 5.762 11.071 1.00 81.56 341 LEU A N 1
ATOM 2586 C CA . LEU A 1 341 ? -29.197 4.383 10.955 1.00 81.56 341 LEU A CA 1
ATOM 2587 C C . LEU A 1 341 ? -30.195 3.362 11.509 1.00 81.56 341 LEU A C 1
ATOM 2589 O O . LEU A 1 341 ? -30.855 3.581 12.519 1.00 81.56 341 LEU A O 1
ATOM 2593 N N . THR A 1 342 ? -30.244 2.193 10.887 1.00 80.25 342 THR A N 1
ATOM 2594 C CA . THR A 1 342 ? -31.057 1.043 11.301 1.00 80.25 342 THR A CA 1
ATOM 2595 C C . THR A 1 342 ? -30.168 -0.173 11.549 1.00 80.25 342 THR A C 1
ATOM 2597 O O . THR A 1 342 ? -29.045 -0.239 11.054 1.00 80.25 342 THR A O 1
ATOM 2600 N N . THR A 1 343 ? -30.662 -1.189 12.259 1.00 72.94 343 THR A N 1
ATOM 2601 C CA . THR A 1 343 ? -29.928 -2.458 12.453 1.00 72.94 343 THR A CA 1
ATOM 2602 C C . THR A 1 343 ? -29.558 -3.136 11.127 1.00 72.94 343 THR A C 1
ATOM 2604 O O . THR A 1 343 ? -28.498 -3.755 11.029 1.00 72.94 343 THR A O 1
ATOM 2607 N N . ASN A 1 344 ? -30.364 -2.936 10.075 1.00 79.19 344 ASN A N 1
ATOM 2608 C CA . ASN A 1 344 ? -30.073 -3.365 8.703 1.00 79.19 344 ASN A CA 1
ATOM 2609 C C . ASN A 1 344 ? -28.857 -2.660 8.080 1.00 79.19 344 ASN A C 1
ATOM 2611 O O . ASN A 1 344 ? -28.294 -3.175 7.113 1.00 79.19 344 ASN A O 1
ATOM 2615 N N . ASP A 1 345 ? -28.427 -1.504 8.596 1.00 84.88 345 ASP A N 1
ATOM 2616 C CA . ASP A 1 345 ? -27.242 -0.783 8.119 1.00 84.88 345 ASP A CA 1
ATOM 2617 C C . ASP A 1 345 ? -25.925 -1.390 8.621 1.00 84.88 345 ASP A C 1
ATOM 2619 O O . ASP A 1 345 ? -24.873 -1.112 8.044 1.00 84.88 345 ASP A O 1
ATOM 2623 N N . THR A 1 346 ? -25.980 -2.301 9.594 1.00 78.44 346 THR A N 1
ATOM 2624 C CA . THR A 1 346 ? -24.858 -3.172 9.967 1.00 78.44 346 THR A CA 1
ATOM 2625 C C . THR A 1 346 ? -24.274 -3.882 8.743 1.00 78.44 346 THR A C 1
ATOM 2627 O O . THR A 1 346 ? -24.998 -4.355 7.862 1.00 78.44 346 THR A O 1
ATOM 2630 N N . GLY A 1 347 ? -22.946 -3.946 8.664 1.00 77.44 347 GLY A N 1
ATOM 2631 C CA . GLY A 1 347 ? -22.235 -4.617 7.584 1.00 77.44 347 GLY A CA 1
ATOM 2632 C C . GLY A 1 347 ? -20.825 -4.085 7.354 1.00 77.44 347 GLY A C 1
ATOM 2633 O O . GLY A 1 347 ? -20.340 -3.176 8.028 1.00 77.44 347 GLY A O 1
ATOM 2634 N N . LYS A 1 348 ? -20.156 -4.665 6.359 1.00 79.94 348 LYS A N 1
ATOM 2635 C CA . LYS A 1 348 ? -18.830 -4.238 5.914 1.00 79.94 348 LYS A CA 1
ATOM 2636 C C . LYS A 1 348 ? -18.973 -3.233 4.773 1.00 79.94 348 LYS A C 1
ATOM 2638 O O . LYS A 1 348 ? -19.634 -3.520 3.778 1.00 79.94 348 LYS A O 1
ATOM 2643 N N . TYR A 1 349 ? -18.329 -2.084 4.908 1.00 87.06 349 TYR A N 1
ATOM 2644 C CA . TYR A 1 349 ? -18.290 -1.022 3.910 1.00 87.06 349 TYR A CA 1
ATOM 2645 C C . TYR A 1 349 ? -16.892 -0.950 3.281 1.00 87.06 349 TYR A C 1
ATOM 2647 O O . TYR A 1 349 ? -15.888 -1.200 3.949 1.00 87.06 349 TYR A O 1
ATOM 2655 N N . GLU A 1 350 ? -16.826 -0.634 1.990 1.00 86.25 350 GLU A N 1
ATOM 2656 C CA . GLU A 1 350 ? -15.599 -0.473 1.199 1.00 86.25 350 GLU A CA 1
ATOM 2657 C C . GLU A 1 350 ? -15.550 0.963 0.664 1.00 86.25 350 GLU A C 1
ATOM 2659 O O . GLU A 1 350 ? -16.409 1.350 -0.128 1.00 86.25 350 GLU A O 1
ATOM 2664 N N . CYS A 1 351 ? -14.544 1.735 1.073 1.00 86.94 351 CYS A N 1
ATOM 2665 C CA . CYS A 1 351 ? -14.159 2.970 0.396 1.00 86.94 351 CYS A CA 1
ATOM 2666 C C . CYS A 1 351 ? -13.184 2.605 -0.730 1.00 86.94 351 CYS A C 1
ATOM 2668 O O . CYS A 1 351 ? -12.117 2.055 -0.457 1.00 86.94 351 CYS A O 1
ATOM 2670 N N . GLU A 1 352 ? -13.541 2.885 -1.982 1.00 85.88 352 GLU A N 1
ATOM 2671 C CA . GLU A 1 352 ? -12.710 2.676 -3.169 1.00 85.88 352 GLU A CA 1
ATOM 2672 C C . GLU A 1 352 ? -12.344 4.043 -3.772 1.00 85.88 352 GLU A C 1
ATOM 2674 O O . GLU A 1 352 ? -13.201 4.758 -4.293 1.00 85.88 352 GLU A O 1
ATOM 2679 N N . ILE A 1 353 ? -11.058 4.402 -3.713 1.00 86.06 353 ILE A N 1
ATOM 2680 C CA . ILE A 1 353 ? -10.500 5.598 -4.356 1.00 86.06 353 ILE A CA 1
ATOM 2681 C C . ILE A 1 353 ? -9.837 5.157 -5.655 1.00 86.06 353 ILE A C 1
ATOM 2683 O O . ILE A 1 353 ? -8.803 4.484 -5.646 1.00 86.06 353 ILE A O 1
ATOM 2687 N N . ARG A 1 354 ? -10.448 5.514 -6.786 1.00 75.56 354 ARG A N 1
ATOM 2688 C CA . ARG A 1 354 ? -9.990 5.137 -8.124 1.00 75.56 354 ARG A CA 1
ATOM 2689 C C . ARG A 1 354 ? -9.536 6.360 -8.901 1.00 75.56 354 ARG A C 1
ATOM 2691 O O . ARG A 1 354 ? -10.230 7.365 -8.978 1.00 75.56 354 ARG A O 1
ATOM 2698 N N . VAL A 1 355 ? -8.393 6.246 -9.551 1.00 66.19 355 VAL A N 1
ATOM 2699 C CA . VAL A 1 355 ? -7.782 7.301 -10.370 1.00 66.19 355 VAL A CA 1
ATOM 2700 C C . VAL A 1 355 ? -7.493 6.758 -11.776 1.00 66.19 355 VAL A C 1
ATOM 2702 O O . VAL A 1 355 ? -7.761 5.579 -12.031 1.00 66.19 355 VAL A O 1
ATOM 2705 N N . PRO A 1 356 ? -6.994 7.574 -12.727 1.00 56.00 356 PRO A N 1
ATOM 2706 C CA . PRO A 1 356 ? -6.592 7.072 -14.038 1.00 56.00 356 PRO A CA 1
ATOM 2707 C C . PRO A 1 356 ? -5.612 5.890 -13.952 1.00 56.00 356 PRO A C 1
ATOM 2709 O O . PRO A 1 356 ? -4.803 5.795 -13.026 1.00 56.00 356 PRO A O 1
ATOM 2712 N N . LEU A 1 357 ? -5.700 4.991 -14.941 1.00 44.16 357 LEU A N 1
ATOM 2713 C CA . LEU A 1 357 ? -5.179 3.611 -14.922 1.00 44.16 357 LEU A CA 1
ATOM 2714 C C . LEU A 1 357 ? -3.715 3.439 -14.470 1.00 44.16 357 LEU A C 1
ATOM 2716 O O . LEU A 1 357 ? -3.368 2.381 -13.957 1.00 44.16 357 LEU A O 1
ATOM 2720 N N . GLN A 1 358 ? -2.876 4.466 -14.621 1.00 40.62 358 GLN A N 1
ATOM 2721 C CA . GLN A 1 358 ? -1.454 4.460 -14.258 1.00 40.62 358 GLN A CA 1
ATOM 2722 C C . GLN A 1 358 ? -1.151 4.379 -12.747 1.00 40.62 358 GLN A C 1
ATOM 2724 O O . GLN A 1 358 ? -0.020 4.076 -12.381 1.00 40.62 358 GLN A O 1
ATOM 2729 N N . TYR A 1 359 ? -2.133 4.634 -11.874 1.00 44.28 359 TYR A N 1
ATOM 2730 C CA . TYR A 1 359 ? -1.963 4.618 -10.408 1.00 44.28 359 TYR A CA 1
ATOM 2731 C C . TYR A 1 359 ? -2.890 3.614 -9.685 1.00 44.28 359 TYR A C 1
ATOM 2733 O O . TYR A 1 359 ? -2.757 3.405 -8.480 1.00 44.28 359 TYR A O 1
ATOM 2741 N N . GLY A 1 360 ? -3.820 2.977 -10.407 1.00 55.09 360 GLY A N 1
ATOM 2742 C CA . GLY A 1 360 ? -4.709 1.934 -9.884 1.00 55.09 360 GLY A CA 1
ATOM 2743 C C . GLY A 1 360 ? -5.908 2.432 -9.062 1.00 55.09 360 GLY A C 1
ATOM 2744 O O . GLY A 1 360 ? -6.464 3.506 -9.297 1.00 55.09 360 GLY A O 1
ATOM 2745 N N . ALA A 1 361 ? -6.348 1.595 -8.121 1.00 63.25 361 ALA A N 1
ATOM 2746 C CA . ALA A 1 361 ? -7.389 1.917 -7.150 1.00 63.25 361 ALA A CA 1
ATOM 2747 C C . ALA A 1 361 ? -6.962 1.422 -5.766 1.00 63.25 361 ALA A C 1
ATOM 2749 O O . ALA A 1 361 ? -6.548 0.270 -5.622 1.00 63.25 361 ALA A O 1
ATOM 2750 N N . ALA A 1 362 ? -7.091 2.280 -4.761 1.00 67.25 362 ALA A N 1
ATOM 2751 C CA . ALA A 1 362 ? -6.836 1.946 -3.368 1.00 67.25 362 ALA A CA 1
ATOM 2752 C C . ALA A 1 362 ? -8.163 1.731 -2.635 1.00 67.25 362 ALA A C 1
ATOM 2754 O O . ALA A 1 362 ? -9.175 2.359 -2.957 1.00 67.25 362 ALA A O 1
ATOM 2755 N N . ARG A 1 363 ? -8.173 0.799 -1.680 1.00 77.06 363 ARG A N 1
ATOM 2756 C CA . ARG A 1 363 ? -9.388 0.344 -0.998 1.00 77.06 363 ARG A CA 1
ATOM 2757 C C . ARG A 1 363 ? -9.160 0.228 0.496 1.00 77.06 363 ARG A C 1
ATOM 2759 O O . ARG A 1 363 ? -8.183 -0.386 0.918 1.00 77.06 363 ARG A O 1
ATOM 2766 N N . GLY A 1 364 ? -10.097 0.755 1.272 1.00 71.94 364 GLY A N 1
ATOM 2767 C CA . GLY A 1 364 ? -10.170 0.562 2.714 1.00 71.94 364 GLY A CA 1
ATOM 2768 C C . GLY A 1 364 ? -11.504 -0.065 3.095 1.00 71.94 364 GLY A C 1
ATOM 2769 O O . GLY A 1 364 ? -12.540 0.283 2.530 1.00 71.94 364 GLY A O 1
ATOM 2770 N N . PHE A 1 365 ? -11.486 -0.992 4.052 1.00 76.38 365 PHE A N 1
ATOM 2771 C CA . PHE A 1 365 ? -12.692 -1.651 4.548 1.00 76.38 365 PHE A CA 1
ATOM 2772 C C . PHE A 1 365 ? -12.963 -1.276 5.999 1.00 76.38 365 PHE A C 1
ATOM 2774 O O . PHE A 1 365 ? -12.119 -1.508 6.862 1.00 76.38 365 PHE A O 1
ATOM 2781 N N . ILE A 1 366 ? -14.162 -0.773 6.272 1.00 75.88 366 ILE A N 1
ATOM 2782 C CA . ILE A 1 366 ? -14.618 -0.416 7.614 1.00 75.88 366 ILE A CA 1
ATOM 2783 C C . ILE A 1 366 ? -15.880 -1.215 7.932 1.00 75.88 366 ILE A C 1
ATOM 2785 O O . ILE A 1 366 ? -16.791 -1.323 7.116 1.00 75.88 366 ILE A O 1
ATOM 2789 N N . ASN A 1 367 ? -15.926 -1.831 9.107 1.00 70.50 367 ASN A N 1
ATOM 2790 C CA . ASN A 1 367 ? -17.134 -2.505 9.569 1.00 70.50 367 ASN A CA 1
ATOM 2791 C C . ASN A 1 367 ? -17.977 -1.487 10.344 1.00 70.50 367 ASN A C 1
ATOM 2793 O O . ASN A 1 367 ? -17.447 -0.822 11.236 1.00 70.50 367 ASN A O 1
ATOM 2797 N N . LEU A 1 368 ? -19.260 -1.385 10.006 1.00 78.62 368 LEU A N 1
ATOM 2798 C CA . LEU A 1 368 ? -20.269 -0.671 10.779 1.00 78.62 368 LEU A CA 1
ATOM 2799 C C . LEU A 1 368 ? -21.155 -1.705 11.474 1.00 78.62 368 LEU A C 1
ATOM 2801 O O . LEU A 1 368 ? -21.621 -2.653 10.844 1.00 78.62 368 LEU A O 1
ATOM 2805 N N . ASP A 1 369 ? -21.387 -1.512 12.761 1.00 69.56 369 ASP A N 1
ATOM 2806 C CA . ASP A 1 369 ? -22.159 -2.406 13.615 1.00 69.56 369 ASP A CA 1
ATOM 2807 C C . ASP A 1 369 ? -23.220 -1.586 14.358 1.00 69.56 369 ASP A C 1
ATOM 2809 O O . ASP A 1 369 ? -22.959 -0.958 15.387 1.00 69.56 369 ASP A O 1
ATOM 2813 N N . VAL A 1 370 ? -24.414 -1.514 13.767 1.00 69.75 370 VAL A N 1
ATOM 2814 C CA . VAL A 1 370 ? -25.554 -0.779 14.321 1.00 69.75 370 VAL A CA 1
ATOM 2815 C C . VAL A 1 370 ? -26.287 -1.700 15.291 1.00 69.75 370 VAL A C 1
ATOM 2817 O O . VAL A 1 370 ? -27.289 -2.333 14.942 1.00 69.75 370 VAL A O 1
ATOM 2820 N N . ARG A 1 371 ? -25.758 -1.813 16.516 1.00 61.06 371 ARG A N 1
ATOM 2821 C CA . ARG A 1 371 ? -26.363 -2.638 17.569 1.00 61.06 371 ARG A CA 1
ATOM 2822 C C . ARG A 1 371 ? -27.615 -1.972 18.123 1.00 61.06 371 ARG A C 1
ATOM 2824 O O . ARG A 1 371 ? -27.548 -1.076 18.962 1.00 61.06 371 ARG A O 1
ATOM 2831 N N . GLY A 1 372 ? -28.768 -2.467 17.692 1.00 52.47 372 GLY A N 1
ATOM 2832 C CA . GLY A 1 372 ? -29.953 -2.448 18.540 1.00 52.47 372 GLY A CA 1
ATOM 2833 C C . GLY A 1 372 ? -29.804 -3.487 19.652 1.00 52.47 372 GLY A C 1
ATOM 2834 O O . GLY A 1 372 ? -29.187 -4.533 19.446 1.00 52.47 372 GLY A O 1
ATOM 2835 N N . PHE A 1 373 ? -30.405 -3.225 20.814 1.00 47.88 373 PHE A N 1
ATOM 2836 C CA . PHE A 1 373 ? -30.688 -4.293 21.777 1.00 47.88 373 PHE A CA 1
ATOM 2837 C C . PHE A 1 373 ? -31.488 -5.406 21.077 1.00 47.88 373 PHE A C 1
ATOM 2839 O O . PHE A 1 373 ? -32.279 -5.086 20.185 1.00 47.88 373 PHE A O 1
ATOM 2846 N N . PRO A 1 374 ? -31.334 -6.686 21.465 1.00 38.97 374 PRO A N 1
ATOM 2847 C CA . PRO A 1 374 ? -32.098 -7.773 20.863 1.00 38.97 374 PRO A CA 1
ATOM 2848 C C . PRO A 1 374 ? -33.603 -7.509 20.997 1.00 38.97 374 PRO A C 1
ATOM 2850 O O . PRO A 1 374 ? -34.158 -7.531 22.098 1.00 38.97 374 PRO A O 1
ATOM 2853 N N . GLU A 1 375 ? -34.272 -7.252 19.872 1.00 41.34 375 GLU A N 1
ATOM 2854 C CA . GLU A 1 375 ? -35.726 -7.135 19.846 1.00 41.34 375 GLU A CA 1
ATOM 2855 C C . GLU A 1 375 ? -36.356 -8.503 20.114 1.00 41.34 375 GLU A C 1
ATOM 2857 O O . GLU A 1 375 ? -36.089 -9.473 19.409 1.00 41.34 375 GLU A O 1
ATOM 2862 N N . LYS A 1 376 ? -37.203 -8.553 21.148 1.00 38.03 376 LYS A N 1
ATOM 2863 C CA . LYS A 1 376 ? -38.116 -9.657 21.480 1.00 38.03 376 LYS A CA 1
ATOM 2864 C C . LYS A 1 376 ? -37.552 -11.074 21.290 1.00 38.03 376 LYS A C 1
ATOM 2866 O O . LYS A 1 376 ? -37.992 -11.842 20.436 1.00 38.03 376 LYS A O 1
ATOM 2871 N N . GLY A 1 377 ? -36.741 -11.492 22.258 1.00 34.75 377 GLY A N 1
ATOM 2872 C CA . GLY A 1 377 ? -36.857 -12.862 22.753 1.00 34.75 377 GLY A CA 1
ATOM 2873 C C . GLY A 1 377 ? -38.194 -13.016 23.483 1.00 34.75 377 GLY A C 1
ATOM 2874 O O . GLY A 1 377 ? -38.287 -12.718 24.671 1.00 34.75 377 GLY A O 1
ATOM 2875 N N . GLU A 1 378 ? -39.248 -13.427 22.777 1.00 39.38 378 GLU A N 1
ATOM 2876 C CA . GLU A 1 378 ? -40.553 -13.695 23.389 1.00 39.38 378 GLU A CA 1
ATOM 2877 C C . GLU A 1 378 ? -40.462 -14.976 24.240 1.00 39.38 378 GLU A C 1
ATOM 2879 O O . GLU A 1 378 ? -40.640 -16.087 23.748 1.00 39.38 378 GLU A O 1
ATOM 2884 N N . GLY A 1 379 ? -40.131 -14.821 25.528 1.00 42.50 379 GLY A N 1
ATOM 2885 C CA . GLY A 1 379 ? -40.161 -15.907 26.508 1.00 42.50 379 GLY A CA 1
ATOM 2886 C C . GLY A 1 379 ? -38.938 -16.022 27.425 1.00 42.50 379 GLY A C 1
ATOM 2887 O O . GLY A 1 379 ? -37.887 -16.518 27.037 1.00 42.50 379 GLY A O 1
ATOM 2888 N N . THR A 1 380 ? -39.186 -15.762 28.713 1.00 42.78 380 THR A N 1
ATOM 2889 C CA . THR A 1 380 ? -38.459 -16.262 29.901 1.00 42.78 380 THR A CA 1
ATOM 2890 C C . THR A 1 380 ? -37.142 -15.577 30.336 1.00 42.78 380 THR A C 1
ATOM 2892 O O . THR A 1 380 ? -36.140 -15.532 29.635 1.00 42.78 380 THR A O 1
ATOM 2895 N N . ALA A 1 381 ? -37.152 -15.129 31.601 1.00 45.19 381 ALA A N 1
ATOM 2896 C CA . ALA A 1 381 ? -36.028 -14.795 32.493 1.00 45.19 381 ALA A CA 1
ATOM 2897 C C . ALA A 1 381 ? -35.077 -13.613 32.174 1.00 45.19 381 ALA A C 1
ATOM 2899 O O . ALA A 1 381 ? -34.437 -13.129 33.109 1.00 45.19 381 ALA A O 1
ATOM 2900 N N . VAL A 1 382 ? -34.981 -13.106 30.942 1.00 48.69 382 VAL A N 1
ATOM 2901 C CA . VAL A 1 382 ? -33.988 -12.054 30.598 1.00 48.69 382 VAL A CA 1
ATOM 2902 C C . VAL A 1 382 ? -34.336 -10.657 31.161 1.00 48.69 382 VAL A C 1
ATOM 2904 O O . VAL A 1 382 ? -33.436 -9.870 31.451 1.00 48.69 382 VAL A O 1
ATOM 2907 N N . ASP A 1 383 ? -35.614 -10.362 31.428 1.00 53.16 383 ASP A N 1
ATOM 2908 C CA . ASP A 1 383 ? -36.119 -9.026 31.820 1.00 53.16 383 ASP A CA 1
ATOM 2909 C C . ASP A 1 383 ? -35.741 -8.522 33.236 1.00 53.16 383 ASP A C 1
ATOM 2911 O O . ASP A 1 383 ? -36.193 -7.457 33.666 1.00 53.16 383 ASP A O 1
ATOM 2915 N N . LEU A 1 384 ? -34.946 -9.272 34.008 1.00 60.69 384 LEU A N 1
ATOM 2916 C CA . LEU A 1 384 ? -34.650 -8.946 35.415 1.00 60.69 384 LEU A CA 1
ATOM 2917 C C . LEU A 1 384 ? -33.239 -8.404 35.676 1.00 60.69 384 LEU A C 1
ATOM 2919 O O . LEU A 1 3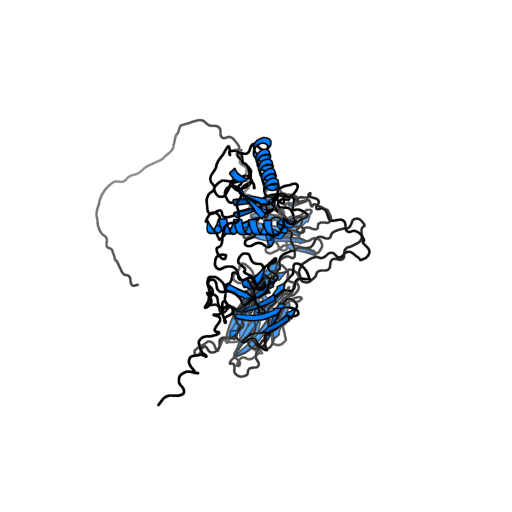84 ? -33.061 -7.679 36.657 1.00 60.69 384 LEU A O 1
ATOM 2923 N N . TYR A 1 385 ? -32.263 -8.718 34.823 1.00 70.44 385 TYR A N 1
ATOM 2924 C CA . TYR A 1 385 ? -30.853 -8.364 35.024 1.00 70.44 385 TYR A CA 1
ATOM 2925 C C . TYR A 1 385 ? -30.451 -7.121 34.217 1.00 70.44 385 TYR A C 1
ATOM 2927 O O . TYR A 1 385 ? -30.958 -6.934 33.107 1.00 70.44 385 TYR A O 1
ATOM 2935 N N . PRO A 1 386 ? -29.521 -6.282 34.719 1.00 81.44 386 PRO A N 1
ATOM 2936 C CA . PRO A 1 386 ? -28.922 -5.239 33.896 1.00 81.44 386 PRO A CA 1
ATOM 2937 C C . PRO A 1 386 ? -28.185 -5.848 32.699 1.00 81.44 386 PRO A C 1
ATOM 2939 O O . PRO A 1 386 ? -27.589 -6.922 32.786 1.00 81.44 386 PRO A O 1
ATOM 2942 N N . GLN A 1 387 ? -28.196 -5.130 31.585 1.00 81.62 387 GLN A N 1
ATOM 2943 C CA . GLN A 1 387 ? -27.420 -5.450 30.394 1.00 81.62 387 GLN A CA 1
ATOM 2944 C C . GLN A 1 387 ? -26.298 -4.426 30.252 1.00 81.62 387 GLN A C 1
ATOM 2946 O O . GLN A 1 387 ? -26.527 -3.237 30.471 1.00 81.62 387 GLN A O 1
ATOM 2951 N N . ILE A 1 388 ? -25.101 -4.878 29.884 1.00 81.44 388 ILE A N 1
ATOM 2952 C CA . ILE A 1 388 ? -24.014 -4.006 29.439 1.00 81.44 388 ILE A CA 1
ATOM 2953 C C . ILE A 1 388 ? -23.252 -4.694 28.306 1.00 81.44 388 ILE A C 1
ATOM 2955 O O . ILE A 1 388 ? -22.966 -5.888 28.380 1.00 81.44 388 ILE A O 1
ATOM 2959 N N . GLU A 1 389 ? -22.904 -3.938 27.273 1.00 77.94 389 GLU A N 1
ATOM 2960 C CA . GLU A 1 389 ? -22.129 -4.418 26.140 1.00 77.94 389 GLU A CA 1
ATOM 2961 C C . GLU A 1 389 ? -21.112 -3.359 25.703 1.00 77.94 389 GLU A C 1
ATOM 2963 O O . GLU A 1 389 ? -21.449 -2.193 25.509 1.00 77.94 389 GLU A O 1
ATOM 2968 N N . ALA A 1 390 ? -19.849 -3.753 25.562 1.00 72.44 390 ALA A N 1
ATOM 2969 C CA . ALA A 1 390 ? -18.809 -2.891 25.033 1.00 72.44 390 ALA A CA 1
ATOM 2970 C C . ALA A 1 390 ? -19.094 -2.581 23.560 1.00 72.44 390 ALA A C 1
ATOM 2972 O O . ALA A 1 390 ? -19.293 -3.486 22.742 1.00 72.44 390 ALA A O 1
ATOM 2973 N N . VAL A 1 391 ? -19.085 -1.291 23.231 1.00 65.88 391 VAL A N 1
ATOM 2974 C CA . VAL A 1 391 ? -19.297 -0.775 21.877 1.00 65.88 391 VAL A CA 1
ATOM 2975 C C . VAL A 1 391 ? -18.221 -1.358 20.961 1.00 65.88 391 VAL A C 1
ATOM 2977 O O . VAL A 1 391 ? -18.529 -2.178 20.098 1.00 65.88 391 VAL A O 1
ATOM 2980 N N . ARG A 1 392 ? -16.946 -1.063 21.242 1.00 58.06 392 ARG A N 1
ATOM 2981 C CA . ARG A 1 392 ? -15.776 -1.705 20.619 1.00 58.06 392 ARG A CA 1
ATOM 2982 C C . ARG A 1 392 ? -15.152 -2.714 21.582 1.00 58.06 392 ARG A C 1
ATOM 2984 O O . ARG A 1 392 ? -14.968 -2.399 22.750 1.00 58.06 392 ARG A O 1
ATOM 2991 N N . SER A 1 393 ? -14.768 -3.891 21.088 1.00 64.06 393 SER A N 1
ATOM 2992 C CA . SER A 1 393 ? -14.003 -4.878 21.869 1.00 64.06 393 SER A CA 1
ATOM 2993 C C . SER A 1 393 ? -12.527 -4.506 22.018 1.00 64.06 393 SER A C 1
ATOM 2995 O O . SER A 1 393 ? -11.907 -4.882 23.006 1.00 64.06 393 SER A O 1
ATOM 2997 N N . ASP A 1 394 ? -11.976 -3.764 21.055 1.00 63.50 394 ASP A N 1
ATOM 2998 C CA . ASP A 1 394 ? -10.548 -3.471 20.933 1.00 63.50 394 ASP A CA 1
ATOM 2999 C C . ASP A 1 394 ? -10.345 -2.023 20.456 1.00 63.50 394 ASP A C 1
ATOM 3001 O O . ASP A 1 394 ? -11.044 -1.548 19.553 1.00 63.50 394 ASP A O 1
ATOM 3005 N N . LEU A 1 395 ? -9.386 -1.325 21.063 1.00 60.38 395 LEU A N 1
ATOM 3006 C CA . LEU A 1 395 ? -9.012 0.060 20.785 1.00 60.38 395 LEU A CA 1
ATOM 3007 C C . LEU A 1 395 ? -7.493 0.169 20.621 1.00 60.38 395 LEU A C 1
ATOM 3009 O O . LEU A 1 395 ? -6.735 -0.339 21.443 1.00 60.38 395 LEU A O 1
ATOM 3013 N N . ASN A 1 396 ? -7.059 0.898 19.595 1.00 67.94 396 ASN A N 1
ATOM 3014 C CA . ASN A 1 396 ? -5.657 1.252 19.381 1.00 67.94 396 ASN A CA 1
ATOM 3015 C C . ASN A 1 396 ? -5.500 2.762 19.580 1.00 67.94 396 ASN A C 1
ATOM 3017 O O . ASN A 1 396 ? -6.328 3.525 19.083 1.00 67.94 396 ASN A O 1
ATOM 3021 N N . THR A 1 397 ? -4.448 3.179 20.276 1.00 64.56 397 THR A N 1
ATOM 3022 C CA . THR A 1 397 ? -4.115 4.586 20.556 1.00 64.56 397 THR A CA 1
ATOM 3023 C C . THR A 1 397 ? -2.594 4.748 20.649 1.00 64.56 397 THR A C 1
ATOM 3025 O O . THR A 1 397 ? -1.874 3.745 20.710 1.00 64.56 397 THR A O 1
ATOM 3028 N N . THR A 1 398 ? -2.073 5.972 20.643 1.00 63.38 398 THR A N 1
ATOM 3029 C CA . THR A 1 398 ? -0.645 6.248 20.851 1.00 63.38 398 THR A CA 1
ATOM 3030 C C . THR A 1 398 ? -0.371 6.999 22.156 1.00 63.38 398 THR A C 1
ATOM 3032 O O . THR A 1 398 ? -1.272 7.515 22.819 1.00 63.38 398 THR A O 1
ATOM 3035 N N . VAL A 1 399 ? 0.896 7.019 22.578 1.00 63.97 399 VAL A N 1
ATOM 3036 C CA . VAL A 1 399 ? 1.315 7.726 23.797 1.00 63.97 399 VAL A CA 1
ATOM 3037 C C . VAL A 1 399 ? 1.068 9.233 23.662 1.00 63.97 399 VAL A C 1
ATOM 3039 O O . VAL A 1 399 ? 1.607 9.878 22.766 1.00 63.97 399 VAL A O 1
ATOM 3042 N N . GLY A 1 400 ? 0.308 9.796 24.601 1.00 62.56 400 GLY A N 1
ATOM 3043 C CA . GLY A 1 400 ? -0.076 11.209 24.656 1.00 62.56 400 GLY A CA 1
ATOM 3044 C C . GLY A 1 400 ? -1.470 11.516 24.100 1.00 62.56 400 GLY A C 1
ATOM 3045 O O . GLY A 1 400 ? -2.004 12.579 24.401 1.00 62.56 400 GLY A O 1
ATOM 3046 N N . GLU A 1 401 ? -2.089 10.600 23.352 1.00 72.25 401 GLU A N 1
ATOM 3047 C CA . GLU A 1 401 ? -3.448 10.786 22.829 1.00 72.25 401 GLU A CA 1
ATOM 3048 C C . GLU A 1 401 ? -4.531 10.597 23.908 1.00 72.25 401 GLU A C 1
ATOM 3050 O O . GLU A 1 401 ? -4.261 10.207 25.048 1.00 72.25 401 GLU A O 1
ATOM 3055 N N . THR A 1 402 ? -5.780 10.876 23.529 1.00 74.69 402 THR A N 1
ATOM 3056 C CA . THR A 1 402 ? -6.982 10.623 24.331 1.00 74.69 402 THR A CA 1
ATOM 3057 C C . THR A 1 402 ? -7.761 9.459 23.725 1.00 74.69 402 THR A C 1
ATOM 3059 O O . THR A 1 402 ? -7.995 9.430 22.518 1.00 74.69 402 THR A O 1
ATOM 3062 N N . VAL A 1 403 ? -8.191 8.508 24.554 1.00 81.19 403 VAL A N 1
ATOM 3063 C CA . VAL A 1 403 ? -8.989 7.343 24.142 1.00 81.19 403 VAL A CA 1
ATOM 3064 C C . VAL A 1 403 ? -10.343 7.337 24.849 1.00 81.19 403 VAL A C 1
ATOM 3066 O O . VAL A 1 403 ? -10.422 7.583 26.050 1.00 81.19 403 VAL A O 1
ATOM 3069 N N . GLU A 1 404 ? -11.415 7.038 24.114 1.00 84.81 404 GLU A N 1
ATOM 3070 C CA . GLU A 1 404 ? -12.764 6.882 24.669 1.00 84.81 404 GLU A CA 1
ATOM 3071 C C . GLU A 1 404 ? -13.205 5.414 24.609 1.00 84.81 404 GLU A C 1
ATOM 3073 O O . GLU A 1 404 ? -13.181 4.781 23.552 1.00 84.81 404 GLU A O 1
ATOM 3078 N N . MET A 1 405 ? -13.600 4.867 25.761 1.00 83.50 405 MET A N 1
ATOM 3079 C CA . MET A 1 405 ? -14.195 3.537 25.896 1.00 83.50 405 MET A CA 1
ATOM 3080 C C . MET A 1 405 ? -15.696 3.683 26.103 1.00 83.50 405 MET A C 1
ATOM 3082 O O . MET A 1 405 ? -16.136 4.294 27.075 1.00 83.50 405 MET A O 1
ATOM 3086 N N . GLU A 1 406 ? -16.482 3.090 25.216 1.00 81.69 406 GLU A N 1
ATOM 3087 C CA . GLU A 1 406 ? -17.933 3.235 25.212 1.00 81.69 406 GLU A CA 1
ATOM 3088 C C . GLU A 1 406 ? -18.620 1.903 25.547 1.00 81.69 406 GLU A C 1
ATOM 3090 O O . GLU A 1 406 ? -18.252 0.842 25.032 1.00 81.69 406 GLU A O 1
ATOM 3095 N N . PHE A 1 407 ? -19.642 1.958 26.399 1.00 81.25 407 PHE A N 1
ATOM 3096 C CA . PHE A 1 407 ? -20.447 0.810 26.803 1.00 81.25 407 PHE A CA 1
ATOM 3097 C C . PHE A 1 407 ? -21.932 1.142 26.685 1.00 81.25 407 PHE A C 1
ATOM 3099 O O . PHE A 1 407 ? -22.423 2.112 27.267 1.00 81.25 407 PHE A O 1
ATOM 3106 N N . LEU A 1 408 ? -22.655 0.297 25.961 1.00 77.00 408 LEU A N 1
ATOM 3107 C CA . LEU A 1 408 ? -24.109 0.315 25.913 1.00 77.00 408 LEU A CA 1
ATOM 3108 C C . LEU A 1 408 ? -24.616 -0.332 27.182 1.00 77.00 408 LEU A C 1
ATOM 3110 O O . LEU A 1 408 ? -24.110 -1.390 27.552 1.00 77.00 408 LEU A O 1
ATOM 3114 N N . TYR A 1 409 ? -25.616 0.244 27.835 1.00 80.44 409 TYR A N 1
ATOM 3115 C CA . TYR A 1 409 ? -26.227 -0.426 28.972 1.00 80.44 409 TYR A CA 1
ATOM 3116 C C . TYR A 1 409 ? -27.748 -0.263 28.998 1.00 80.44 409 TYR A C 1
ATOM 3118 O O . TYR A 1 409 ? -28.311 0.713 28.500 1.00 80.44 409 TYR A O 1
ATOM 3126 N N . GLY A 1 410 ? -28.415 -1.253 29.589 1.00 79.69 410 GLY A N 1
ATOM 3127 C CA . GLY A 1 410 ? -29.855 -1.273 29.814 1.00 79.69 410 GLY A CA 1
ATOM 3128 C C . GLY A 1 410 ? -30.170 -1.677 31.250 1.00 79.69 410 GLY A C 1
ATOM 3129 O O . GLY A 1 410 ? -29.664 -2.683 31.745 1.00 79.69 410 GLY A O 1
ATOM 3130 N N . VAL A 1 411 ? -31.028 -0.914 31.925 1.00 80.19 411 VAL A N 1
ATOM 3131 C CA . VAL A 1 411 ? -31.529 -1.209 33.277 1.00 80.19 411 VAL A CA 1
ATOM 3132 C C . VAL A 1 411 ? -33.057 -1.309 33.238 1.00 80.19 411 VAL A C 1
ATOM 3134 O O . VAL A 1 411 ? -33.683 -0.413 32.673 1.00 80.19 411 VAL A O 1
ATOM 3137 N N . PRO A 1 412 ? -33.697 -2.332 33.841 1.00 77.81 412 PRO A N 1
ATOM 3138 C CA . PRO A 1 412 ? -35.158 -2.441 33.845 1.00 77.81 412 PRO A CA 1
ATOM 3139 C C . PRO A 1 412 ? -35.823 -1.174 34.399 1.00 77.81 412 PRO A C 1
ATOM 3141 O O . PRO A 1 412 ? -35.403 -0.686 35.454 1.00 77.81 412 PRO A O 1
ATOM 3144 N N . VAL A 1 413 ? -36.871 -0.664 33.736 1.00 75.06 413 VAL A N 1
ATOM 3145 C CA . VAL A 1 413 ? -37.515 0.632 34.072 1.00 75.06 413 VAL A CA 1
ATOM 3146 C C . VAL A 1 413 ? -37.920 0.726 35.551 1.00 75.06 413 VAL A C 1
ATOM 3148 O O . VAL A 1 413 ? -37.723 1.762 36.181 1.00 75.06 413 VAL A O 1
ATOM 3151 N N . ASN A 1 414 ? -38.353 -0.389 36.147 1.00 73.44 414 ASN A N 1
ATOM 3152 C CA . ASN A 1 414 ? -38.757 -0.500 37.557 1.00 73.44 414 ASN A CA 1
ATOM 3153 C C . ASN A 1 414 ? -37.585 -0.492 38.573 1.00 73.44 414 ASN A C 1
ATOM 3155 O O . ASN A 1 414 ? -37.744 -1.002 39.685 1.00 73.44 414 ASN A O 1
ATOM 3159 N N . SER A 1 415 ? -36.403 0.007 38.205 1.00 75.50 415 SER A N 1
ATOM 3160 C CA . SER A 1 415 ? -35.226 0.107 39.084 1.00 75.50 415 SER A CA 1
ATOM 3161 C C . SER A 1 415 ? -34.977 1.571 39.455 1.00 75.50 415 SER A C 1
ATOM 3163 O O . SER A 1 415 ? -34.872 2.419 38.562 1.00 75.50 415 SER A O 1
ATOM 3165 N N . SER A 1 416 ? -34.863 1.877 40.753 1.00 75.38 416 SER A N 1
ATOM 3166 C CA . SER A 1 416 ? -34.537 3.234 41.211 1.00 75.38 416 SER A CA 1
ATOM 3167 C C . SER A 1 416 ? -33.127 3.614 40.763 1.00 75.38 416 SER A C 1
ATOM 3169 O O . SER A 1 416 ? -32.209 2.802 40.773 1.00 75.38 416 SER A O 1
ATOM 3171 N N . GLU A 1 417 ? -32.940 4.871 40.374 1.00 70.00 417 GLU A N 1
ATOM 3172 C CA . GLU A 1 417 ? -31.650 5.383 39.898 1.00 70.00 417 GLU A CA 1
ATOM 3173 C C . GLU A 1 417 ? -30.569 5.415 40.986 1.00 70.00 417 GLU A C 1
ATOM 3175 O O . GLU A 1 417 ? -29.382 5.376 40.682 1.00 70.00 417 GLU A O 1
ATOM 3180 N N . ARG A 1 418 ? -30.972 5.417 42.263 1.00 71.25 418 ARG A N 1
ATOM 3181 C CA . ARG A 1 418 ? -30.051 5.288 43.404 1.00 71.25 418 ARG A CA 1
ATOM 3182 C C . ARG A 1 418 ? -29.523 3.864 43.580 1.00 71.25 418 ARG A C 1
ATOM 3184 O O . ARG A 1 418 ? -28.517 3.682 44.256 1.00 71.25 418 ARG A O 1
ATOM 3191 N N . ASP A 1 419 ? -30.196 2.889 42.975 1.00 78.31 419 ASP A N 1
ATOM 3192 C CA . ASP A 1 419 ? -29.923 1.460 43.117 1.00 78.31 419 ASP A CA 1
ATOM 3193 C C . ASP A 1 419 ? -28.988 0.970 41.993 1.00 78.31 419 ASP A C 1
ATOM 3195 O O . ASP A 1 419 ? -28.588 -0.195 41.984 1.00 78.31 419 ASP A O 1
ATOM 3199 N N . VAL A 1 420 ? -28.664 1.840 41.025 1.00 82.38 420 VAL A N 1
ATOM 3200 C CA . VAL A 1 420 ? -27.822 1.552 39.858 1.00 82.38 420 VAL A CA 1
ATOM 3201 C C . VAL A 1 420 ? -26.413 2.084 40.094 1.00 82.38 420 VAL A C 1
ATOM 3203 O O . VAL A 1 420 ? -26.212 3.287 40.242 1.00 82.38 420 VAL A O 1
ATOM 3206 N N . VAL A 1 421 ? -25.424 1.195 40.056 1.00 85.81 421 VAL A N 1
ATOM 3207 C CA . VAL A 1 421 ? -23.999 1.544 40.105 1.00 85.81 421 VAL A CA 1
ATOM 3208 C C . VAL A 1 421 ? -23.356 1.172 38.772 1.00 85.81 421 VAL A C 1
ATOM 3210 O O . VAL A 1 421 ? -23.528 0.051 38.289 1.00 85.81 421 VAL A O 1
ATOM 3213 N N . LYS A 1 422 ? -22.618 2.119 38.185 1.00 89.94 422 LYS A N 1
ATOM 3214 C CA . LYS A 1 422 ? -21.842 1.945 36.949 1.00 89.94 422 LYS A CA 1
ATOM 3215 C C . LYS A 1 422 ? -20.362 2.129 37.280 1.00 89.94 422 LYS A C 1
ATOM 3217 O O . LYS A 1 422 ? -19.988 3.176 37.806 1.00 89.94 422 LYS A O 1
ATOM 3222 N N . THR A 1 423 ? -19.520 1.141 36.989 1.00 90.19 423 THR A N 1
ATOM 3223 C CA . THR A 1 423 ? -18.090 1.167 37.350 1.00 90.19 423 THR A CA 1
ATOM 3224 C C . THR A 1 423 ? -17.232 0.637 36.208 1.00 90.19 423 THR A C 1
ATOM 3226 O O . THR A 1 423 ? -17.582 -0.370 35.601 1.00 90.19 423 THR A O 1
ATOM 3229 N N . ILE A 1 424 ? -16.095 1.285 35.940 1.00 91.31 424 ILE A N 1
ATOM 3230 C CA . ILE A 1 424 ? -15.056 0.767 35.046 1.00 91.31 424 ILE A CA 1
ATOM 3231 C C . ILE A 1 424 ? -13.837 0.332 35.864 1.00 91.31 424 ILE A C 1
ATOM 3233 O O . ILE A 1 424 ? -13.296 1.092 36.675 1.00 91.31 424 ILE A O 1
ATOM 3237 N N . TYR A 1 425 ? -13.380 -0.889 35.607 1.00 89.25 425 TYR A N 1
ATOM 3238 C CA . TYR A 1 425 ? -12.179 -1.490 36.177 1.00 89.25 425 TYR A CA 1
ATOM 3239 C C . TYR A 1 425 ? -11.086 -1.647 35.118 1.00 89.25 425 TYR A C 1
ATOM 3241 O O . TYR A 1 425 ? -11.382 -1.850 33.945 1.00 89.25 425 TYR A O 1
ATOM 3249 N N . LYS A 1 426 ? -9.822 -1.664 35.543 1.00 87.44 426 LYS A N 1
ATOM 3250 C CA . LYS A 1 426 ? -8.680 -2.130 34.747 1.00 87.44 426 LYS A CA 1
ATOM 3251 C C . LYS A 1 426 ? -8.208 -3.478 35.285 1.00 87.44 426 LYS A C 1
ATOM 3253 O O . LYS A 1 426 ? -8.001 -3.635 36.493 1.00 87.44 426 LYS A O 1
ATOM 3258 N N . LEU A 1 427 ? -8.057 -4.463 34.405 1.00 80.94 427 LEU A N 1
ATOM 3259 C CA . LEU A 1 427 ? -7.618 -5.812 34.760 1.00 80.94 427 LEU A CA 1
ATOM 3260 C C . LEU A 1 427 ? -6.084 -5.884 34.770 1.00 80.94 427 LEU A C 1
ATOM 3262 O O . LEU A 1 427 ? -5.437 -5.562 33.775 1.00 80.94 427 LEU A O 1
ATOM 3266 N N . LYS A 1 428 ? -5.487 -6.331 35.882 1.00 70.12 428 LYS A N 1
ATOM 3267 C CA . LYS A 1 428 ? -4.029 -6.521 35.985 1.00 70.12 428 LYS A CA 1
ATOM 3268 C C . LYS A 1 428 ? -3.607 -7.893 35.457 1.00 70.12 428 LYS A C 1
ATOM 3270 O O . LYS A 1 428 ? -4.234 -8.908 35.760 1.00 70.12 428 LYS A O 1
ATOM 3275 N N . HIS A 1 429 ? -2.504 -7.943 34.711 1.00 53.81 429 HIS A N 1
ATOM 3276 C CA . HIS A 1 429 ? -1.992 -9.194 34.151 1.00 53.81 429 HIS A CA 1
ATOM 3277 C C . HIS A 1 429 ? -1.493 -10.172 35.230 1.00 53.81 429 HIS A C 1
ATOM 3279 O O . HIS A 1 429 ? -0.503 -9.922 35.915 1.00 53.81 429 HIS A O 1
ATOM 3285 N N . GLY A 1 430 ? -2.113 -11.356 35.286 1.00 46.66 430 GLY A N 1
ATOM 3286 C CA . GLY A 1 430 ? -1.506 -12.555 35.874 1.00 46.66 430 GLY A CA 1
ATOM 3287 C C . GLY A 1 430 ? -1.945 -12.955 37.284 1.00 46.66 430 GLY A C 1
ATOM 3288 O O . GLY A 1 430 ? -1.275 -13.798 37.871 1.00 46.66 430 GLY A O 1
ATOM 3289 N N . HIS A 1 431 ? -3.030 -12.403 37.833 1.00 39.97 431 HIS A N 1
ATOM 3290 C CA . HIS A 1 431 ? -3.682 -12.886 39.065 1.00 39.97 431 HIS A CA 1
ATOM 3291 C C . HIS A 1 431 ? -5.214 -12.859 38.894 1.00 39.97 431 HIS A C 1
ATOM 3293 O O . HIS A 1 431 ? -5.734 -12.099 38.080 1.00 39.97 431 HIS A O 1
ATOM 3299 N N . THR A 1 432 ? -5.946 -13.660 39.674 1.00 41.09 432 THR A N 1
ATOM 3300 C CA . THR A 1 432 ? -7.411 -13.814 39.572 1.00 41.09 432 THR A CA 1
ATOM 3301 C C . THR A 1 432 ? -8.149 -13.369 40.846 1.00 41.09 432 THR A C 1
ATOM 3303 O O . THR A 1 432 ? -8.225 -14.155 41.791 1.00 41.09 432 THR A O 1
ATOM 3306 N N . PRO A 1 433 ? -8.775 -12.176 40.874 1.00 49.19 433 PRO A N 1
ATOM 3307 C CA . PRO A 1 433 ? -8.492 -11.007 40.045 1.00 49.19 433 PRO A CA 1
ATOM 3308 C C . PRO A 1 433 ? -8.215 -9.743 40.898 1.00 49.19 433 PRO A C 1
ATOM 3310 O O . PRO A 1 433 ? -9.135 -9.208 41.519 1.00 49.19 433 PRO A O 1
ATOM 3313 N N . PRO A 1 434 ? -6.992 -9.181 40.898 1.00 59.78 434 PRO A N 1
ATOM 3314 C CA . PRO A 1 434 ? -6.763 -7.827 41.376 1.00 59.78 434 PRO A CA 1
ATOM 3315 C C . PRO A 1 434 ? -7.209 -6.853 40.280 1.00 59.78 434 PRO A C 1
ATOM 3317 O O . PRO A 1 434 ? -6.464 -6.548 39.347 1.00 59.78 434 PRO A O 1
ATOM 3320 N N . ARG A 1 435 ? -8.459 -6.398 40.387 1.00 73.56 435 ARG A N 1
ATOM 3321 C CA . ARG A 1 435 ? -9.007 -5.287 39.597 1.00 73.56 435 ARG A CA 1
ATOM 3322 C C . ARG A 1 435 ? -8.524 -3.959 40.192 1.00 73.56 435 ARG A C 1
ATOM 3324 O O . ARG A 1 435 ? -8.440 -3.825 41.410 1.00 73.56 435 ARG A O 1
ATOM 3331 N N . GLU A 1 436 ? -8.215 -2.980 39.349 1.00 81.69 436 GLU A N 1
ATOM 3332 C CA . GLU A 1 436 ? -7.995 -1.585 39.757 1.00 81.69 436 GLU A CA 1
ATOM 3333 C C . GLU A 1 436 ? -9.237 -0.773 39.392 1.00 81.69 436 GLU A C 1
ATOM 3335 O O . GLU A 1 436 ? -9.652 -0.789 38.233 1.00 81.69 436 GLU A O 1
ATOM 3340 N N . ASN A 1 437 ? -9.847 -0.082 40.357 1.00 83.44 437 ASN A N 1
ATOM 3341 C CA . ASN A 1 437 ? -10.937 0.847 40.059 1.00 83.44 437 ASN A CA 1
ATOM 3342 C C . ASN A 1 437 ? -10.375 2.006 39.225 1.00 83.44 437 ASN A C 1
ATOM 3344 O O . ASN A 1 437 ? -9.378 2.623 39.613 1.00 83.44 437 ASN A O 1
ATOM 3348 N N . VAL A 1 438 ? -11.014 2.304 38.095 1.00 85.31 438 VAL A N 1
ATOM 3349 C CA . VAL A 1 438 ? -10.647 3.444 37.245 1.00 85.31 438 VAL A CA 1
ATOM 3350 C C . VAL A 1 438 ? -11.560 4.612 37.586 1.00 85.31 438 VAL A C 1
ATOM 3352 O O . VAL A 1 438 ? -11.094 5.601 38.150 1.00 85.31 438 VAL A O 1
ATOM 3355 N N . CYS A 1 439 ? -12.861 4.444 37.329 1.00 88.00 439 CYS A N 1
ATOM 3356 C CA . CYS A 1 439 ? -13.911 5.406 37.652 1.00 88.00 439 CYS A CA 1
ATOM 3357 C C . CYS A 1 439 ? -15.244 4.707 37.963 1.00 88.00 439 CYS A C 1
ATOM 3359 O O . CYS A 1 439 ? -15.538 3.639 37.425 1.00 88.00 439 CYS A O 1
ATOM 3361 N N . GLU A 1 440 ? -16.080 5.342 38.777 1.00 87.50 440 GLU A N 1
ATOM 3362 C CA . GLU A 1 440 ? -17.469 4.963 39.055 1.00 87.50 440 GLU A CA 1
ATOM 3363 C C . GLU A 1 440 ? -18.401 6.174 38.890 1.00 87.50 440 GLU A C 1
ATOM 3365 O O . GLU A 1 440 ? -18.001 7.302 39.174 1.00 87.50 440 GLU A O 1
ATOM 3370 N N . ILE A 1 441 ? -19.640 5.959 38.441 1.00 78.88 441 ILE A N 1
ATOM 3371 C CA . ILE A 1 441 ? -20.711 6.961 38.539 1.00 78.88 441 ILE A CA 1
ATOM 3372 C C . ILE A 1 441 ? -21.576 6.615 39.746 1.00 78.88 441 ILE A C 1
ATOM 3374 O O . ILE A 1 441 ? -22.139 5.522 39.845 1.00 78.88 441 ILE A O 1
ATOM 3378 N N . LEU A 1 442 ? -21.705 7.596 40.636 1.00 67.75 442 LEU A N 1
ATOM 3379 C CA . LEU A 1 442 ? -22.705 7.639 41.696 1.00 67.75 442 LEU A CA 1
ATOM 3380 C C . LEU A 1 442 ? -23.709 8.759 41.372 1.00 67.75 442 LEU A C 1
ATOM 3382 O O . LEU A 1 442 ? -23.475 9.583 40.489 1.00 67.75 442 LEU A O 1
ATOM 3386 N N . SER A 1 443 ? -24.807 8.851 42.125 1.00 55.91 443 SER A N 1
ATOM 3387 C CA . SER A 1 443 ? -25.931 9.788 41.897 1.00 55.91 443 SER A CA 1
ATOM 3388 C C . SER A 1 443 ? -25.613 11.299 42.005 1.00 55.91 443 SER A C 1
ATOM 3390 O O . SER A 1 443 ? -26.523 12.120 42.118 1.00 55.91 443 SER A O 1
ATOM 3392 N N . LYS A 1 444 ? -24.329 11.680 41.999 1.00 50.50 444 LYS A N 1
ATOM 3393 C CA . LYS A 1 444 ? -23.816 13.060 41.998 1.00 50.50 444 LYS A CA 1
ATOM 3394 C C . LYS A 1 444 ? -22.638 13.293 41.030 1.00 50.50 444 LYS A C 1
ATOM 3396 O O . LYS A 1 444 ? -22.014 14.347 41.107 1.00 50.50 444 LYS A O 1
ATOM 3401 N N . GLY A 1 445 ? -22.334 12.346 40.138 1.00 63.34 445 GLY A N 1
ATOM 3402 C CA . GLY A 1 445 ? -21.275 12.464 39.127 1.00 63.34 445 GLY A CA 1
ATOM 3403 C C . GLY A 1 445 ? -20.219 11.356 39.197 1.00 63.34 445 GLY A C 1
ATOM 3404 O O . GLY A 1 445 ? -20.355 10.388 39.950 1.00 63.34 445 GLY A O 1
ATOM 3405 N N . SER A 1 446 ? -19.169 11.506 38.389 1.00 76.31 446 SER A N 1
ATOM 3406 C CA . SER A 1 446 ? -18.067 10.548 38.278 1.00 76.31 446 SER A CA 1
ATOM 3407 C C . SER A 1 446 ? -17.005 10.723 39.360 1.00 76.31 446 SER A C 1
ATOM 3409 O O . SER A 1 446 ? -16.502 11.827 39.567 1.00 76.31 446 SER A O 1
ATOM 3411 N N . ASN A 1 447 ? -16.593 9.617 39.969 1.00 85.38 447 ASN A N 1
ATOM 3412 C CA . ASN A 1 447 ? -15.493 9.531 40.921 1.00 85.38 447 ASN A CA 1
ATOM 3413 C C . ASN A 1 447 ? -14.407 8.608 40.346 1.00 85.38 447 ASN A C 1
ATOM 3415 O O . ASN A 1 447 ? -14.673 7.434 40.101 1.00 85.38 447 ASN A O 1
ATOM 3419 N N . CYS A 1 448 ? -13.198 9.122 40.115 1.00 86.88 448 CYS A N 1
ATOM 3420 C CA . CYS A 1 448 ? -12.068 8.349 39.587 1.00 86.88 448 CYS A CA 1
ATOM 3421 C C . CYS A 1 448 ? -10.984 8.164 40.659 1.00 86.88 448 CYS A C 1
ATOM 3423 O O . CYS A 1 448 ? -10.849 8.986 41.568 1.00 86.88 448 CYS A O 1
ATOM 3425 N N . SER A 1 449 ? -10.203 7.085 40.579 1.00 83.38 449 SER A N 1
ATOM 3426 C CA . SER A 1 449 ? -9.242 6.710 41.631 1.00 83.38 449 SER A CA 1
ATOM 3427 C C . SER A 1 449 ? -7.779 6.738 41.186 1.00 83.38 449 SER A C 1
ATOM 3429 O O . SER A 1 449 ? -7.438 6.449 40.042 1.00 83.38 449 SER A O 1
ATOM 3431 N N . GLY A 1 450 ? -6.889 7.075 42.126 1.00 81.88 450 GLY A N 1
ATOM 3432 C CA . GLY A 1 450 ? -5.438 7.033 41.931 1.00 81.88 450 GLY A CA 1
ATOM 3433 C C . GLY A 1 450 ? -4.962 7.866 40.736 1.00 81.88 450 GLY A C 1
ATOM 3434 O O . GLY A 1 450 ? -5.347 9.020 40.575 1.00 81.88 450 GLY A O 1
ATOM 3435 N N . GLN A 1 451 ? -4.150 7.251 39.873 1.00 76.44 451 GLN A N 1
ATOM 3436 C CA . GLN A 1 451 ? -3.567 7.863 38.668 1.00 76.44 451 GLN A CA 1
ATOM 3437 C C . GLN A 1 451 ? -4.578 8.337 37.606 1.00 76.44 451 GLN A C 1
ATOM 3439 O O . GLN A 1 451 ? -4.167 8.929 36.610 1.00 76.44 451 GLN A O 1
ATOM 3444 N N . TYR A 1 452 ? -5.871 8.050 37.772 1.00 84.12 452 TYR A N 1
ATOM 3445 C CA . TYR A 1 452 ? -6.923 8.441 36.831 1.00 84.12 452 TYR A CA 1
ATOM 3446 C C . TYR A 1 452 ? -7.639 9.739 37.237 1.00 84.12 452 TYR A C 1
ATOM 3448 O O . TYR A 1 452 ? -8.312 10.335 36.406 1.00 84.12 452 TYR A O 1
ATOM 3456 N N . GLN A 1 453 ? -7.454 10.232 38.469 1.00 84.00 453 GLN A N 1
ATOM 3457 C CA . GLN A 1 453 ? -8.150 11.422 38.996 1.00 84.00 453 GLN A CA 1
ATOM 3458 C C . GLN A 1 453 ? -7.983 12.698 38.165 1.00 84.00 453 GLN A C 1
ATOM 3460 O O . GLN A 1 453 ? -8.886 13.526 38.134 1.00 84.00 453 GLN A O 1
ATOM 3465 N N . THR A 1 454 ? -6.836 12.863 37.509 1.00 81.38 454 THR A N 1
ATOM 3466 C CA . THR A 1 454 ? -6.489 14.073 36.747 1.00 81.38 454 THR A CA 1
ATOM 3467 C C . THR A 1 454 ? -6.576 13.890 35.235 1.00 81.38 454 THR A C 1
ATOM 3469 O O . THR A 1 454 ? -6.193 14.801 34.509 1.00 81.38 454 THR A O 1
ATOM 3472 N N . ARG A 1 455 ? -6.977 12.706 34.753 1.00 87.00 455 ARG A N 1
ATOM 3473 C CA . ARG A 1 455 ? -6.891 12.348 33.325 1.00 87.00 455 ARG A CA 1
ATOM 3474 C C . ARG A 1 455 ? -7.975 11.396 32.822 1.00 87.00 455 ARG A C 1
ATOM 3476 O O . ARG A 1 455 ? -7.928 10.999 31.668 1.00 87.00 455 ARG A O 1
ATOM 3483 N N . ALA A 1 456 ? -8.911 10.977 33.668 1.00 87.50 45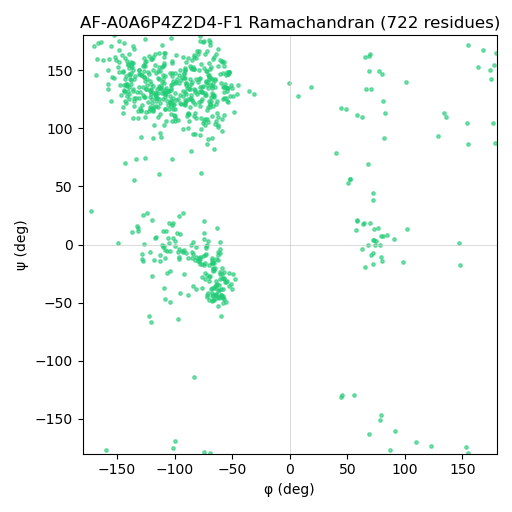6 ALA A N 1
ATOM 3484 C CA . ALA A 1 456 ? -10.033 10.142 33.264 1.00 87.50 456 ALA A CA 1
ATOM 3485 C C . ALA A 1 456 ? -11.355 10.773 33.695 1.00 87.50 456 ALA A C 1
ATOM 3487 O O . ALA A 1 456 ? -11.455 11.358 34.775 1.00 87.50 456 ALA A O 1
ATOM 3488 N N . ARG A 1 457 ? -12.378 10.615 32.859 1.00 88.19 457 ARG A N 1
ATOM 3489 C CA . ARG A 1 457 ? -13.725 11.136 33.086 1.00 88.19 457 ARG A CA 1
ATOM 3490 C C . ARG A 1 457 ? -14.744 10.112 32.609 1.00 88.19 457 ARG A C 1
ATOM 3492 O O . ARG A 1 457 ? -14.650 9.633 31.484 1.00 88.19 457 ARG A O 1
ATOM 3499 N N . LEU A 1 458 ? -15.698 9.769 33.470 1.00 89.81 458 LEU A N 1
ATOM 3500 C CA . LEU A 1 458 ? -16.749 8.798 33.171 1.00 89.81 458 LEU A CA 1
ATOM 3501 C C . LEU A 1 458 ? -18.080 9.535 33.013 1.00 89.81 458 LEU A C 1
ATOM 3503 O O . LEU A 1 458 ? -18.560 10.152 33.957 1.00 89.81 458 LEU A O 1
ATOM 3507 N N . GLU A 1 459 ? -18.671 9.492 31.829 1.00 86.12 459 GLU A N 1
ATOM 3508 C CA . GLU A 1 459 ? -19.904 10.202 31.500 1.00 86.12 459 GLU A CA 1
ATOM 3509 C C . GLU A 1 459 ? -21.037 9.251 31.138 1.00 86.12 459 GLU A C 1
ATOM 3511 O O . GLU A 1 459 ? -20.822 8.150 30.634 1.00 86.12 459 GLU A O 1
ATOM 3516 N N . GLU A 1 460 ? -22.261 9.720 31.344 1.00 83.12 460 GLU A N 1
ATOM 3517 C CA . GLU A 1 460 ? -23.480 9.044 30.929 1.00 83.12 460 GLU A CA 1
ATOM 3518 C C . GLU A 1 460 ? -24.224 9.940 29.940 1.00 83.12 460 GLU A C 1
ATOM 3520 O O . GLU A 1 460 ? -24.646 11.046 30.278 1.00 83.12 460 GLU A O 1
ATOM 3525 N N . LYS A 1 461 ? -24.347 9.471 28.698 1.00 77.44 461 LYS A N 1
ATOM 3526 C CA . LYS A 1 461 ? -25.057 10.154 27.615 1.00 77.44 461 LYS A CA 1
ATOM 3527 C C . LYS A 1 461 ? -26.410 9.461 27.416 1.00 77.44 461 LYS A C 1
ATOM 3529 O O . LYS A 1 461 ? -26.488 8.230 27.375 1.00 77.44 461 LYS A O 1
ATOM 3534 N N . ALA A 1 462 ? -27.479 10.250 27.314 1.00 60.12 462 ALA A N 1
ATOM 3535 C CA . ALA A 1 462 ? -28.835 9.734 27.139 1.00 60.12 462 ALA A CA 1
ATOM 3536 C C . ALA A 1 462 ? -28.991 9.008 25.788 1.00 60.12 462 ALA A C 1
ATOM 3538 O O . ALA A 1 462 ? -28.561 9.519 24.754 1.00 60.12 462 ALA A O 1
ATOM 3539 N N . TRP A 1 463 ? -29.633 7.839 25.804 1.00 49.44 463 TRP A N 1
ATOM 3540 C CA . TRP A 1 463 ? -29.959 7.025 24.628 1.00 49.44 463 TRP A CA 1
ATOM 3541 C C . TRP A 1 463 ? -31.402 6.542 24.775 1.00 49.44 463 TRP A C 1
ATOM 3543 O O . TRP A 1 463 ? -31.713 5.894 25.768 1.00 49.44 463 TRP A O 1
ATOM 3553 N N . ASP A 1 464 ? -32.231 6.796 23.756 1.00 53.41 464 ASP A N 1
ATOM 3554 C CA . ASP A 1 464 ? -33.667 6.475 23.683 1.00 53.41 464 ASP A CA 1
ATOM 3555 C C . ASP A 1 464 ? -34.521 7.090 24.797 1.00 53.41 464 ASP A C 1
ATOM 3557 O O . ASP A 1 464 ? -34.521 6.655 25.946 1.00 53.41 464 ASP A O 1
ATOM 3561 N N . SER A 1 465 ? -35.372 8.035 24.404 1.00 44.16 465 SER A N 1
ATOM 3562 C CA . SER A 1 465 ? -36.564 8.413 25.168 1.00 44.16 465 SER A CA 1
ATOM 3563 C C . SER A 1 465 ? -37.816 7.684 24.659 1.00 44.16 465 SER A C 1
ATOM 3565 O O . SER A 1 465 ? -38.912 8.228 24.775 1.00 44.16 465 SER A O 1
ATOM 3567 N N . ASP A 1 466 ? -37.665 6.520 24.014 1.00 43.62 466 ASP A N 1
ATOM 3568 C CA . ASP A 1 466 ? -38.795 5.806 23.416 1.00 43.62 466 ASP A CA 1
ATOM 3569 C C . ASP A 1 466 ? -39.557 4.998 24.481 1.00 43.62 466 ASP A C 1
ATOM 3571 O O . ASP A 1 466 ? -39.080 3.995 25.026 1.00 43.62 466 ASP A O 1
ATOM 3575 N N . ASP A 1 467 ? -40.754 5.492 24.794 1.00 48.09 467 ASP A N 1
ATOM 3576 C CA . ASP A 1 467 ? -41.536 5.231 26.014 1.00 48.09 467 ASP A CA 1
ATOM 3577 C C . ASP A 1 467 ? -42.188 3.826 26.049 1.00 48.09 467 ASP A C 1
ATOM 3579 O O . ASP A 1 467 ? -43.040 3.531 26.886 1.00 48.09 467 ASP A O 1
ATOM 3583 N N . GLN A 1 468 ? -41.816 2.944 25.111 1.00 50.56 468 GLN A N 1
ATOM 3584 C CA . GLN A 1 468 ? -42.401 1.608 24.923 1.00 50.56 468 GLN A CA 1
ATOM 3585 C C . GLN A 1 468 ? -41.462 0.439 25.270 1.00 50.56 468 GLN A C 1
ATOM 3587 O O . GLN A 1 468 ? -41.864 -0.721 25.153 1.00 50.56 468 GLN A O 1
ATOM 3592 N N . SER A 1 469 ? -40.222 0.696 25.702 1.00 57.44 469 SER A N 1
ATOM 3593 C CA . SER A 1 469 ? -39.265 -0.371 26.040 1.00 57.44 469 SER A CA 1
ATOM 3594 C C . SER A 1 469 ? -39.231 -0.711 27.541 1.00 57.44 469 SER A C 1
ATOM 3596 O O . SER A 1 469 ? -39.370 0.150 28.405 1.00 57.44 469 SER A O 1
ATOM 3598 N N . SER A 1 470 ? -39.012 -1.988 27.883 1.00 65.88 470 SER A N 1
ATOM 3599 C CA . SER A 1 470 ? -38.954 -2.474 29.278 1.00 65.88 470 SER A CA 1
ATOM 3600 C C . SER A 1 470 ? -37.676 -2.073 30.042 1.00 65.88 470 SER A C 1
ATOM 3602 O O . SER A 1 470 ? -37.557 -2.339 31.245 1.00 65.88 470 SER A O 1
ATOM 3604 N N . PHE A 1 471 ? -36.733 -1.396 29.379 1.00 67.94 471 PHE A N 1
ATOM 3605 C CA . PHE A 1 471 ? -35.430 -0.999 29.913 1.00 67.94 471 PHE A CA 1
ATOM 3606 C C . PHE A 1 471 ? -35.148 0.487 29.659 1.00 67.94 471 PHE A C 1
ATOM 3608 O O . PHE A 1 471 ? -35.203 0.940 28.522 1.00 67.94 471 PHE A O 1
ATOM 3615 N N . ARG A 1 472 ? -34.717 1.223 30.692 1.00 75.38 472 ARG A N 1
ATOM 3616 C CA . ARG A 1 472 ? -34.019 2.504 30.511 1.00 75.38 472 ARG A CA 1
ATOM 3617 C C . ARG A 1 472 ? -32.637 2.218 29.922 1.00 75.38 472 ARG A C 1
ATOM 3619 O O . ARG A 1 472 ? -31.872 1.448 30.510 1.00 75.38 472 ARG A O 1
ATOM 3626 N N . ARG A 1 473 ? -32.334 2.816 28.772 1.00 76.12 473 ARG A N 1
ATOM 3627 C CA . ARG A 1 473 ? -31.077 2.644 28.029 1.00 76.12 473 ARG A CA 1
ATOM 3628 C C . ARG A 1 473 ? -30.152 3.840 28.256 1.00 76.12 473 ARG A C 1
ATOM 3630 O O . ARG A 1 473 ? -30.598 4.914 28.651 1.00 76.12 473 ARG A O 1
ATOM 3637 N N . GLY A 1 474 ? -28.856 3.646 28.043 1.00 76.12 474 GLY A N 1
ATOM 3638 C CA . GLY A 1 474 ? -27.868 4.714 28.158 1.00 76.12 474 GLY A CA 1
ATOM 3639 C C . GLY A 1 474 ? -26.516 4.327 27.572 1.00 76.12 474 GLY A C 1
ATOM 3640 O O . GLY A 1 474 ? -26.202 3.144 27.413 1.00 76.12 474 GLY A O 1
ATOM 3641 N N . LEU A 1 475 ? -25.715 5.346 27.264 1.00 77.88 475 LEU A N 1
ATOM 3642 C CA . LEU A 1 475 ? -24.340 5.207 26.799 1.00 77.88 475 LEU A CA 1
ATOM 3643 C C . LEU A 1 475 ? -23.386 5.664 27.905 1.00 77.88 475 LEU A C 1
ATOM 3645 O O . LEU A 1 475 ? -23.387 6.833 28.288 1.00 77.88 475 LEU A O 1
ATOM 3649 N N . LEU A 1 476 ? -22.566 4.746 28.405 1.00 85.50 476 LEU A N 1
ATOM 3650 C CA . LEU A 1 476 ? -21.518 5.022 29.381 1.00 85.50 476 LEU A CA 1
ATOM 3651 C C . LEU A 1 476 ? -20.192 5.233 28.634 1.00 85.50 476 LEU A C 1
ATOM 3653 O O . LEU A 1 476 ? -19.754 4.338 27.914 1.00 85.50 476 LEU A O 1
ATOM 3657 N N . VAL A 1 477 ? -19.557 6.394 28.797 1.00 84.81 477 VAL A N 1
ATOM 3658 C CA . VAL A 1 477 ? -18.318 6.772 28.092 1.00 84.81 477 VAL A CA 1
ATOM 3659 C C . VAL A 1 477 ? -17.215 7.065 29.101 1.00 84.81 477 VAL A C 1
ATOM 3661 O O . VAL A 1 477 ? -17.348 7.984 29.901 1.00 84.81 477 VAL A O 1
ATOM 3664 N N . LEU A 1 478 ? -16.120 6.308 29.065 1.00 90.62 478 LEU A N 1
ATOM 3665 C CA . LEU A 1 478 ? -14.895 6.621 29.799 1.00 90.62 478 LEU A CA 1
ATOM 3666 C C . LEU A 1 478 ? -13.885 7.268 28.851 1.00 90.62 478 LEU A C 1
ATOM 3668 O O . LEU A 1 478 ? -13.265 6.575 28.044 1.00 90.62 478 LEU A O 1
ATOM 3672 N N . THR A 1 479 ? -13.688 8.573 28.989 1.00 86.81 479 THR A N 1
ATOM 3673 C CA . THR A 1 479 ? -12.619 9.318 28.318 1.00 86.81 479 THR A CA 1
ATOM 3674 C C . THR A 1 479 ? -11.351 9.233 29.170 1.00 86.81 479 THR A C 1
ATOM 3676 O O . THR A 1 479 ? -11.399 9.499 30.373 1.00 86.81 479 THR A O 1
ATOM 3679 N N . LEU A 1 480 ? -10.225 8.841 28.571 1.00 88.31 480 LEU A N 1
ATOM 3680 C CA . LEU A 1 480 ? -8.907 8.748 29.204 1.00 88.31 480 LEU A CA 1
ATOM 3681 C C . LEU A 1 480 ? -7.894 9.560 28.387 1.00 88.31 480 LEU A C 1
ATOM 3683 O O . LEU A 1 480 ? -7.532 9.178 27.277 1.00 88.31 480 LEU A O 1
ATOM 3687 N N . GLU A 1 481 ? -7.454 10.680 28.944 1.00 87.06 481 GLU A N 1
ATOM 3688 C CA . GLU A 1 481 ? -6.530 11.643 28.343 1.00 87.06 481 GLU A CA 1
ATOM 3689 C C . GLU A 1 481 ? -5.064 11.313 28.661 1.00 87.06 481 GLU A C 1
ATOM 3691 O O . GLU A 1 481 ? -4.753 10.683 29.681 1.00 87.06 481 GLU A O 1
ATOM 3696 N N . ASN A 1 482 ? -4.152 11.812 27.817 1.00 76.81 482 ASN A N 1
ATOM 3697 C CA . ASN A 1 482 ? -2.699 11.682 27.976 1.00 76.81 482 ASN A CA 1
ATOM 3698 C C . ASN A 1 482 ? -2.275 10.221 28.234 1.00 76.81 482 ASN A C 1
ATOM 3700 O O . ASN A 1 482 ? -1.626 9.908 29.237 1.00 76.81 482 ASN A O 1
ATOM 3704 N N . VAL A 1 483 ? -2.709 9.313 27.355 1.00 76.75 483 VAL A N 1
ATOM 3705 C CA . VAL A 1 483 ? -2.489 7.866 27.484 1.00 76.75 483 VAL A CA 1
ATOM 3706 C C . VAL A 1 483 ? -0.993 7.537 27.529 1.00 76.75 483 VAL A C 1
ATOM 3708 O O . VAL A 1 483 ? -0.194 8.098 26.783 1.00 76.75 483 VAL A O 1
ATOM 3711 N N . VAL A 1 484 ? -0.596 6.600 28.390 1.00 73.12 484 VAL A N 1
ATOM 3712 C CA . VAL A 1 484 ? 0.792 6.116 28.507 1.00 73.12 484 VAL A CA 1
ATOM 3713 C C . VAL A 1 484 ? 0.881 4.620 28.205 1.00 73.12 484 VAL A C 1
ATOM 3715 O O . VAL A 1 484 ? -0.112 3.911 28.306 1.00 73.12 484 VAL A O 1
ATOM 3718 N N . LEU A 1 485 ? 2.073 4.092 27.897 1.00 63.12 485 LEU A N 1
ATOM 3719 C CA . LEU A 1 485 ? 2.252 2.659 27.585 1.00 63.12 485 LEU A CA 1
ATOM 3720 C C . LEU A 1 485 ? 1.708 1.717 28.677 1.00 63.12 485 LEU A C 1
ATOM 3722 O O . LEU A 1 485 ? 1.212 0.639 28.373 1.00 63.12 485 LEU A O 1
ATOM 3726 N N . SER A 1 486 ? 1.741 2.122 29.953 1.00 69.75 486 SER A N 1
ATOM 3727 C CA . SER A 1 486 ? 1.161 1.336 31.054 1.00 69.75 486 SER A CA 1
ATOM 3728 C C . SER A 1 486 ? -0.374 1.326 31.095 1.00 69.75 486 SER A C 1
ATOM 3730 O O . SER A 1 486 ? -0.949 0.711 31.996 1.00 69.75 486 SER A O 1
ATOM 3732 N N . ASP A 1 487 ? -1.051 2.023 30.180 1.00 79.81 487 ASP A N 1
ATOM 3733 C CA . ASP A 1 487 ? -2.499 1.938 29.969 1.00 79.81 487 ASP A CA 1
ATOM 3734 C C . ASP A 1 487 ? -2.921 0.804 29.042 1.00 79.81 487 ASP A C 1
ATOM 3736 O O . ASP A 1 487 ? -4.096 0.451 29.049 1.00 79.81 487 ASP A O 1
ATOM 3740 N N . GLU A 1 488 ? -1.978 0.166 28.345 1.00 80.88 488 GLU A N 1
ATOM 3741 C CA . GLU A 1 488 ? -2.228 -1.085 27.631 1.00 80.88 488 GLU A CA 1
ATOM 3742 C C . GLU A 1 488 ? -2.725 -2.165 28.607 1.00 80.88 488 GLU A C 1
ATOM 3744 O O . GLU A 1 488 ? -1.991 -2.643 29.477 1.00 80.88 488 GLU A O 1
ATOM 3749 N N . ALA A 1 489 ? -4.016 -2.486 28.512 1.00 80.88 489 ALA A N 1
ATOM 3750 C CA . ALA A 1 489 ? -4.725 -3.394 29.406 1.00 80.88 489 ALA A CA 1
ATOM 3751 C C . ALA A 1 489 ? -6.127 -3.718 28.869 1.00 80.88 489 ALA A C 1
ATOM 3753 O O . ALA A 1 489 ? -6.647 -3.065 27.963 1.00 80.88 489 ALA A O 1
ATOM 3754 N N . VAL A 1 490 ? -6.785 -4.683 29.515 1.00 81.62 490 VAL A N 1
ATOM 3755 C CA . VAL A 1 490 ? -8.229 -4.893 29.370 1.00 81.62 490 VAL A CA 1
ATOM 3756 C C . VAL A 1 490 ? -8.966 -4.090 30.439 1.00 81.62 490 VAL A C 1
ATOM 3758 O O . VAL A 1 490 ? -8.722 -4.257 31.637 1.00 81.62 490 VAL A O 1
ATOM 3761 N N . TYR A 1 491 ? -9.891 -3.248 29.998 1.00 88.69 491 TYR A N 1
ATOM 3762 C CA . TYR A 1 491 ? -10.835 -2.505 30.818 1.00 88.69 491 TYR A CA 1
ATOM 3763 C C . TYR A 1 491 ? -12.179 -3.242 30.836 1.00 88.69 491 TYR A C 1
ATOM 3765 O O . TYR A 1 491 ? -12.594 -3.844 29.846 1.00 88.69 491 TYR A O 1
ATOM 3773 N N . GLU A 1 492 ? -12.859 -3.234 31.975 1.00 89.62 492 GLU A N 1
ATOM 3774 C CA . GLU A 1 492 ? -14.111 -3.955 32.196 1.00 89.62 492 GLU A CA 1
ATOM 3775 C C . GLU A 1 492 ? -15.156 -3.000 32.771 1.00 89.62 492 GLU A C 1
ATOM 3777 O O . GLU A 1 492 ? -14.980 -2.476 33.871 1.00 89.62 492 GLU A O 1
ATOM 3782 N N . GLY A 1 493 ? -16.229 -2.770 32.019 1.00 89.12 493 GLY A N 1
ATOM 3783 C CA . GLY A 1 493 ? -17.392 -2.026 32.478 1.00 89.12 493 GLY A CA 1
ATOM 3784 C C . GLY A 1 493 ? -18.383 -2.952 33.172 1.00 89.12 493 GLY A C 1
ATOM 3785 O O . GLY A 1 493 ? -18.702 -4.024 32.659 1.00 89.12 493 GLY A O 1
ATOM 3786 N N . GLU A 1 494 ? -18.882 -2.532 34.328 1.00 90.75 494 GLU A N 1
ATOM 3787 C CA . GLU A 1 494 ? -19.911 -3.207 35.114 1.00 90.75 494 GLU A CA 1
ATOM 3788 C C . GLU A 1 494 ? -21.120 -2.287 35.290 1.00 90.75 494 GLU A C 1
ATOM 3790 O O . GLU A 1 494 ? -20.971 -1.129 35.693 1.00 90.75 494 GLU A O 1
ATOM 3795 N N . VAL A 1 495 ? -22.321 -2.828 35.067 1.00 88.44 495 VAL A N 1
ATOM 3796 C CA . VAL A 1 495 ? -23.566 -2.234 35.569 1.00 88.44 495 VAL A CA 1
ATOM 3797 C C . VAL A 1 495 ? -24.195 -3.186 36.571 1.00 88.44 495 VAL A C 1
ATOM 3799 O O . VAL A 1 495 ? -24.441 -4.358 36.282 1.00 88.44 495 VAL A O 1
ATOM 3802 N N . ARG A 1 496 ? -24.466 -2.658 37.762 1.00 87.44 496 ARG A N 1
ATOM 3803 C CA . ARG A 1 496 ? -25.012 -3.376 38.911 1.00 87.44 496 ARG A CA 1
ATOM 3804 C C . ARG A 1 496 ? -26.279 -2.688 39.391 1.00 87.44 496 ARG A C 1
ATOM 3806 O O . ARG A 1 496 ? -26.306 -1.472 39.537 1.00 87.44 496 ARG A O 1
ATOM 3813 N N . VAL A 1 497 ? -27.314 -3.479 39.649 1.00 85.50 497 VAL A N 1
ATOM 3814 C CA . VAL A 1 497 ? -28.605 -3.027 40.177 1.00 85.50 497 VAL A CA 1
ATOM 3815 C C . VAL A 1 497 ? -28.831 -3.719 41.516 1.00 85.50 497 VAL A C 1
ATOM 3817 O O . VAL A 1 497 ? -28.764 -4.951 41.602 1.00 85.50 497 VAL A O 1
ATOM 3820 N N . GLU A 1 498 ? -29.072 -2.947 42.576 1.00 79.19 498 GLU A N 1
ATOM 3821 C CA . GLU A 1 498 ? -29.238 -3.497 43.922 1.00 79.19 498 GLU A CA 1
ATOM 3822 C C . GLU A 1 498 ? -30.328 -4.585 43.929 1.00 79.19 498 GLU A C 1
ATOM 3824 O O . GLU A 1 498 ? -31.408 -4.429 43.358 1.00 79.19 498 GLU A O 1
ATOM 3829 N N . ARG A 1 499 ? -30.018 -5.735 44.543 1.00 75.31 499 ARG A N 1
ATOM 3830 C CA . ARG A 1 499 ? -30.884 -6.932 44.633 1.00 75.31 499 ARG A CA 1
ATOM 3831 C C . ARG A 1 499 ? -31.244 -7.616 43.303 1.00 75.31 499 ARG A C 1
ATOM 3833 O O . ARG A 1 499 ? -31.849 -8.682 43.350 1.00 75.31 499 ARG A O 1
ATOM 3840 N N . ARG A 1 500 ? -30.846 -7.073 42.146 1.00 75.00 500 ARG A N 1
ATOM 3841 C CA . ARG A 1 500 ? -31.032 -7.693 40.816 1.00 75.00 500 ARG A CA 1
ATOM 3842 C C . ARG A 1 500 ? -29.735 -8.181 40.163 1.00 75.00 500 ARG A C 1
ATOM 3844 O O . ARG A 1 500 ? -29.778 -8.779 39.098 1.00 75.00 500 ARG A O 1
ATOM 3851 N N . GLY A 1 501 ? -28.589 -7.979 40.811 1.00 82.31 501 GLY A N 1
ATOM 3852 C CA . GLY A 1 501 ? -27.294 -8.487 40.355 1.00 82.31 501 GLY A CA 1
ATOM 3853 C C . GLY A 1 501 ? -26.539 -7.500 39.468 1.00 82.31 501 GLY A C 1
ATOM 3854 O O . GLY A 1 501 ? -26.778 -6.294 39.509 1.00 82.31 501 GLY A O 1
ATOM 3855 N N . TYR A 1 502 ? -25.579 -8.010 38.704 1.00 85.88 502 TYR A N 1
ATOM 3856 C CA . TYR A 1 502 ? -24.709 -7.214 37.845 1.00 85.88 502 TYR A CA 1
ATOM 3857 C C . TYR A 1 502 ? -24.417 -7.951 36.540 1.00 85.88 502 TYR A C 1
ATOM 3859 O O . TYR A 1 502 ? -24.568 -9.170 36.463 1.00 85.88 502 TYR A O 1
ATOM 3867 N N . ASN A 1 503 ? -23.983 -7.201 35.535 1.00 82.75 503 ASN A N 1
ATOM 3868 C CA . ASN A 1 503 ? -23.485 -7.723 34.270 1.00 82.75 503 ASN A CA 1
ATOM 3869 C C . ASN A 1 503 ? -22.227 -6.934 33.871 1.00 82.75 503 ASN A C 1
ATOM 3871 O O . ASN A 1 503 ? -22.024 -5.816 34.359 1.00 82.75 503 ASN A O 1
ATOM 3875 N N . GLN A 1 504 ? -21.360 -7.522 33.046 1.00 87.19 504 GLN A N 1
ATOM 3876 C CA . GLN A 1 504 ? -20.048 -6.962 32.712 1.00 87.19 504 GLN A CA 1
ATOM 3877 C C . GLN A 1 504 ? -19.709 -7.130 31.227 1.00 87.19 504 GLN A C 1
ATOM 3879 O O . GLN A 1 504 ? -20.011 -8.158 30.625 1.00 87.19 504 GLN A O 1
ATOM 3884 N N . SER A 1 505 ? -18.996 -6.158 30.659 1.00 80.94 505 SER A N 1
ATOM 3885 C CA . SER A 1 505 ? -18.414 -6.251 29.316 1.00 80.94 505 SER A CA 1
ATOM 3886 C C . SER A 1 505 ? -17.014 -5.637 29.275 1.00 80.94 505 SER A C 1
ATOM 3888 O O . SER A 1 505 ? -16.616 -4.936 30.205 1.00 80.94 505 SER A O 1
ATOM 3890 N N . ARG A 1 506 ? -16.225 -5.935 28.236 1.00 83.25 506 ARG A N 1
ATOM 3891 C CA . ARG A 1 506 ? -14.778 -5.655 28.201 1.00 83.25 506 ARG A CA 1
ATOM 3892 C C . ARG A 1 506 ? -14.327 -4.956 26.925 1.00 83.25 506 ARG A C 1
ATOM 3894 O O . ARG A 1 506 ? -14.826 -5.257 25.847 1.00 83.25 506 ARG A O 1
ATOM 3901 N N . VAL A 1 507 ? -13.324 -4.097 27.085 1.00 75.94 507 VAL A N 1
ATOM 3902 C CA . VAL A 1 507 ? -12.601 -3.382 26.027 1.00 75.94 507 VAL A CA 1
ATOM 3903 C C . VAL A 1 507 ? -11.106 -3.626 26.229 1.00 75.94 507 VAL A C 1
ATOM 3905 O O . VAL A 1 507 ? -10.596 -3.417 27.327 1.00 75.94 507 VAL A O 1
ATOM 3908 N N . SER A 1 508 ? -10.387 -4.060 25.202 1.00 73.00 508 SER A N 1
ATOM 3909 C CA . SER A 1 508 ? -8.922 -4.109 25.192 1.00 73.00 508 SER A CA 1
ATOM 3910 C C . SER A 1 508 ? -8.361 -2.798 24.641 1.00 73.00 508 SER A C 1
ATOM 3912 O O . SER A 1 508 ? -8.877 -2.295 23.646 1.00 73.00 508 SER A O 1
ATOM 3914 N N . ILE A 1 509 ? -7.310 -2.248 25.252 1.00 78.88 509 ILE A N 1
ATOM 3915 C CA . ILE A 1 509 ? -6.560 -1.103 24.712 1.00 78.88 509 ILE A CA 1
ATOM 3916 C C . ILE A 1 509 ? -5.127 -1.536 24.418 1.00 78.88 509 ILE A C 1
ATOM 3918 O O . ILE A 1 509 ? -4.467 -2.087 25.295 1.00 78.88 509 ILE A O 1
ATOM 3922 N N . THR A 1 510 ? -4.641 -1.229 23.216 1.00 68.31 510 THR A N 1
ATOM 3923 C CA . THR A 1 510 ? -3.236 -1.351 22.799 1.00 68.31 510 THR A CA 1
ATOM 3924 C C . THR A 1 510 ? -2.647 0.042 22.574 1.00 68.31 510 THR A C 1
ATOM 3926 O O . THR A 1 510 ? -3.282 0.882 21.929 1.00 68.31 510 THR A O 1
ATOM 3929 N N . VAL A 1 511 ? -1.444 0.298 23.102 1.00 66.19 511 VAL A N 1
ATOM 3930 C CA . VAL A 1 511 ? -0.810 1.629 23.090 1.00 66.19 511 VAL A CA 1
ATOM 3931 C C . VAL A 1 511 ? 0.513 1.592 22.325 1.00 66.19 511 VAL A C 1
ATOM 3933 O O . VAL A 1 511 ? 1.482 0.967 22.753 1.00 66.19 511 VAL A O 1
ATOM 3936 N N . ALA A 1 512 ? 0.585 2.302 21.199 1.00 53.50 512 ALA A N 1
ATOM 3937 C CA . ALA A 1 512 ? 1.805 2.413 20.401 1.00 53.50 512 ALA A CA 1
ATOM 3938 C C . ALA A 1 512 ? 2.682 3.612 20.821 1.00 53.50 512 ALA A C 1
ATOM 3940 O O . ALA A 1 512 ? 2.191 4.711 21.078 1.00 53.50 512 ALA A O 1
ATOM 3941 N N . ASP A 1 513 ? 4.003 3.409 20.859 1.00 50.03 513 ASP A N 1
ATOM 3942 C CA . ASP A 1 513 ? 4.997 4.476 21.068 1.00 50.03 513 ASP A CA 1
ATOM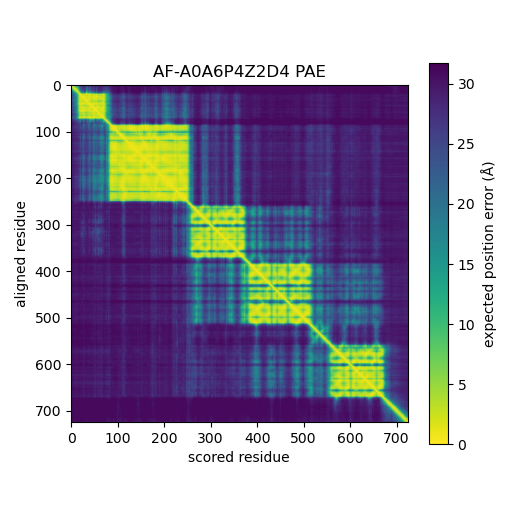 3943 C C . ASP A 1 513 ? 5.177 5.295 19.777 1.00 50.03 513 ASP A C 1
ATOM 3945 O O . ASP A 1 513 ? 5.284 4.723 18.688 1.00 50.03 513 ASP A O 1
ATOM 3949 N N . VAL A 1 514 ? 5.220 6.626 19.885 1.00 46.88 514 VAL A N 1
ATOM 3950 C CA . VAL A 1 514 ? 5.292 7.529 18.725 1.00 46.88 514 VAL A CA 1
ATOM 3951 C C . VAL A 1 514 ? 6.747 7.651 18.244 1.00 46.88 514 VAL A C 1
ATOM 3953 O O . VAL A 1 514 ? 7.609 8.104 19.007 1.00 46.88 514 VAL A O 1
ATOM 3956 N N . PRO A 1 515 ? 7.073 7.308 16.981 1.00 38.12 515 PRO A N 1
ATOM 3957 C CA . PRO A 1 515 ? 8.417 7.506 16.452 1.00 38.12 515 PRO A CA 1
ATOM 3958 C C . PRO A 1 515 ? 8.717 8.998 16.288 1.00 38.12 515 PRO A C 1
ATOM 3960 O O . PRO A 1 515 ? 8.070 9.697 15.513 1.00 38.12 515 PRO A O 1
ATOM 3963 N N . TRP A 1 516 ? 9.726 9.492 16.999 1.00 34.41 516 TRP A N 1
ATOM 3964 C CA . TRP A 1 516 ? 10.084 10.908 16.964 1.00 34.41 516 TRP A CA 1
ATOM 3965 C C . TRP A 1 516 ? 10.895 11.270 15.708 1.00 34.41 516 TRP A C 1
ATOM 3967 O O . TRP A 1 516 ? 11.877 10.595 15.373 1.00 34.41 516 TRP A O 1
ATOM 3977 N N . CYS A 1 517 ? 10.497 12.345 15.023 1.00 29.30 517 CYS A N 1
ATOM 3978 C CA . CYS A 1 517 ? 11.181 12.858 13.837 1.00 29.30 517 CYS A CA 1
ATOM 3979 C C . CYS A 1 517 ? 12.526 13.513 14.192 1.00 29.30 517 CYS A C 1
ATOM 3981 O O . CYS A 1 517 ? 12.594 14.281 15.148 1.00 29.30 517 CYS A O 1
ATOM 3983 N N . PRO A 1 518 ? 13.599 13.272 13.419 1.00 31.61 518 PRO A N 1
ATOM 3984 C CA . PRO A 1 518 ? 14.903 13.868 13.687 1.00 31.61 518 PRO A CA 1
ATOM 3985 C C . PRO A 1 518 ? 14.886 15.384 13.437 1.00 31.61 518 PRO A C 1
ATOM 3987 O O . PRO A 1 518 ? 14.570 15.818 12.326 1.00 31.61 518 PRO A O 1
ATOM 3990 N N . TYR A 1 519 ? 15.321 16.186 14.417 1.00 32.81 519 TYR A N 1
ATOM 3991 C CA . TYR A 1 519 ? 15.779 17.549 14.127 1.00 32.81 519 TYR A CA 1
ATOM 3992 C C . TYR A 1 519 ? 16.922 17.490 13.103 1.00 32.81 519 TYR A C 1
ATOM 3994 O O . TYR A 1 519 ? 17.836 16.669 13.224 1.00 32.81 519 TYR A O 1
ATOM 4002 N N . ARG A 1 520 ? 16.878 18.372 12.102 1.00 37.91 520 ARG A N 1
ATOM 4003 C CA . ARG A 1 520 ? 17.961 18.581 11.135 1.00 37.91 520 ARG A CA 1
ATOM 4004 C C . ARG A 1 520 ? 18.486 20.000 11.300 1.00 37.91 520 ARG A C 1
ATOM 4006 O O . ARG A 1 520 ? 17.703 20.943 11.252 1.00 37.91 520 ARG A O 1
ATOM 4013 N N . SER A 1 521 ? 19.793 20.142 11.466 1.00 32.34 521 SER A N 1
ATOM 4014 C CA . SER A 1 521 ? 20.480 21.429 11.400 1.00 32.34 521 SER A CA 1
ATOM 4015 C C . SER A 1 521 ? 20.820 21.783 9.949 1.00 32.34 521 SER A C 1
ATOM 4017 O O . SER A 1 521 ? 21.241 20.929 9.166 1.00 32.34 521 SER A O 1
ATOM 4019 N N . CYS A 1 522 ? 20.655 23.057 9.597 1.00 34.19 522 CYS A N 1
ATOM 4020 C CA . CYS A 1 522 ? 21.283 23.652 8.416 1.00 34.19 522 CYS A CA 1
ATOM 4021 C C . CYS A 1 522 ? 22.684 24.190 8.783 1.00 34.19 522 CYS A C 1
ATOM 4023 O O . CYS A 1 522 ? 22.946 24.412 9.968 1.00 34.19 522 CYS A O 1
ATOM 4025 N N . PRO A 1 523 ? 23.591 24.412 7.807 1.00 33.09 523 PRO A N 1
ATOM 4026 C CA . PRO A 1 523 ? 24.986 24.780 8.087 1.00 33.09 523 PRO A CA 1
ATOM 4027 C C . PRO A 1 523 ? 25.186 26.094 8.861 1.00 33.09 523 PRO A C 1
ATOM 4029 O O . PRO A 1 523 ? 26.208 26.244 9.522 1.00 33.09 523 PRO A O 1
ATOM 4032 N N . ASP A 1 524 ? 24.215 27.011 8.803 1.00 34.94 524 ASP A N 1
ATOM 4033 C CA . ASP A 1 524 ? 24.382 28.411 9.222 1.00 34.94 524 ASP A CA 1
ATOM 4034 C C . ASP A 1 524 ? 23.677 28.777 10.548 1.00 34.94 524 ASP A C 1
ATOM 4036 O O . ASP A 1 524 ? 23.586 29.946 10.909 1.00 34.94 524 ASP A O 1
ATOM 4040 N N . GLY A 1 525 ? 23.201 27.785 11.310 1.00 37.09 525 GLY A N 1
ATOM 4041 C CA . GLY A 1 525 ? 22.794 27.979 12.712 1.00 37.09 525 GLY A CA 1
ATOM 4042 C C . GLY A 1 525 ? 21.400 28.569 12.976 1.00 37.09 525 GLY A C 1
ATOM 4043 O O . GLY A 1 525 ? 21.082 28.825 14.137 1.00 37.09 525 GLY A O 1
ATOM 4044 N N . GLU A 1 526 ? 20.550 28.745 11.959 1.00 35.53 526 GLU A N 1
ATOM 4045 C CA . GLU A 1 526 ? 19.134 29.102 12.155 1.00 35.53 526 GLU A CA 1
ATOM 4046 C C . GLU A 1 526 ? 18.201 27.878 12.250 1.00 35.53 526 GLU A C 1
ATOM 4048 O O . GLU A 1 526 ? 18.458 26.809 11.690 1.00 35.53 526 GLU A O 1
ATOM 4053 N N . TRP A 1 527 ? 17.105 28.044 12.997 1.00 36.78 527 TRP A N 1
ATOM 4054 C CA . TRP A 1 527 ? 16.193 26.971 13.399 1.00 36.78 527 TRP A CA 1
ATOM 4055 C C . TRP A 1 527 ? 15.090 26.700 12.365 1.00 36.78 527 TRP A C 1
ATOM 4057 O O . TRP A 1 527 ? 14.421 27.620 11.895 1.00 36.78 527 TRP A O 1
ATOM 4067 N N . LEU A 1 528 ? 14.835 25.417 12.094 1.00 34.84 528 LEU A N 1
ATOM 4068 C CA . LEU A 1 528 ? 13.622 24.944 11.423 1.00 34.84 528 LEU A CA 1
ATOM 4069 C C . LEU A 1 528 ? 12.509 24.728 12.454 1.00 34.84 528 LEU A C 1
ATOM 4071 O O . LEU A 1 528 ? 12.684 23.980 13.416 1.00 34.84 528 LEU A O 1
ATOM 4075 N N . GLU A 1 529 ? 11.355 25.351 12.232 1.00 34.88 529 GLU A N 1
ATOM 4076 C CA . GLU A 1 529 ? 10.162 25.144 13.050 1.00 34.88 529 GLU A CA 1
ATOM 4077 C C . GLU A 1 529 ? 9.368 23.956 12.481 1.00 34.88 529 GLU A C 1
ATOM 4079 O O . GLU A 1 529 ? 8.773 24.041 11.408 1.00 34.88 529 GLU A O 1
ATOM 4084 N N . CYS A 1 530 ? 9.411 22.813 13.170 1.00 33.97 530 CYS A N 1
ATOM 4085 C CA . CYS A 1 530 ? 8.665 21.617 12.780 1.00 33.97 530 CYS A CA 1
ATOM 4086 C C . CYS A 1 530 ? 7.270 21.650 13.412 1.00 33.97 530 CYS A C 1
ATOM 4088 O O . CYS A 1 530 ? 7.148 21.496 14.628 1.00 33.97 530 CYS A O 1
ATOM 4090 N N . GLN A 1 531 ? 6.224 21.797 12.598 1.00 36.00 531 GLN A N 1
ATOM 4091 C CA . GLN A 1 531 ? 4.846 21.579 13.043 1.00 36.00 531 GLN A CA 1
ATOM 4092 C C . GLN A 1 531 ? 4.421 20.129 12.787 1.00 36.00 531 GLN A C 1
ATOM 4094 O O . GLN A 1 531 ? 4.873 19.484 11.841 1.00 36.00 531 GLN A O 1
ATOM 4099 N N . THR A 1 532 ? 3.562 19.606 13.659 1.00 32.78 532 THR A N 1
ATOM 4100 C CA . THR A 1 532 ? 2.933 18.292 13.502 1.00 32.78 532 THR A CA 1
ATOM 4101 C C . THR A 1 532 ? 1.552 18.463 12.889 1.00 32.78 532 THR A C 1
ATOM 4103 O O . THR A 1 532 ? 0.635 18.903 13.582 1.00 32.78 532 THR A O 1
ATOM 4106 N N . ASP A 1 533 ? 1.400 18.087 11.620 1.00 36.53 533 ASP A N 1
ATOM 4107 C CA . ASP A 1 533 ? 0.085 17.938 10.992 1.00 36.53 533 ASP A CA 1
ATOM 4108 C C . ASP A 1 533 ? -0.529 16.556 11.265 1.00 36.53 533 ASP A C 1
ATOM 4110 O O . ASP A 1 533 ? 0.161 15.578 11.572 1.00 36.53 533 ASP A O 1
ATOM 4114 N N . THR A 1 534 ? -1.853 16.475 11.124 1.00 36.09 534 THR A N 1
ATOM 4115 C CA . THR A 1 534 ? -2.698 15.336 11.530 1.00 36.09 534 THR A CA 1
ATOM 4116 C C . THR A 1 534 ? -2.427 14.003 10.824 1.00 36.09 534 THR A C 1
ATOM 4118 O O . THR A 1 534 ? -2.966 12.985 11.246 1.00 36.09 534 THR A O 1
ATOM 4121 N N . ASP A 1 535 ? -1.599 13.983 9.776 1.00 32.19 535 ASP A N 1
ATOM 4122 C CA . ASP A 1 535 ? -1.296 12.794 8.965 1.00 32.19 535 ASP A CA 1
ATOM 4123 C C . ASP A 1 535 ? 0.076 12.147 9.284 1.00 32.19 535 ASP A C 1
ATOM 4125 O O . ASP A 1 535 ? 0.588 11.348 8.502 1.00 32.19 535 ASP A O 1
ATOM 4129 N N . MET A 1 536 ? 0.697 12.472 10.430 1.00 36.09 536 MET A N 1
ATOM 4130 C CA . MET A 1 536 ? 1.981 11.897 10.900 1.00 36.09 536 MET A CA 1
ATOM 4131 C C . MET A 1 536 ? 3.190 12.082 9.949 1.00 36.09 536 MET A C 1
ATOM 4133 O O . MET A 1 536 ? 4.200 11.383 10.068 1.00 36.09 536 MET A O 1
ATOM 4137 N N . VAL A 1 537 ? 3.142 13.053 9.032 1.00 29.33 537 VAL A N 1
ATOM 4138 C CA . VAL A 1 537 ? 4.276 13.421 8.167 1.00 29.33 537 VAL A CA 1
ATOM 4139 C C . VAL A 1 537 ? 4.944 14.689 8.695 1.00 29.33 537 VAL A C 1
ATOM 4141 O O . VAL A 1 537 ? 4.350 15.761 8.687 1.00 29.33 537 VAL A O 1
ATOM 4144 N N . CYS A 1 538 ? 6.210 14.590 9.100 1.00 30.97 538 CYS A N 1
ATOM 4145 C CA . CYS A 1 538 ? 7.020 15.762 9.439 1.00 30.97 538 CYS A CA 1
ATOM 4146 C C . CYS A 1 538 ? 7.499 16.469 8.164 1.00 30.97 538 CYS A C 1
ATOM 4148 O O . CYS A 1 538 ? 8.478 16.043 7.542 1.00 30.97 538 CYS A O 1
ATOM 4150 N N . SER A 1 539 ? 6.818 17.548 7.780 1.00 34.81 539 SER A N 1
ATOM 4151 C CA . SER A 1 539 ? 7.239 18.455 6.712 1.00 34.81 539 SER A CA 1
ATOM 4152 C C . SER A 1 539 ? 8.178 19.539 7.261 1.00 34.81 539 SER A C 1
ATOM 4154 O O . SER A 1 539 ? 7.931 20.143 8.302 1.00 34.81 539 SER A O 1
ATOM 4156 N N . CYS A 1 540 ? 9.285 19.792 6.559 1.00 35.66 540 CYS A N 1
ATOM 4157 C CA . CYS A 1 540 ? 10.159 20.934 6.830 1.00 35.66 540 CYS A CA 1
ATOM 4158 C C . CYS A 1 540 ? 9.940 21.990 5.745 1.00 35.66 540 CYS A C 1
ATOM 4160 O O . CYS A 1 540 ? 10.252 21.743 4.580 1.00 35.66 540 CYS A O 1
ATOM 4162 N N . SER A 1 541 ? 9.448 23.165 6.132 1.00 37.44 541 SER A N 1
ATOM 4163 C CA . SER A 1 541 ? 9.275 24.315 5.239 1.00 37.44 541 SER A CA 1
ATOM 4164 C C . SER A 1 541 ? 10.466 25.263 5.374 1.00 37.44 541 SER A C 1
ATOM 4166 O O . SER A 1 541 ? 10.763 25.728 6.473 1.00 37.44 541 SER A O 1
ATOM 4168 N N . CYS A 1 542 ? 11.146 25.589 4.273 1.00 35.81 542 CYS A N 1
ATOM 4169 C CA . CYS A 1 542 ? 12.131 26.673 4.282 1.00 35.81 542 CYS A CA 1
ATOM 4170 C C . CYS A 1 542 ? 11.431 28.034 4.412 1.00 35.81 542 CYS A C 1
ATOM 4172 O O . CYS A 1 542 ? 10.350 28.237 3.855 1.00 35.81 542 CYS A O 1
ATOM 4174 N N . ARG A 1 543 ? 12.066 28.989 5.105 1.00 37.19 543 ARG A N 1
ATOM 4175 C CA . ARG A 1 543 ? 11.622 30.391 5.077 1.00 37.19 543 ARG A CA 1
ATOM 4176 C C . ARG A 1 543 ? 11.733 30.961 3.650 1.00 37.19 543 ARG A C 1
ATOM 4178 O O . ARG A 1 543 ? 12.606 30.514 2.903 1.00 37.19 543 ARG A O 1
ATOM 4185 N N . PRO A 1 544 ? 10.925 31.976 3.276 1.00 38.12 544 PRO A N 1
ATOM 4186 C CA . PRO A 1 544 ? 10.887 32.531 1.912 1.00 38.12 544 PRO A CA 1
ATOM 4187 C C . PRO A 1 544 ? 12.198 33.146 1.387 1.00 38.12 544 PRO A C 1
ATOM 4189 O O . PRO A 1 544 ? 12.266 33.542 0.228 1.00 38.12 544 PRO A O 1
ATOM 4192 N N . GLU A 1 545 ? 13.218 33.268 2.236 1.00 35.69 545 GLU A N 1
ATOM 4193 C CA . GLU A 1 545 ? 14.457 34.011 1.983 1.00 35.69 545 GLU A CA 1
ATOM 4194 C C . GLU A 1 545 ? 15.614 33.117 1.484 1.00 35.69 545 GLU A C 1
ATOM 4196 O O . GLU A 1 545 ? 16.630 33.624 1.009 1.00 35.69 545 GLU A O 1
ATOM 4201 N N . CYS A 1 546 ? 15.474 31.785 1.535 1.00 33.47 546 CYS A N 1
ATOM 4202 C CA . CYS A 1 546 ? 16.515 30.844 1.106 1.00 33.47 546 CYS A CA 1
ATOM 4203 C C . CYS A 1 546 ? 16.402 30.504 -0.394 1.00 33.47 546 CYS A C 1
ATOM 4205 O O . CYS A 1 546 ? 15.471 29.818 -0.812 1.00 33.47 546 CYS A O 1
ATOM 4207 N N . THR A 1 547 ? 17.378 30.913 -1.212 1.00 36.25 547 THR A N 1
ATOM 4208 C CA . THR A 1 547 ? 17.337 30.742 -2.682 1.00 36.25 547 THR A CA 1
ATOM 4209 C C . THR A 1 547 ? 17.911 29.427 -3.222 1.00 36.25 547 THR A C 1
ATOM 4211 O O . THR A 1 547 ? 17.680 29.113 -4.389 1.00 36.25 547 THR A O 1
ATOM 4214 N N . THR A 1 548 ? 18.610 28.623 -2.412 1.00 33.28 548 THR A N 1
ATOM 4215 C CA . THR A 1 548 ? 19.082 27.281 -2.813 1.00 33.28 548 THR A CA 1
ATOM 4216 C C . THR A 1 548 ? 19.065 26.282 -1.656 1.00 33.28 548 THR A C 1
ATOM 4218 O O . THR A 1 548 ? 19.891 26.365 -0.748 1.00 33.28 548 THR A O 1
ATOM 4221 N N . CYS A 1 549 ? 18.203 25.267 -1.732 1.00 33.00 549 CYS A N 1
ATOM 4222 C CA . CYS A 1 549 ? 18.310 24.067 -0.900 1.00 33.00 549 CYS A CA 1
ATOM 4223 C C . CYS A 1 549 ? 19.303 23.088 -1.546 1.00 33.00 549 CYS A C 1
ATOM 4225 O O . CYS A 1 549 ? 19.004 22.499 -2.587 1.00 33.00 549 CYS A O 1
ATOM 4227 N N . ALA A 1 550 ? 20.475 22.881 -0.940 1.00 31.20 550 ALA A N 1
ATOM 4228 C CA . ALA A 1 550 ? 21.352 21.781 -1.341 1.00 31.20 550 ALA A CA 1
ATOM 4229 C C . ALA A 1 550 ? 20.695 20.429 -0.977 1.00 31.20 550 ALA A C 1
ATOM 4231 O O . ALA A 1 550 ? 20.154 20.304 0.126 1.00 31.20 550 ALA A O 1
ATOM 4232 N N . PRO A 1 551 ? 20.724 19.406 -1.853 1.00 27.72 551 PRO A N 1
ATOM 4233 C CA . PRO A 1 551 ? 20.133 18.108 -1.540 1.00 27.72 551 PRO A CA 1
ATOM 4234 C C . PRO A 1 551 ? 20.892 17.436 -0.390 1.00 27.72 551 PRO A C 1
ATOM 4236 O O . PRO A 1 551 ? 22.109 17.264 -0.455 1.00 27.72 551 PRO A O 1
ATOM 4239 N N . CYS A 1 552 ? 20.171 17.029 0.658 1.00 28.05 552 CYS A N 1
ATOM 4240 C CA . CYS A 1 552 ? 20.758 16.345 1.807 1.00 28.05 552 CYS A CA 1
ATOM 4241 C C . CYS A 1 552 ? 21.381 15.006 1.384 1.00 28.05 552 CYS A C 1
ATOM 4243 O O . CYS A 1 552 ? 20.667 14.048 1.079 1.00 28.05 552 CYS A O 1
ATOM 4245 N N . THR A 1 553 ? 22.708 14.910 1.407 1.00 26.00 553 THR A N 1
ATOM 4246 C CA . THR A 1 553 ? 23.414 13.643 1.216 1.00 26.00 553 THR A CA 1
ATOM 4247 C C . THR A 1 553 ? 23.341 12.797 2.484 1.00 26.00 553 THR A C 1
ATOM 4249 O O . THR A 1 553 ? 23.624 13.254 3.590 1.00 26.00 553 THR A O 1
ATOM 4252 N N . VAL A 1 554 ? 22.969 11.525 2.328 1.00 27.48 554 VAL A N 1
ATOM 4253 C CA . VAL A 1 554 ? 23.088 10.535 3.403 1.00 27.48 554 VAL A CA 1
ATOM 4254 C C . VAL A 1 554 ? 24.573 10.274 3.635 1.00 27.48 554 VAL A C 1
ATOM 4256 O O . VAL A 1 554 ? 25.259 9.824 2.720 1.00 27.48 554 VAL A O 1
ATOM 4259 N N . VAL A 1 555 ? 25.066 10.520 4.851 1.00 28.33 555 VAL A N 1
ATOM 4260 C CA . VAL A 1 555 ? 26.404 10.088 5.276 1.00 28.33 555 VAL A CA 1
ATOM 4261 C C . VAL A 1 555 ? 26.294 8.662 5.831 1.00 28.33 555 VAL A C 1
ATOM 4263 O O . VAL A 1 555 ? 25.672 8.472 6.879 1.00 28.33 555 VAL A O 1
ATOM 4266 N N . PRO A 1 556 ? 26.863 7.636 5.172 1.00 32.66 556 PRO A N 1
ATOM 4267 C CA . PRO A 1 556 ? 26.839 6.275 5.689 1.00 32.66 556 PRO A CA 1
ATOM 4268 C C . PRO A 1 556 ? 27.967 6.085 6.715 1.00 32.66 556 PRO A C 1
ATOM 4270 O O . PRO A 1 556 ? 29.100 5.782 6.350 1.00 32.66 556 PRO A O 1
ATOM 4273 N N . GLY A 1 557 ? 27.673 6.243 8.009 1.00 34.81 557 GLY A N 1
ATOM 4274 C CA . GLY A 1 557 ? 28.662 5.972 9.059 1.00 34.81 557 GLY A CA 1
ATOM 4275 C C . GLY A 1 557 ? 28.187 6.273 10.478 1.00 34.81 557 GLY A C 1
ATOM 4276 O O . GLY A 1 557 ? 28.163 7.427 10.887 1.00 34.81 557 GLY A O 1
ATOM 4277 N N . GLY A 1 558 ? 27.859 5.229 11.244 1.00 40.22 558 GLY A N 1
ATOM 4278 C CA . GLY A 1 558 ? 27.529 5.340 12.670 1.00 40.22 558 GLY A CA 1
ATOM 4279 C C . GLY A 1 558 ? 26.630 4.205 13.157 1.00 40.22 558 GLY A C 1
ATOM 4280 O O . GLY A 1 558 ? 25.411 4.345 13.158 1.00 40.22 558 GLY A O 1
ATOM 4281 N N . GLN A 1 559 ? 27.218 3.077 13.566 1.00 47.59 559 GLN A N 1
ATOM 4282 C CA . GLN A 1 559 ? 26.482 2.010 14.255 1.00 47.59 559 GLN A CA 1
ATOM 4283 C C . GLN A 1 559 ? 26.441 2.268 15.766 1.00 47.59 559 GLN A C 1
ATOM 4285 O O . GLN A 1 559 ? 27.418 2.723 16.358 1.00 47.59 559 GLN A O 1
ATOM 4290 N N . ILE A 1 560 ? 25.311 1.940 16.396 1.00 51.25 560 ILE A N 1
ATOM 4291 C CA . ILE A 1 560 ? 25.175 1.940 17.855 1.00 51.25 560 ILE A CA 1
ATOM 4292 C C . ILE A 1 560 ? 25.842 0.666 18.374 1.00 51.25 560 ILE A C 1
ATOM 4294 O O . ILE A 1 560 ? 25.400 -0.439 18.053 1.00 51.25 560 ILE A O 1
ATOM 4298 N N . HIS A 1 561 ? 26.874 0.798 19.202 1.00 52.19 561 HIS A N 1
ATOM 4299 C CA . HIS A 1 561 ? 27.464 -0.349 19.886 1.00 52.19 561 HIS A CA 1
ATOM 4300 C C . HIS A 1 561 ? 26.927 -0.419 21.311 1.00 52.19 561 HIS A C 1
ATOM 4302 O O . HIS A 1 561 ? 26.959 0.579 22.024 1.00 52.19 561 HIS A O 1
ATOM 4308 N N . VAL A 1 562 ? 26.454 -1.596 21.727 1.00 48.72 562 VAL A N 1
ATOM 4309 C CA . VAL A 1 562 ? 26.054 -1.892 23.110 1.00 48.72 562 VAL A CA 1
ATOM 4310 C C . VAL A 1 562 ? 26.977 -2.974 23.655 1.00 48.72 562 VAL A C 1
ATOM 4312 O O . VAL A 1 562 ? 27.017 -4.087 23.134 1.00 48.72 562 VAL A O 1
ATOM 4315 N N . THR A 1 563 ? 27.705 -2.645 24.718 1.00 53.44 563 THR A N 1
ATOM 4316 C CA . THR A 1 563 ? 28.587 -3.568 25.436 1.00 53.44 563 THR A CA 1
ATOM 4317 C C . THR A 1 563 ? 27.979 -3.875 26.796 1.00 53.44 563 THR A C 1
ATOM 4319 O O . THR A 1 563 ? 27.611 -2.971 27.547 1.00 53.44 563 THR A O 1
ATOM 4322 N N . VAL A 1 564 ? 27.893 -5.163 27.120 1.00 67.38 564 VAL A N 1
ATOM 4323 C CA . VAL A 1 564 ? 27.309 -5.671 28.364 1.00 67.38 564 VAL A CA 1
ATOM 4324 C C . VAL A 1 564 ? 28.337 -6.539 29.085 1.00 67.38 564 VAL A C 1
ATOM 4326 O O . VAL A 1 564 ? 29.128 -7.238 28.450 1.00 67.38 564 VAL A O 1
ATOM 4329 N N . GLY A 1 565 ? 28.373 -6.451 30.415 1.00 60.59 565 GLY A N 1
ATOM 4330 C CA . GLY A 1 565 ? 29.346 -7.180 31.235 1.00 60.59 565 GLY A CA 1
ATOM 4331 C C . GLY A 1 565 ? 29.053 -8.677 31.378 1.00 60.59 565 GLY A C 1
ATOM 4332 O O . GLY A 1 565 ? 28.027 -9.192 30.935 1.00 60.59 565 GLY A O 1
ATOM 4333 N N . GLN A 1 566 ? 29.974 -9.393 32.027 1.00 65.12 566 GLN A N 1
ATOM 4334 C CA . GLN A 1 566 ? 29.836 -10.835 32.257 1.00 65.12 566 GLN A CA 1
ATOM 4335 C C . GLN A 1 566 ? 28.759 -11.174 33.303 1.00 65.12 566 GLN A C 1
ATOM 4337 O O . GLN A 1 566 ? 28.304 -10.304 34.049 1.00 65.12 566 GLN A O 1
ATOM 4342 N N . ARG A 1 567 ? 28.373 -12.461 33.359 1.00 66.69 567 ARG A N 1
ATOM 4343 C CA . ARG A 1 567 ? 27.419 -13.020 34.337 1.00 66.69 567 ARG A CA 1
ATOM 4344 C C . ARG A 1 567 ? 27.743 -12.529 35.751 1.00 66.69 567 ARG A C 1
ATOM 4346 O O . ARG A 1 567 ? 28.873 -12.682 36.206 1.00 66.69 567 ARG A O 1
ATOM 4353 N N . GLN A 1 568 ? 26.732 -12.011 36.440 1.00 75.12 568 GLN A N 1
ATOM 4354 C CA . GLN A 1 568 ? 26.835 -11.581 37.833 1.00 75.12 568 GLN A CA 1
ATOM 4355 C C . GLN A 1 568 ? 26.285 -12.667 38.759 1.00 75.12 568 GLN A C 1
ATOM 4357 O O . GLN A 1 568 ? 25.261 -13.276 38.447 1.00 75.12 568 GLN A O 1
ATOM 4362 N N . HIS A 1 569 ? 26.956 -12.887 39.888 1.00 76.94 569 HIS A N 1
ATOM 4363 C CA . HIS A 1 569 ? 26.519 -13.810 40.933 1.00 76.94 569 HIS A CA 1
ATOM 4364 C C . HIS A 1 569 ? 26.520 -13.082 42.281 1.00 76.94 569 HIS A C 1
ATOM 4366 O O . HIS A 1 569 ? 27.559 -12.564 42.692 1.00 76.94 569 HIS A O 1
ATOM 4372 N N . VAL A 1 570 ? 25.363 -13.000 42.943 1.00 79.81 570 VAL A N 1
ATOM 4373 C CA . VAL A 1 570 ? 25.156 -12.147 44.131 1.00 79.81 570 VAL A CA 1
ATOM 4374 C C . VAL A 1 570 ? 24.268 -12.872 45.153 1.00 79.81 570 VAL A C 1
ATOM 4376 O O . VAL A 1 570 ? 23.285 -13.488 44.750 1.00 79.81 570 VAL A O 1
ATOM 4379 N N . PRO A 1 571 ? 24.560 -12.825 46.467 1.00 75.56 571 PRO A N 1
ATOM 4380 C CA . PRO A 1 571 ? 23.684 -13.424 47.473 1.00 75.56 571 PRO A CA 1
ATOM 4381 C C . PRO A 1 571 ? 22.343 -12.667 47.613 1.00 75.56 571 PRO A C 1
ATOM 4383 O O . PRO A 1 571 ? 22.298 -11.449 47.399 1.00 75.56 571 PRO A O 1
ATOM 4386 N N . PRO A 1 572 ? 21.255 -13.343 48.039 1.00 84.19 572 PRO A N 1
ATOM 4387 C CA . PRO A 1 572 ? 19.997 -12.689 48.398 1.00 84.19 572 PRO A CA 1
ATOM 4388 C C . PRO A 1 572 ? 20.177 -11.572 49.438 1.00 84.19 572 PRO A C 1
ATOM 4390 O O . PRO A 1 572 ? 21.040 -11.653 50.311 1.00 84.19 572 PRO A O 1
ATOM 4393 N N . GLY A 1 573 ? 19.355 -10.526 49.343 1.00 76.81 573 GLY A N 1
ATOM 4394 C CA . GLY A 1 573 ? 19.438 -9.301 50.145 1.00 76.81 573 GLY A CA 1
ATOM 4395 C C . GLY A 1 573 ? 20.486 -8.291 49.658 1.00 76.81 573 GLY A C 1
ATOM 4396 O O . GLY A 1 573 ? 20.435 -7.129 50.054 1.00 76.81 573 GLY A O 1
ATOM 4397 N N . GLY A 1 574 ? 21.411 -8.694 48.779 1.00 81.31 574 GLY A N 1
ATOM 4398 C CA . GLY A 1 574 ? 22.409 -7.802 48.187 1.00 81.31 574 GLY A CA 1
ATOM 4399 C C . GLY A 1 574 ? 21.855 -6.865 47.104 1.00 81.31 574 GLY A C 1
ATOM 4400 O O . GLY A 1 574 ? 20.670 -6.891 46.761 1.00 81.31 574 GLY A O 1
ATOM 4401 N N . SER A 1 575 ? 22.755 -6.069 46.525 1.00 85.25 575 SER A N 1
ATOM 4402 C CA . SER A 1 575 ? 22.512 -5.266 45.320 1.00 85.25 575 SER A CA 1
ATOM 4403 C C . SER A 1 575 ? 23.451 -5.699 44.195 1.00 85.25 575 SER A C 1
ATOM 4405 O O . SER A 1 575 ? 24.582 -6.110 44.452 1.00 85.25 575 SER A O 1
ATOM 4407 N N . VAL A 1 576 ? 23.010 -5.556 42.947 1.00 87.38 576 VAL A N 1
ATOM 4408 C CA . VAL A 1 576 ? 23.823 -5.778 41.743 1.00 87.38 576 VAL A CA 1
ATOM 4409 C C . VAL A 1 576 ? 23.770 -4.555 40.839 1.00 87.38 576 VAL A C 1
ATOM 4411 O O . VAL A 1 576 ? 22.755 -3.860 40.782 1.00 87.38 576 VAL A O 1
ATOM 4414 N N . ILE A 1 577 ? 24.853 -4.315 40.104 1.00 87.44 577 ILE A N 1
ATOM 4415 C CA . ILE A 1 577 ? 24.854 -3.434 38.938 1.00 87.44 577 ILE A CA 1
ATOM 4416 C C . ILE A 1 577 ? 24.938 -4.334 37.708 1.00 87.44 577 ILE A C 1
ATOM 4418 O O . ILE A 1 577 ? 25.854 -5.145 37.587 1.00 87.44 577 ILE A O 1
ATOM 4422 N N . LEU A 1 578 ? 23.969 -4.200 36.810 1.00 87.31 578 LEU A N 1
ATOM 4423 C CA . LEU A 1 578 ? 23.946 -4.820 35.496 1.00 87.31 578 LEU A CA 1
ATOM 4424 C C . LEU A 1 578 ? 24.563 -3.820 34.504 1.00 87.31 578 LEU A C 1
ATOM 4426 O O . LEU A 1 578 ? 23.891 -2.862 34.106 1.00 87.31 578 LEU A O 1
ATOM 4430 N N . PRO A 1 579 ? 25.851 -3.971 34.140 1.00 82.38 579 PRO A N 1
ATOM 4431 C CA . PRO A 1 579 ? 26.519 -3.028 33.261 1.00 82.38 579 PRO A CA 1
ATOM 4432 C C . PRO A 1 579 ? 25.970 -3.119 31.839 1.00 82.38 579 PRO A C 1
ATOM 4434 O O . PRO A 1 579 ? 26.073 -4.156 31.182 1.00 82.38 579 PRO A O 1
ATOM 4437 N N . CYS A 1 580 ? 25.456 -1.995 31.365 1.00 84.31 580 CYS A N 1
ATOM 4438 C CA . CYS A 1 580 ? 25.235 -1.701 29.959 1.00 84.31 580 CYS A CA 1
ATOM 4439 C C . CYS A 1 580 ? 25.988 -0.403 29.670 1.00 84.31 580 CYS A C 1
ATOM 4441 O O . CYS A 1 580 ? 25.992 0.506 30.503 1.00 84.31 580 CYS A O 1
ATOM 4443 N N . ASN A 1 581 ? 26.678 -0.356 28.537 1.00 81.88 581 ASN A N 1
ATOM 4444 C CA . ASN A 1 581 ? 27.371 0.823 28.040 1.00 81.88 581 ASN A CA 1
ATOM 4445 C C . ASN A 1 581 ? 27.121 0.930 26.536 1.00 81.88 581 ASN A C 1
ATOM 4447 O O . ASN A 1 581 ? 27.097 -0.094 25.848 1.00 81.88 581 ASN A O 1
ATOM 4451 N N . TYR A 1 582 ? 26.939 2.147 26.031 1.00 79.81 582 TYR A N 1
ATOM 4452 C CA . TYR A 1 582 ? 26.628 2.394 24.630 1.00 79.81 582 TYR A CA 1
ATOM 4453 C C . TYR A 1 582 ? 27.402 3.581 24.056 1.00 79.81 582 TYR A C 1
ATOM 4455 O O . TYR A 1 582 ? 27.765 4.511 24.776 1.00 79.81 582 TYR A O 1
ATOM 4463 N N . SER A 1 583 ? 27.613 3.561 22.741 1.00 72.94 583 SER A N 1
ATOM 4464 C CA . SER A 1 583 ? 28.076 4.711 21.960 1.00 72.94 583 SER A CA 1
ATOM 4465 C C . SER A 1 583 ? 26.996 5.154 20.971 1.00 72.94 583 SER A C 1
ATOM 4467 O O . SER A 1 583 ? 26.275 4.324 20.416 1.00 72.94 583 SER A O 1
ATOM 4469 N N . LEU A 1 584 ? 26.872 6.468 20.765 1.00 66.81 584 LEU A N 1
ATOM 4470 C CA . LEU A 1 584 ? 25.914 7.072 19.833 1.00 66.81 584 LEU A CA 1
ATOM 4471 C C . LEU A 1 584 ? 26.637 7.669 18.615 1.00 66.81 584 LEU A C 1
ATOM 4473 O O . LEU A 1 584 ? 27.803 8.043 18.737 1.00 66.81 584 LEU A O 1
ATOM 4477 N N . PRO A 1 585 ? 25.959 7.816 17.459 1.00 56.28 585 PRO A N 1
ATOM 4478 C CA . PRO A 1 585 ? 26.529 8.483 16.283 1.00 56.28 585 PRO A CA 1
ATOM 4479 C C . PRO A 1 585 ? 26.788 9.992 16.458 1.00 56.28 585 PRO A C 1
ATOM 4481 O O . PRO A 1 585 ? 27.543 10.566 15.682 1.00 56.28 585 PRO A O 1
ATOM 4484 N N . SER A 1 586 ? 26.139 10.638 17.433 1.00 58.72 586 SER A N 1
ATOM 4485 C CA . SER A 1 586 ? 26.318 12.051 17.799 1.00 58.72 586 SER A CA 1
ATOM 4486 C C . SER A 1 586 ? 25.860 12.283 19.245 1.00 58.72 586 SER A C 1
ATOM 4488 O O . SER A 1 586 ? 24.928 11.617 19.710 1.00 58.72 586 SER A O 1
ATOM 4490 N N . ASP A 1 587 ? 26.478 13.251 19.928 1.00 58.97 587 ASP A N 1
ATOM 4491 C CA . ASP A 1 587 ? 26.141 13.677 21.293 1.00 58.97 587 ASP A CA 1
ATOM 4492 C C . ASP A 1 587 ? 24.769 14.369 21.401 1.00 58.97 587 ASP A C 1
ATOM 4494 O O . ASP A 1 587 ? 24.217 14.475 22.498 1.00 58.97 587 ASP A O 1
ATOM 4498 N N . ASP A 1 588 ? 24.172 14.804 20.287 1.00 54.75 588 ASP A N 1
ATOM 4499 C CA . ASP A 1 588 ? 22.826 15.400 20.262 1.00 54.75 588 ASP A CA 1
ATOM 4500 C C . ASP A 1 588 ? 21.704 14.354 20.357 1.00 54.75 588 ASP A C 1
ATOM 4502 O O . ASP A 1 588 ? 20.562 14.669 20.699 1.00 54.75 588 ASP A O 1
ATOM 4506 N N . VAL A 1 589 ? 22.015 13.080 20.103 1.00 61.69 589 VAL A N 1
ATOM 4507 C CA . VAL A 1 589 ? 21.028 12.001 20.154 1.00 61.69 589 VAL A CA 1
ATOM 4508 C C . VAL A 1 589 ? 20.663 11.698 21.614 1.00 61.69 589 VAL A C 1
ATOM 4510 O O . VAL A 1 589 ? 21.520 11.476 22.468 1.00 61.69 589 VAL A O 1
ATOM 4513 N N . ARG A 1 590 ? 19.361 11.674 21.923 1.00 67.38 590 ARG A N 1
ATOM 4514 C CA . ARG A 1 590 ? 18.823 11.273 23.234 1.00 67.38 590 ARG A CA 1
ATOM 4515 C C . ARG A 1 590 ? 18.165 9.893 23.098 1.00 67.38 590 ARG A C 1
ATOM 4517 O O . ARG A 1 590 ? 17.100 9.808 22.486 1.00 67.38 590 ARG A O 1
ATOM 4524 N N . PRO A 1 591 ? 18.778 8.807 23.601 1.00 76.25 591 PRO A N 1
ATOM 4525 C CA . PRO A 1 591 ? 18.218 7.470 23.461 1.00 76.25 591 PRO A CA 1
ATOM 4526 C C . PRO A 1 591 ? 17.085 7.214 24.460 1.00 76.25 591 PRO A C 1
ATOM 4528 O O . PRO A 1 591 ? 17.105 7.710 25.589 1.00 76.25 591 PRO A O 1
ATOM 4531 N N . LEU A 1 592 ? 16.142 6.358 24.065 1.00 79.12 592 LEU A N 1
ATOM 4532 C CA . LEU A 1 592 ? 15.303 5.615 24.999 1.00 79.12 592 LEU A CA 1
ATOM 4533 C C . LEU A 1 592 ? 16.122 4.436 25.531 1.00 79.12 592 LEU A C 1
ATOM 4535 O O . LEU A 1 592 ? 16.590 3.593 24.760 1.00 79.12 592 LEU A O 1
ATOM 4539 N N . VAL A 1 593 ? 16.275 4.374 26.849 1.00 86.44 593 VAL A N 1
ATOM 4540 C CA . VAL A 1 593 ? 16.926 3.266 27.545 1.00 86.44 593 VAL A CA 1
ATOM 4541 C C . VAL A 1 593 ? 15.846 2.397 28.169 1.00 86.44 593 VAL A C 1
ATOM 4543 O O . VAL A 1 593 ? 15.113 2.863 29.038 1.00 86.44 593 VAL A O 1
ATOM 4546 N N . SER A 1 594 ? 15.781 1.129 27.772 1.00 86.94 594 SER A N 1
ATOM 4547 C CA . SER A 1 594 ? 14.838 0.162 28.336 1.00 86.94 594 SER A CA 1
ATOM 4548 C C . SER A 1 594 ? 15.560 -1.103 28.798 1.00 86.94 594 SER A C 1
ATOM 4550 O O . SER A 1 594 ? 16.427 -1.633 28.104 1.00 86.94 594 SER A O 1
ATOM 4552 N N . TRP A 1 595 ? 15.207 -1.579 29.989 1.00 90.00 595 TRP A N 1
ATOM 4553 C CA . TRP A 1 595 ? 15.672 -2.843 30.548 1.00 90.00 595 TRP A CA 1
ATOM 4554 C C . TRP A 1 595 ? 14.519 -3.828 30.636 1.00 90.00 595 TRP A C 1
ATOM 4556 O O . TRP A 1 595 ? 13.443 -3.492 31.132 1.00 90.00 595 TRP A O 1
ATOM 4566 N N . TRP A 1 596 ? 14.773 -5.059 30.208 1.00 87.00 596 TRP A N 1
ATOM 4567 C CA . TRP A 1 596 ? 13.791 -6.135 30.170 1.00 87.00 596 TRP A CA 1
ATOM 4568 C C . TRP A 1 596 ? 14.315 -7.380 30.885 1.00 87.00 596 TRP A C 1
ATOM 4570 O O . TRP A 1 596 ? 15.524 -7.611 30.926 1.00 87.00 596 TRP A O 1
ATOM 4580 N N . LYS A 1 597 ? 13.411 -8.213 31.409 1.00 85.00 597 LYS A N 1
ATOM 4581 C CA . LYS A 1 597 ? 13.714 -9.553 31.926 1.00 85.00 597 LYS A CA 1
ATOM 4582 C C . LYS A 1 597 ? 12.995 -10.621 31.103 1.00 85.00 597 LYS A C 1
ATOM 4584 O O . LYS A 1 597 ? 11.787 -10.538 30.877 1.00 85.00 597 LYS A O 1
ATOM 4589 N N . ASP A 1 598 ? 13.748 -11.627 30.678 1.00 77.69 598 ASP A N 1
ATOM 4590 C CA . ASP A 1 598 ? 13.274 -12.814 29.966 1.00 77.69 598 ASP A CA 1
ATOM 4591 C C . ASP A 1 598 ? 12.675 -13.830 30.960 1.00 77.69 598 ASP A C 1
ATOM 4593 O O . ASP A 1 598 ? 13.212 -14.043 32.053 1.00 77.69 598 ASP A O 1
ATOM 4597 N N . ARG A 1 599 ? 11.559 -14.468 30.586 1.00 59.28 599 ARG A N 1
ATOM 4598 C CA . ARG A 1 599 ? 10.895 -15.518 31.378 1.00 59.28 599 ARG A CA 1
ATOM 4599 C C . ARG A 1 599 ? 11.353 -16.940 31.045 1.00 59.28 599 ARG A C 1
ATOM 4601 O O . ARG A 1 599 ? 10.904 -17.873 31.703 1.00 59.28 599 ARG A O 1
ATOM 4608 N N . GLY A 1 600 ? 12.207 -17.138 30.037 1.00 50.69 600 GLY A N 1
ATOM 4609 C CA . GLY A 1 600 ? 12.675 -18.472 29.632 1.00 50.69 600 GLY A CA 1
ATOM 4610 C C . GLY A 1 600 ? 11.620 -19.327 28.913 1.00 50.69 600 GLY A C 1
ATOM 4611 O O . GLY A 1 600 ? 11.894 -20.473 28.564 1.00 50.69 600 GLY A O 1
ATOM 4612 N N . LEU A 1 601 ? 10.438 -18.764 28.651 1.00 44.81 601 LEU A N 1
ATOM 4613 C CA . LEU A 1 601 ? 9.438 -19.289 27.726 1.00 44.81 601 LEU A CA 1
ATOM 4614 C C . LEU A 1 601 ? 9.289 -18.298 26.570 1.00 44.81 601 LEU A C 1
ATOM 4616 O O . LEU A 1 601 ? 9.205 -17.084 26.774 1.00 44.81 601 LEU A O 1
ATOM 4620 N N . VAL A 1 602 ? 9.290 -18.843 25.356 1.00 37.75 602 VAL A N 1
ATOM 4621 C CA . VAL A 1 602 ? 9.406 -18.105 24.095 1.00 37.75 602 VAL A CA 1
ATOM 4622 C C . VAL A 1 602 ? 8.342 -16.993 24.002 1.00 37.75 602 VAL A C 1
ATOM 4624 O O . VAL A 1 602 ? 7.151 -17.277 24.057 1.00 37.75 602 VAL A O 1
ATOM 4627 N N . LEU A 1 603 ? 8.808 -15.744 23.830 1.00 42.56 603 LEU A N 1
ATOM 4628 C CA . LEU A 1 603 ? 8.056 -14.493 23.574 1.00 42.56 603 LEU A CA 1
ATOM 4629 C C . LEU A 1 603 ? 7.460 -13.683 24.753 1.00 42.56 603 LEU A C 1
ATOM 4631 O O . LEU A 1 603 ? 6.805 -12.681 24.481 1.00 42.56 603 LEU A O 1
ATOM 4635 N N . THR A 1 604 ? 7.735 -13.974 26.035 1.00 56.25 604 THR A N 1
ATOM 4636 C CA . THR A 1 604 ? 7.292 -13.076 27.142 1.00 56.25 604 THR A CA 1
ATOM 4637 C C . THR A 1 604 ? 8.444 -12.364 27.865 1.00 56.25 604 THR A C 1
ATOM 4639 O O . THR A 1 604 ? 9.001 -12.871 28.839 1.00 56.25 604 THR A O 1
ATOM 4642 N N . ARG A 1 605 ? 8.781 -11.145 27.413 1.00 68.19 605 ARG A N 1
ATOM 4643 C CA . ARG A 1 605 ? 9.665 -10.215 28.145 1.00 68.19 605 ARG A CA 1
ATOM 4644 C C . ARG A 1 605 ? 8.853 -9.311 29.078 1.00 68.19 605 ARG A C 1
ATOM 4646 O O . ARG A 1 605 ? 7.796 -8.830 28.684 1.00 68.19 605 ARG A O 1
ATOM 4653 N N . ARG A 1 606 ? 9.344 -9.057 30.294 1.00 75.50 606 ARG A N 1
ATOM 4654 C CA . ARG A 1 606 ? 8.809 -8.029 31.212 1.00 75.50 606 ARG A CA 1
ATOM 4655 C C . ARG A 1 606 ? 9.684 -6.789 31.186 1.00 75.50 606 ARG A C 1
ATOM 4657 O O . ARG A 1 606 ? 10.903 -6.934 31.144 1.00 75.50 606 ARG A O 1
ATOM 4664 N N . ILE A 1 607 ? 9.086 -5.602 31.239 1.00 80.88 607 ILE A N 1
ATOM 4665 C CA . ILE A 1 607 ? 9.838 -4.361 31.436 1.00 80.88 607 ILE A CA 1
ATOM 4666 C C . ILE A 1 607 ? 10.265 -4.255 32.907 1.00 80.88 607 ILE A C 1
ATOM 4668 O O . ILE A 1 607 ? 9.504 -4.583 33.812 1.00 80.88 607 ILE A O 1
ATOM 4672 N N . VAL A 1 608 ? 11.513 -3.861 33.131 1.00 84.94 608 VAL A N 1
ATOM 4673 C CA . VAL A 1 608 ? 12.144 -3.741 34.455 1.00 84.94 608 VAL A CA 1
ATOM 4674 C C . VAL A 1 608 ? 12.323 -2.269 34.803 1.00 84.94 608 VAL A C 1
ATOM 4676 O O . VAL A 1 608 ? 11.993 -1.829 35.904 1.00 84.94 608 VAL A O 1
ATOM 4679 N N . TYR A 1 609 ? 12.850 -1.506 33.845 1.00 89.31 609 TYR A N 1
ATOM 4680 C CA . TYR A 1 609 ? 13.143 -0.089 33.995 1.00 89.31 609 TYR A CA 1
ATOM 4681 C C . TYR A 1 609 ? 13.114 0.604 32.636 1.00 89.31 609 TYR A C 1
ATOM 4683 O O . TYR A 1 609 ? 13.578 0.038 31.646 1.00 89.31 609 TYR A O 1
ATOM 4691 N N . GLU A 1 610 ? 12.648 1.846 32.600 1.00 84.69 610 GLU A N 1
ATOM 4692 C CA . GLU A 1 610 ? 12.712 2.703 31.422 1.00 84.69 610 GLU A CA 1
ATOM 4693 C C . GLU A 1 610 ? 13.175 4.116 31.785 1.00 84.69 610 GLU A C 1
ATOM 4695 O O . GLU A 1 610 ? 12.832 4.656 32.840 1.00 84.69 610 GLU A O 1
ATOM 4700 N N . HIS A 1 611 ? 13.980 4.716 30.912 1.00 83.44 611 HIS A N 1
ATOM 4701 C CA . HIS A 1 611 ? 14.472 6.080 31.050 1.00 83.44 611 HIS A CA 1
ATOM 4702 C C . HIS A 1 611 ? 14.492 6.790 29.704 1.00 83.44 611 HIS A C 1
ATOM 4704 O O . HIS A 1 611 ? 15.058 6.293 28.725 1.00 83.44 611 HIS A O 1
ATOM 4710 N N . ARG A 1 612 ? 13.958 8.009 29.702 1.00 76.19 612 ARG A N 1
ATOM 4711 C CA . ARG A 1 612 ? 14.031 8.946 28.589 1.00 76.19 612 ARG A CA 1
ATOM 4712 C C . ARG A 1 612 ? 14.539 10.283 29.118 1.00 76.19 612 ARG A C 1
ATOM 4714 O O . ARG A 1 612 ? 13.888 10.931 29.942 1.00 76.19 612 ARG A O 1
ATOM 4721 N N . ALA A 1 613 ? 15.730 10.671 28.666 1.00 66.62 613 ALA A N 1
ATOM 4722 C CA . ALA A 1 613 ? 16.431 11.856 29.149 1.00 66.62 613 ALA A CA 1
ATOM 4723 C C . ALA A 1 613 ? 15.556 13.117 29.023 1.00 66.62 613 ALA A C 1
ATOM 4725 O O . ALA A 1 613 ? 15.040 13.415 27.949 1.00 66.62 613 ALA A O 1
ATOM 4726 N N . GLY A 1 614 ? 15.389 13.848 30.129 1.00 57.81 614 GLY A N 1
ATOM 4727 C CA . GLY A 1 614 ? 14.570 15.064 30.186 1.00 57.81 614 GLY A CA 1
ATOM 4728 C C . GLY A 1 614 ? 13.052 14.852 30.279 1.00 57.81 614 GLY A C 1
ATOM 4729 O O . GLY A 1 614 ? 12.340 15.844 30.365 1.00 57.81 614 GLY A O 1
ATOM 4730 N N . GLN A 1 615 ? 12.550 13.609 30.291 1.00 62.88 615 GLN A N 1
ATOM 4731 C CA . GLN A 1 615 ? 11.113 13.325 30.426 1.00 62.88 615 GLN A CA 1
ATOM 4732 C C . GLN A 1 615 ? 10.788 12.478 31.661 1.00 62.88 615 GLN A C 1
ATOM 4734 O O . GLN A 1 615 ? 10.153 12.972 32.588 1.00 62.88 615 GLN A O 1
ATOM 4739 N N . TYR A 1 616 ? 11.219 11.214 31.706 1.00 67.38 616 TYR A N 1
ATOM 4740 C CA . TYR A 1 616 ? 10.867 10.305 32.801 1.00 67.38 616 TYR A CA 1
ATOM 4741 C C . TYR A 1 616 ? 11.938 9.243 33.062 1.00 67.38 616 TYR A C 1
ATOM 4743 O O . TYR A 1 616 ? 12.771 8.923 32.214 1.00 67.38 616 TYR A O 1
ATOM 4751 N N . SER A 1 617 ? 11.903 8.689 34.274 1.00 79.56 617 SER A N 1
ATOM 4752 C CA . SER A 1 617 ? 12.662 7.500 34.677 1.00 79.56 617 SER A CA 1
ATOM 4753 C C . SER A 1 617 ? 11.770 6.674 35.594 1.00 79.56 617 SER A C 1
ATOM 4755 O O . SER A 1 617 ? 11.312 7.199 36.609 1.00 79.56 617 SER A O 1
ATOM 4757 N N . LYS A 1 618 ? 11.484 5.418 35.248 1.00 82.12 618 LYS A N 1
ATOM 4758 C CA . LYS A 1 618 ? 10.537 4.586 35.997 1.00 82.12 618 LYS A CA 1
ATOM 4759 C C . LYS A 1 618 ? 10.987 3.125 36.048 1.00 82.12 618 LYS A C 1
ATOM 4761 O O . LYS A 1 618 ? 11.314 2.532 35.025 1.00 82.12 618 LYS A O 1
ATOM 4766 N N . ALA A 1 619 ? 10.979 2.556 37.251 1.00 77.44 619 ALA A N 1
ATOM 4767 C CA . ALA A 1 619 ? 10.988 1.112 37.474 1.00 77.44 619 ALA A CA 1
ATOM 4768 C C . ALA A 1 619 ? 9.544 0.583 37.443 1.00 77.44 619 ALA A C 1
ATOM 4770 O O . ALA A 1 619 ? 8.626 1.342 37.748 1.00 77.44 619 ALA A O 1
ATOM 4771 N N . TYR A 1 620 ? 9.345 -0.688 37.098 1.00 78.75 620 TYR A N 1
ATOM 4772 C CA . TYR A 1 620 ? 8.012 -1.290 36.944 1.00 78.75 620 TYR A CA 1
ATOM 4773 C C . TYR A 1 620 ? 7.850 -2.563 37.784 1.00 78.75 620 TYR A C 1
ATOM 4775 O O . TYR A 1 620 ? 8.840 -3.191 38.165 1.00 78.75 620 TYR A O 1
ATOM 4783 N N . ASP A 1 621 ? 6.596 -2.951 38.035 1.00 81.88 621 ASP A N 1
ATOM 4784 C CA . ASP A 1 621 ? 6.189 -4.186 38.718 1.00 81.88 621 ASP A CA 1
ATOM 4785 C C . ASP A 1 621 ? 7.020 -4.475 39.990 1.00 81.88 621 ASP A C 1
ATOM 4787 O O . ASP A 1 621 ? 7.233 -3.602 40.833 1.00 81.88 621 ASP A O 1
ATOM 4791 N N . GLU A 1 622 ? 7.528 -5.704 40.136 1.00 81.31 622 GLU A N 1
ATOM 4792 C CA . GLU A 1 622 ? 8.360 -6.134 41.256 1.00 81.31 622 GLU A CA 1
ATOM 4793 C C . GLU A 1 622 ? 9.689 -5.368 41.418 1.00 81.31 622 GLU A C 1
ATOM 4795 O O . GLU A 1 622 ? 10.402 -5.647 42.379 1.00 81.31 622 GLU A O 1
ATOM 4800 N N . TRP A 1 623 ? 10.060 -4.436 40.531 1.00 88.81 623 TRP A N 1
ATOM 4801 C CA . TRP A 1 623 ? 11.279 -3.614 40.627 1.00 88.81 623 TRP A CA 1
ATOM 4802 C C . TRP A 1 623 ? 11.033 -2.167 41.086 1.00 88.81 623 TRP A C 1
ATOM 4804 O O . TRP A 1 623 ? 12.006 -1.445 41.341 1.00 88.81 623 TRP A O 1
ATOM 4814 N N . GLU A 1 624 ? 9.772 -1.745 41.248 1.00 84.31 624 GLU A N 1
ATOM 4815 C CA . GLU A 1 624 ? 9.430 -0.429 41.805 1.00 84.31 624 GLU A CA 1
ATOM 4816 C C . GLU A 1 624 ? 10.110 -0.193 43.169 1.00 84.31 624 GLU A C 1
ATOM 4818 O O . GLU A 1 624 ? 10.199 -1.075 44.022 1.00 84.31 624 GLU A O 1
ATOM 4823 N N . GLY A 1 625 ? 10.681 1.003 43.351 1.00 82.81 625 GLY A N 1
ATOM 4824 C CA . GLY A 1 625 ? 11.395 1.398 44.572 1.00 82.81 625 GLY A CA 1
ATOM 4825 C C . GLY A 1 625 ? 12.770 0.748 44.810 1.00 82.81 625 GLY A C 1
ATOM 4826 O O . GLY A 1 625 ? 13.467 1.178 45.728 1.00 82.81 625 GLY A O 1
ATOM 4827 N N . ARG A 1 626 ? 13.200 -0.242 44.008 1.00 89.69 626 ARG A N 1
ATOM 4828 C CA . ARG A 1 626 ? 14.495 -0.938 44.200 1.00 89.69 626 ARG A CA 1
ATOM 4829 C C . ARG A 1 626 ? 15.410 -1.018 42.976 1.00 89.69 626 ARG A C 1
ATOM 4831 O O . ARG A 1 626 ? 16.582 -1.360 43.142 1.00 89.69 626 ARG A O 1
ATOM 4838 N N . ALA A 1 627 ? 14.912 -0.709 41.779 1.00 89.31 627 ALA A N 1
ATOM 4839 C CA . ALA A 1 627 ? 15.729 -0.546 40.578 1.00 89.31 627 ALA A CA 1
ATOM 4840 C C . ALA A 1 627 ? 15.949 0.940 40.245 1.00 89.31 627 ALA A C 1
ATOM 4842 O O . ALA A 1 627 ? 15.022 1.743 40.343 1.00 89.31 627 ALA A O 1
ATOM 4843 N N . VAL A 1 628 ? 17.174 1.305 39.853 1.00 89.69 628 VAL A N 1
ATOM 4844 C CA . VAL A 1 628 ? 17.588 2.680 39.511 1.00 89.69 628 VAL A CA 1
ATOM 4845 C C . VAL A 1 628 ? 18.593 2.641 38.359 1.00 89.69 628 VAL A C 1
ATOM 4847 O O . VAL A 1 628 ? 19.506 1.815 38.362 1.00 89.69 628 VAL A O 1
ATOM 4850 N N . LEU A 1 629 ? 18.460 3.543 37.384 1.00 88.69 629 LEU A N 1
ATOM 4851 C CA . LEU A 1 629 ? 19.434 3.669 36.301 1.00 88.69 629 LEU A CA 1
ATOM 4852 C C . LEU A 1 629 ? 20.649 4.505 36.728 1.00 88.69 629 LEU A C 1
ATOM 4854 O O . LEU A 1 629 ? 20.518 5.591 37.291 1.00 88.69 629 LEU A O 1
ATOM 4858 N N . LEU A 1 630 ? 21.836 3.996 36.420 1.00 84.69 630 LEU A N 1
ATOM 4859 C CA . LEU A 1 630 ? 23.125 4.657 36.588 1.00 84.69 630 LEU A CA 1
ATOM 4860 C C . LEU A 1 630 ? 23.630 5.207 35.239 1.00 84.69 630 LEU A C 1
ATOM 4862 O O . LEU A 1 630 ? 22.947 5.166 34.212 1.00 84.69 630 LEU A O 1
ATOM 4866 N N . ARG A 1 631 ? 24.857 5.744 35.226 1.00 77.62 631 ARG A N 1
ATOM 4867 C CA . ARG A 1 631 ? 25.492 6.274 34.007 1.00 77.62 631 ARG A CA 1
ATOM 4868 C C . ARG A 1 631 ? 25.573 5.208 32.899 1.00 77.62 631 ARG A C 1
ATOM 4870 O O . ARG A 1 631 ? 25.621 4.010 33.172 1.00 77.62 631 ARG A O 1
ATOM 4877 N N . GLN A 1 632 ? 25.604 5.672 31.647 1.00 71.38 632 GLN A N 1
ATOM 4878 C CA . GLN A 1 632 ? 25.749 4.844 30.436 1.00 71.38 632 GLN A CA 1
ATOM 4879 C C . GLN A 1 632 ? 24.666 3.762 30.232 1.00 71.38 632 GLN A C 1
ATOM 4881 O O . GLN A 1 632 ? 24.878 2.849 29.447 1.00 71.38 632 GLN A O 1
ATOM 4886 N N . ALA A 1 633 ? 23.491 3.895 30.868 1.00 84.62 633 ALA A N 1
ATOM 4887 C CA . ALA A 1 633 ? 22.396 2.911 30.887 1.00 84.62 633 ALA A CA 1
ATOM 4888 C C . ALA A 1 633 ? 22.621 1.651 31.747 1.00 84.62 633 ALA A C 1
ATOM 4890 O O . ALA A 1 633 ? 21.834 0.709 31.662 1.00 84.62 633 ALA A O 1
ATOM 4891 N N . SER A 1 634 ? 23.629 1.618 32.620 1.00 87.50 634 SER A N 1
ATOM 4892 C CA . SER A 1 634 ? 23.783 0.516 33.581 1.00 87.50 634 SER A CA 1
ATOM 4893 C C . SER A 1 634 ? 22.658 0.520 34.626 1.00 87.50 634 SER A C 1
ATOM 4895 O O . SER A 1 634 ? 22.347 1.571 35.179 1.00 87.50 634 SER A O 1
ATOM 4897 N N . LEU A 1 635 ? 22.054 -0.632 34.929 1.00 92.38 635 LEU A N 1
ATOM 4898 C CA . LEU A 1 635 ? 20.940 -0.734 35.885 1.00 92.38 635 LEU A CA 1
ATOM 4899 C C . LEU A 1 635 ? 21.421 -1.245 37.243 1.00 92.38 635 LEU A C 1
ATOM 4901 O O . LEU A 1 635 ? 22.001 -2.324 37.321 1.00 92.38 635 LEU A O 1
ATOM 4905 N N . GLN A 1 636 ? 21.132 -0.526 38.324 1.00 91.75 636 GLN A N 1
ATOM 4906 C CA . GLN A 1 636 ? 21.285 -1.042 39.682 1.00 91.75 636 GLN A CA 1
ATOM 4907 C C . GLN A 1 636 ? 19.965 -1.650 40.160 1.00 91.75 636 GLN A C 1
ATOM 4909 O O . GLN A 1 636 ? 18.925 -1.004 40.067 1.00 91.75 636 GLN A O 1
ATOM 4914 N N . ILE A 1 637 ? 20.012 -2.861 40.717 1.00 92.25 637 ILE A N 1
ATOM 4915 C CA . ILE A 1 637 ? 18.885 -3.498 41.414 1.00 92.25 637 ILE A CA 1
ATOM 4916 C C . ILE A 1 637 ? 19.335 -3.810 42.841 1.00 92.25 637 ILE A C 1
ATOM 4918 O O . ILE A 1 637 ? 20.370 -4.447 43.040 1.00 92.25 637 ILE A O 1
ATOM 4922 N N . SER A 1 638 ? 18.568 -3.358 43.830 1.00 91.56 638 SER A N 1
ATOM 4923 C CA . SER A 1 638 ? 18.827 -3.585 45.257 1.00 91.56 638 SER A CA 1
ATOM 4924 C C . SER A 1 638 ? 17.822 -4.554 45.882 1.00 91.56 638 SER A C 1
ATOM 4926 O O . SER A 1 638 ? 16.768 -4.815 45.302 1.00 91.56 638 SER A O 1
ATOM 4928 N N . ASN A 1 639 ? 18.148 -5.072 47.073 1.00 88.44 639 ASN A N 1
ATOM 4929 C CA . ASN A 1 639 ? 17.328 -6.032 47.823 1.00 88.44 639 ASN A CA 1
ATOM 4930 C C . ASN A 1 639 ? 16.933 -7.257 46.971 1.00 88.44 639 ASN A C 1
ATOM 4932 O O . ASN A 1 639 ? 15.755 -7.534 46.738 1.00 88.44 639 ASN A O 1
ATOM 4936 N N . LEU A 1 640 ? 17.944 -7.937 46.423 1.00 86.88 640 LEU A N 1
ATOM 4937 C CA . LEU A 1 640 ? 17.767 -9.048 45.489 1.00 86.88 640 LEU A CA 1
ATOM 4938 C C . LEU A 1 640 ? 17.151 -10.286 46.141 1.00 86.88 640 LEU A C 1
ATOM 4940 O O . LEU A 1 640 ? 17.499 -10.679 47.254 1.00 86.88 640 LEU A O 1
ATOM 4944 N N . THR A 1 641 ? 16.300 -10.966 45.385 1.00 84.75 641 THR A N 1
ATOM 4945 C CA . THR A 1 641 ? 15.679 -12.241 45.753 1.00 84.75 641 THR A CA 1
ATOM 4946 C C . THR A 1 641 ? 16.107 -13.341 44.785 1.00 84.75 641 THR A C 1
ATOM 4948 O O . THR A 1 641 ? 16.557 -13.066 43.674 1.00 84.75 641 THR A O 1
ATOM 4951 N N . THR A 1 642 ? 15.914 -14.611 45.147 1.00 78.62 642 THR A N 1
ATOM 4952 C CA . THR A 1 642 ? 16.136 -15.735 44.215 1.00 78.62 642 THR A CA 1
ATOM 4953 C C . THR A 1 642 ? 15.271 -15.633 42.950 1.00 78.62 642 THR A C 1
ATOM 4955 O O . THR A 1 642 ? 15.686 -16.111 41.895 1.00 78.62 642 THR A O 1
ATOM 4958 N N . ASN A 1 643 ? 14.123 -14.945 43.023 1.00 82.50 643 ASN A N 1
ATOM 4959 C CA . ASN A 1 643 ? 13.254 -14.643 41.882 1.00 82.50 643 ASN A CA 1
ATOM 4960 C C . ASN A 1 643 ? 13.854 -13.616 40.907 1.00 82.50 643 ASN A C 1
ATOM 4962 O O . ASN A 1 643 ? 13.394 -13.536 39.769 1.00 82.50 643 ASN A O 1
ATOM 4966 N N . ASP A 1 644 ? 14.872 -12.840 41.295 1.00 85.50 644 ASP A N 1
ATOM 4967 C CA . ASP A 1 644 ? 15.576 -11.928 40.383 1.00 85.50 644 ASP A CA 1
ATOM 4968 C C . ASP A 1 644 ? 16.548 -12.670 39.450 1.00 85.50 644 ASP A C 1
ATOM 4970 O O . ASP A 1 644 ? 16.875 -12.158 38.385 1.00 85.50 644 ASP A O 1
ATOM 4974 N N . THR A 1 645 ? 16.920 -13.917 39.757 1.00 81.88 645 THR A N 1
ATOM 4975 C CA . THR A 1 645 ? 17.678 -14.790 38.843 1.00 81.88 645 THR A CA 1
ATOM 4976 C C . THR A 1 645 ? 17.029 -14.847 37.457 1.00 81.88 645 THR A C 1
ATOM 4978 O O . THR A 1 645 ? 15.808 -14.993 37.331 1.00 81.88 645 THR A O 1
ATOM 4981 N N . GLY A 1 646 ? 17.834 -14.728 36.402 1.00 83.19 646 GLY A N 1
ATOM 4982 C CA . GLY A 1 646 ? 17.364 -14.798 35.020 1.00 83.19 646 GLY A CA 1
ATOM 4983 C C . GLY A 1 646 ? 18.233 -14.035 34.026 1.00 83.19 646 GLY A C 1
ATOM 4984 O O . GLY A 1 646 ? 19.293 -13.500 34.355 1.00 83.19 646 GLY A O 1
ATOM 4985 N N . LYS A 1 647 ? 17.761 -13.993 32.780 1.00 82.00 647 LYS A N 1
ATOM 4986 C CA . LYS A 1 647 ? 18.386 -13.253 31.685 1.00 82.00 647 LYS A CA 1
ATOM 4987 C C . LYS A 1 647 ? 17.722 -11.883 31.551 1.00 82.00 647 LYS A C 1
ATOM 4989 O O . LYS A 1 647 ? 16.499 -11.790 31.465 1.00 82.00 647 LYS A O 1
ATOM 4994 N N . TYR A 1 648 ? 18.536 -10.840 31.518 1.00 87.06 648 TYR A N 1
ATOM 4995 C CA . TYR A 1 648 ? 18.128 -9.454 31.331 1.00 87.06 648 TYR A CA 1
ATOM 4996 C C . TYR A 1 648 ? 18.633 -8.936 29.980 1.00 87.06 648 TYR A C 1
ATOM 4998 O O . TYR A 1 648 ? 19.681 -9.366 29.493 1.00 87.06 648 TYR A O 1
ATOM 5006 N N . GLU A 1 649 ? 17.889 -8.014 29.383 1.00 85.69 649 GLU A N 1
ATOM 5007 C CA . GLU A 1 649 ? 18.183 -7.361 28.106 1.00 85.69 649 GLU A CA 1
ATOM 5008 C C . GLU A 1 649 ? 18.228 -5.845 28.321 1.00 85.69 649 GLU A C 1
ATOM 5010 O O . GLU A 1 649 ? 17.252 -5.256 28.783 1.00 85.69 649 GLU A O 1
ATOM 5015 N N . CYS A 1 650 ? 19.355 -5.223 27.978 1.00 87.00 650 CYS A N 1
ATOM 5016 C CA . CYS A 1 650 ? 19.470 -3.780 27.806 1.00 87.00 650 CYS A CA 1
ATOM 5017 C C . CYS A 1 650 ? 19.172 -3.457 26.339 1.00 87.00 650 CYS A C 1
ATOM 5019 O O . CYS A 1 650 ? 19.849 -3.975 25.448 1.00 87.00 650 CYS A O 1
ATOM 5021 N N . GLU A 1 651 ? 18.175 -2.615 26.082 1.00 84.19 651 GLU A N 1
ATOM 5022 C CA . GLU A 1 651 ? 17.784 -2.162 24.750 1.00 84.19 651 GLU A CA 1
ATOM 5023 C C . GLU A 1 651 ? 17.880 -0.630 24.676 1.00 84.19 651 GLU A C 1
ATOM 5025 O O . GLU A 1 651 ? 17.161 0.093 25.374 1.00 84.19 651 GLU A O 1
ATOM 5030 N N . ILE A 1 652 ? 18.775 -0.153 23.807 1.00 83.69 652 ILE A N 1
ATOM 5031 C CA . ILE A 1 652 ? 19.020 1.259 23.504 1.00 83.69 652 ILE A CA 1
ATOM 5032 C C . ILE A 1 652 ? 18.357 1.564 22.161 1.00 83.69 652 ILE A C 1
ATOM 5034 O O . ILE A 1 652 ? 18.792 1.052 21.124 1.00 83.69 652 ILE A O 1
ATOM 5038 N N . ARG A 1 653 ? 17.304 2.387 22.166 1.00 72.38 653 ARG A N 1
ATOM 5039 C CA . ARG A 1 653 ? 16.625 2.847 20.943 1.00 72.38 653 ARG A CA 1
ATOM 5040 C C . ARG A 1 653 ? 16.888 4.327 20.710 1.00 72.38 653 ARG A C 1
ATOM 5042 O O . ARG A 1 653 ? 16.961 5.113 21.650 1.00 72.38 653 ARG A O 1
ATOM 5049 N N . VAL A 1 654 ? 16.989 4.706 19.447 1.00 65.94 654 VAL A N 1
ATOM 5050 C CA . VAL A 1 654 ? 17.204 6.080 18.972 1.00 65.94 654 VAL A CA 1
ATOM 5051 C C . VAL A 1 654 ? 16.265 6.339 17.781 1.00 65.94 654 VAL A C 1
ATOM 5053 O O . VAL A 1 654 ? 15.614 5.394 17.325 1.00 65.94 654 VAL A O 1
ATOM 5056 N N . PRO A 1 655 ? 16.133 7.581 17.274 1.00 55.50 655 PRO A N 1
ATOM 5057 C CA . PRO A 1 655 ? 15.256 7.872 16.138 1.00 55.50 655 PRO A CA 1
ATOM 5058 C C . PRO A 1 655 ? 15.517 6.970 14.920 1.00 55.50 655 PRO A C 1
ATOM 5060 O O . PRO A 1 655 ? 16.650 6.549 14.674 1.00 55.50 655 PRO A O 1
ATOM 5063 N N . LEU A 1 656 ? 14.453 6.698 14.151 1.00 44.94 656 LEU A N 1
ATOM 5064 C CA . LEU A 1 656 ? 14.351 5.610 13.159 1.00 44.94 656 LEU A CA 1
ATOM 5065 C C . LEU A 1 656 ? 15.536 5.473 12.187 1.00 44.94 656 LEU A C 1
ATO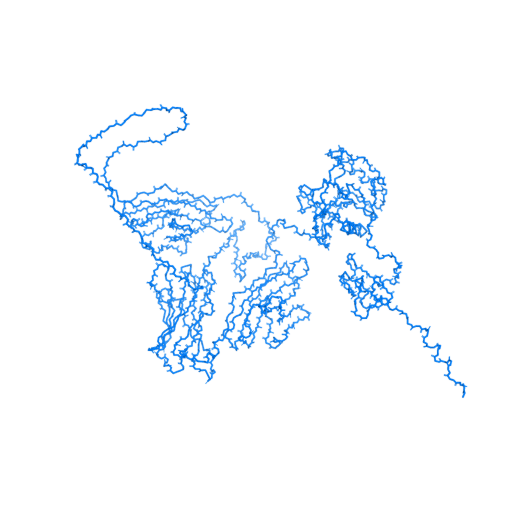M 5067 O O . LEU A 1 656 ? 15.847 4.362 11.767 1.00 44.94 656 LEU A O 1
ATOM 5071 N N . GLN A 1 657 ? 16.219 6.571 11.857 1.00 44.31 657 GLN A N 1
ATOM 5072 C CA . GLN A 1 657 ? 17.374 6.590 10.953 1.00 44.31 657 GLN A CA 1
ATOM 5073 C C . GLN A 1 657 ? 18.630 5.862 11.479 1.00 44.31 657 GLN A C 1
ATOM 5075 O O . GLN A 1 657 ? 19.528 5.579 10.690 1.00 44.31 657 GLN A O 1
ATOM 5080 N N . TYR A 1 658 ? 18.701 5.545 12.778 1.00 50.38 658 TYR A N 1
ATOM 5081 C CA . TYR A 1 658 ? 19.842 4.852 13.401 1.00 50.38 658 TYR A CA 1
ATOM 5082 C C . TYR A 1 658 ? 19.485 3.482 14.018 1.00 50.38 658 TYR A C 1
ATOM 5084 O O . TYR A 1 658 ? 20.380 2.695 14.326 1.00 50.38 658 TYR A O 1
ATOM 5092 N N . GLY A 1 659 ? 18.194 3.169 14.178 1.00 57.56 659 GLY A N 1
ATOM 5093 C CA . GLY A 1 659 ? 17.710 1.868 14.656 1.00 57.56 659 GLY A CA 1
ATOM 5094 C C . GLY A 1 659 ? 17.779 1.656 16.177 1.00 57.56 659 GLY A C 1
ATOM 5095 O O . GLY A 1 659 ? 17.562 2.571 16.971 1.00 57.56 659 GLY A O 1
ATOM 5096 N N . ALA A 1 660 ? 18.028 0.412 16.590 1.00 67.88 660 ALA A N 1
ATOM 5097 C CA . ALA A 1 660 ? 18.123 0.011 17.993 1.00 67.88 660 ALA A CA 1
ATOM 5098 C C . ALA A 1 660 ? 19.224 -1.038 18.189 1.00 67.88 660 ALA A C 1
ATOM 5100 O O . ALA A 1 660 ? 19.417 -1.906 17.336 1.00 67.88 660 ALA A O 1
ATOM 5101 N N . ALA A 1 661 ? 19.903 -0.989 19.333 1.00 69.00 661 ALA A N 1
ATOM 5102 C CA . ALA A 1 661 ? 20.922 -1.958 19.725 1.00 69.00 661 ALA A CA 1
ATOM 5103 C C . ALA A 1 661 ? 20.572 -2.617 21.063 1.00 69.00 661 ALA A C 1
ATOM 5105 O O . ALA A 1 661 ? 19.952 -2.011 21.939 1.00 69.00 661 ALA A O 1
ATOM 5106 N N . ARG A 1 662 ? 20.952 -3.890 21.203 1.00 80.25 662 ARG A N 1
ATOM 5107 C CA . ARG A 1 662 ? 20.555 -4.764 22.313 1.00 80.25 662 ARG A CA 1
ATOM 5108 C C . ARG A 1 662 ? 21.752 -5.534 22.848 1.00 80.25 662 ARG A C 1
ATOM 5110 O O . ARG A 1 662 ? 22.606 -5.962 22.075 1.00 80.25 662 ARG A O 1
ATOM 5117 N N . GLY A 1 663 ? 21.775 -5.768 24.154 1.00 74.69 663 GLY A N 1
ATOM 5118 C CA . GLY A 1 663 ? 22.758 -6.625 24.810 1.00 74.69 663 GLY A CA 1
ATOM 5119 C C . GLY A 1 663 ? 22.143 -7.386 25.980 1.00 74.69 663 GLY A C 1
ATOM 5120 O O . GLY A 1 663 ? 21.213 -6.903 26.621 1.00 74.69 663 GLY A O 1
ATOM 5121 N N . PHE A 1 664 ? 22.656 -8.585 26.263 1.00 80.75 664 PHE A N 1
ATOM 5122 C CA . PHE A 1 664 ? 22.064 -9.507 27.236 1.00 80.75 664 PHE A CA 1
ATOM 5123 C C . PHE A 1 664 ? 23.036 -9.849 28.368 1.00 80.75 664 PHE A C 1
ATOM 5125 O O . PHE A 1 664 ? 24.203 -10.140 28.112 1.00 80.75 664 PHE A O 1
ATOM 5132 N N . ILE A 1 665 ? 22.538 -9.894 29.604 1.00 80.62 665 ILE A N 1
ATOM 5133 C CA . ILE A 1 665 ? 23.283 -10.316 30.798 1.00 80.62 665 ILE A CA 1
ATOM 5134 C C . ILE A 1 665 ? 22.508 -11.385 31.563 1.00 80.62 665 ILE A C 1
ATOM 5136 O O . ILE A 1 665 ? 21.283 -11.358 31.618 1.00 80.62 665 ILE A O 1
ATOM 5140 N N . ASN A 1 666 ? 23.218 -12.332 32.173 1.00 79.19 666 ASN A N 1
ATOM 5141 C CA . ASN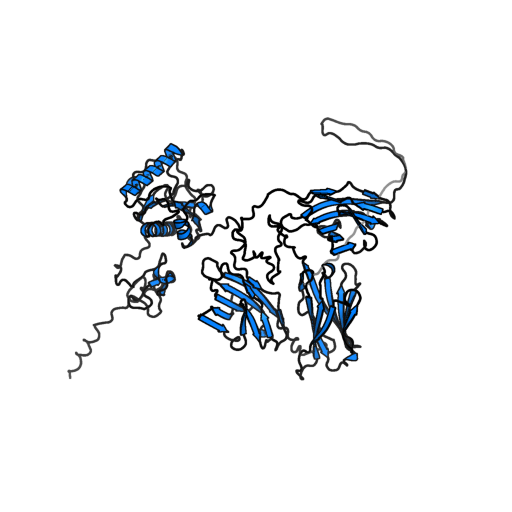 A 1 666 ? 22.618 -13.310 33.077 1.00 79.19 666 ASN A CA 1
ATOM 5142 C C . ASN A 1 666 ? 22.944 -12.931 34.524 1.00 79.19 666 ASN A C 1
ATOM 5144 O O . ASN A 1 666 ? 24.119 -12.764 34.861 1.00 79.19 666 ASN A O 1
ATOM 5148 N N . LEU A 1 667 ? 21.913 -12.841 35.358 1.00 82.38 667 LEU A N 1
ATOM 5149 C CA . LEU A 1 667 ? 22.008 -12.664 36.801 1.00 82.38 667 LEU A CA 1
ATOM 5150 C C . LEU A 1 667 ? 21.678 -13.989 37.494 1.00 82.38 667 LEU A C 1
ATOM 5152 O O . LEU A 1 667 ? 20.675 -14.626 37.173 1.00 82.38 667 LEU A O 1
ATOM 5156 N N . ASP A 1 668 ? 22.518 -14.379 38.445 1.00 80.06 668 ASP A N 1
ATOM 5157 C CA . ASP A 1 668 ? 22.357 -15.566 39.280 1.00 80.06 668 ASP A CA 1
ATOM 5158 C C . ASP A 1 668 ? 22.335 -15.148 40.757 1.00 80.06 668 ASP A C 1
ATOM 5160 O O . ASP A 1 668 ? 23.313 -14.599 41.269 1.00 80.06 668 ASP A O 1
ATOM 5164 N N . VAL A 1 669 ? 21.196 -15.345 41.427 1.00 82.69 669 VAL A N 1
ATOM 5165 C CA . VAL A 1 669 ? 21.007 -15.001 42.842 1.00 82.69 669 VAL A CA 1
ATOM 5166 C C . VAL A 1 669 ? 20.837 -16.288 43.638 1.00 82.69 669 VAL A C 1
ATOM 5168 O O . VAL A 1 669 ? 19.735 -16.834 43.732 1.00 82.69 669 VAL A O 1
ATOM 5171 N N . SER A 1 670 ? 21.934 -16.780 44.218 1.00 78.12 670 SER A N 1
ATOM 5172 C CA . SER A 1 670 ? 21.968 -18.051 44.947 1.00 78.12 670 SER A CA 1
ATOM 5173 C C . SER A 1 670 ? 22.512 -17.896 46.370 1.00 78.12 670 SER A C 1
ATOM 5175 O O . SER A 1 670 ? 23.292 -16.999 46.688 1.00 78.12 670 SER A O 1
ATOM 5177 N N . VAL A 1 671 ? 22.096 -18.804 47.255 1.00 59.66 671 VAL A N 1
ATOM 5178 C CA . VAL A 1 671 ? 22.643 -18.903 48.613 1.00 59.66 671 VAL A CA 1
ATOM 5179 C C . VAL A 1 671 ? 23.945 -19.700 48.550 1.00 59.66 671 VAL A C 1
ATOM 5181 O O . VAL A 1 671 ? 23.922 -20.895 48.255 1.00 59.66 671 VAL A O 1
ATOM 5184 N N . TYR A 1 672 ? 25.084 -19.059 48.820 1.00 46.84 672 TYR A N 1
ATOM 5185 C CA . TYR A 1 672 ? 26.375 -19.748 48.837 1.00 46.84 672 TYR A CA 1
ATOM 5186 C C . TYR A 1 672 ? 26.492 -20.666 50.062 1.00 46.84 672 TYR A C 1
ATOM 5188 O O . TYR A 1 672 ? 26.694 -20.213 51.190 1.00 46.84 672 TYR A O 1
ATOM 5196 N N . GLY A 1 673 ? 26.421 -21.978 49.835 1.00 39.78 673 GLY A N 1
ATOM 5197 C CA . GLY A 1 673 ? 26.909 -22.972 50.788 1.00 39.78 673 GLY A CA 1
ATOM 5198 C C . GLY A 1 673 ? 28.436 -23.009 50.741 1.00 39.78 673 GLY A C 1
ATOM 5199 O O . GLY A 1 673 ? 29.017 -23.527 49.791 1.00 39.78 673 GLY A O 1
ATOM 5200 N N . GLY A 1 674 ? 29.107 -22.431 51.735 1.00 31.39 674 GLY A N 1
ATOM 5201 C CA . GLY A 1 674 ? 30.569 -22.382 51.749 1.00 31.39 674 GLY A CA 1
ATOM 5202 C C . GLY A 1 674 ? 31.214 -23.715 52.141 1.00 31.39 674 GLY A C 1
ATOM 5203 O O . GLY A 1 674 ? 30.949 -24.208 53.237 1.00 31.39 674 GLY A O 1
ATOM 5204 N N . LYS A 1 675 ? 32.119 -24.240 51.296 1.00 32.47 675 LYS A N 1
ATOM 5205 C CA . LYS A 1 675 ? 33.471 -24.739 51.658 1.00 32.47 675 LYS A CA 1
ATOM 5206 C C . LYS A 1 675 ? 34.203 -25.384 50.469 1.00 32.47 675 LYS A C 1
ATOM 5208 O O . LYS A 1 675 ? 33.621 -26.090 49.658 1.00 32.47 675 LYS A O 1
ATOM 5213 N N . ASN A 1 676 ? 35.511 -25.141 50.439 1.00 36.06 676 ASN A N 1
ATOM 5214 C CA . ASN A 1 676 ? 36.539 -25.646 49.523 1.00 36.06 676 ASN A CA 1
ATOM 5215 C C . ASN A 1 676 ? 36.368 -27.100 49.027 1.00 36.06 676 ASN A C 1
ATOM 5217 O O . ASN A 1 676 ? 36.330 -28.015 49.848 1.00 36.06 676 ASN A O 1
ATOM 5221 N N . ASN A 1 677 ? 36.501 -27.323 47.711 1.00 29.19 677 ASN A N 1
ATOM 5222 C CA . ASN A 1 677 ? 37.350 -28.407 47.188 1.00 29.19 677 ASN A CA 1
ATOM 5223 C C . ASN A 1 677 ? 37.783 -28.137 45.720 1.00 29.19 677 ASN A C 1
ATOM 5225 O O . ASN A 1 677 ? 36.950 -27.665 44.945 1.00 29.19 677 ASN A O 1
ATOM 5229 N N . PRO A 1 678 ? 39.045 -28.395 45.304 1.00 40.75 678 PRO A N 1
ATOM 5230 C CA . PRO A 1 678 ? 39.548 -27.969 43.996 1.00 40.75 678 PRO A CA 1
ATOM 5231 C C . PRO A 1 678 ? 39.612 -29.100 42.951 1.00 40.75 678 PRO A C 1
ATOM 5233 O O . PRO A 1 678 ? 40.537 -29.907 42.945 1.00 40.75 678 PRO A O 1
ATOM 5236 N N . LEU A 1 679 ? 38.689 -29.082 41.989 1.00 31.62 679 LEU A N 1
ATOM 5237 C CA . LEU A 1 679 ? 38.811 -29.725 40.672 1.00 31.62 679 LEU A CA 1
ATOM 5238 C C . LEU A 1 679 ? 38.119 -28.788 39.663 1.00 31.62 679 LEU A C 1
ATOM 5240 O O . LEU A 1 679 ? 36.963 -28.439 39.855 1.00 31.62 679 LEU A O 1
ATOM 5244 N N . GLY A 1 680 ? 38.731 -28.291 38.592 1.00 25.38 680 GLY A N 1
ATOM 5245 C CA . GLY A 1 680 ? 39.985 -28.697 37.963 1.00 25.38 680 GLY A CA 1
ATOM 5246 C C . GLY A 1 680 ? 39.729 -28.914 36.472 1.00 25.38 680 GLY A C 1
ATOM 5247 O O . GLY A 1 680 ? 39.273 -29.982 36.099 1.00 25.38 680 GLY A O 1
ATOM 5248 N N . LYS A 1 681 ? 39.972 -27.866 35.668 1.00 31.19 681 LYS A N 1
ATOM 5249 C CA . LYS A 1 681 ? 40.020 -27.800 34.187 1.00 31.19 681 LYS A CA 1
ATOM 5250 C C . LYS A 1 681 ? 39.604 -29.052 33.389 1.00 31.19 681 LYS A C 1
ATOM 5252 O O . LYS A 1 681 ? 40.293 -30.062 33.439 1.00 31.19 681 LYS A O 1
ATOM 5257 N N . LEU A 1 682 ? 38.676 -28.872 32.443 1.00 26.02 682 LEU A N 1
ATOM 5258 C CA . LEU A 1 682 ? 38.627 -29.676 31.211 1.00 26.02 682 LEU A CA 1
ATOM 5259 C C . LEU A 1 682 ? 38.205 -28.826 29.994 1.00 26.02 682 LEU A C 1
ATOM 5261 O O . LEU A 1 682 ? 37.126 -28.964 29.428 1.00 26.02 682 LEU A O 1
ATOM 5265 N N . GLN A 1 683 ? 39.106 -27.931 29.581 1.00 26.75 683 GLN A N 1
ATOM 5266 C CA . GLN A 1 683 ? 39.310 -27.664 28.155 1.00 26.75 683 GLN A CA 1
ATOM 5267 C C . GLN A 1 683 ? 40.371 -28.655 27.666 1.00 26.75 683 GLN A C 1
ATOM 5269 O O . GLN A 1 683 ? 41.455 -28.652 28.243 1.00 26.75 683 GLN A O 1
ATOM 5274 N N . THR A 1 684 ? 40.073 -29.440 26.626 1.00 26.88 684 THR A N 1
ATOM 5275 C CA . THR A 1 684 ? 40.743 -29.431 25.300 1.00 26.88 684 THR A CA 1
ATOM 5276 C C . THR A 1 684 ? 40.434 -30.703 24.492 1.00 26.88 684 THR A C 1
ATOM 5278 O O . THR A 1 684 ? 40.218 -31.773 25.044 1.00 26.88 684 THR A O 1
ATOM 5281 N N . GLY A 1 685 ? 40.492 -30.575 23.159 1.00 27.31 685 GLY A N 1
ATOM 5282 C CA . GLY A 1 685 ? 41.165 -31.567 22.309 1.00 27.31 685 GLY A CA 1
ATOM 5283 C C . GLY A 1 685 ? 40.417 -32.843 21.910 1.00 27.31 685 GLY A C 1
ATOM 5284 O O . GLY A 1 685 ? 40.602 -33.893 22.512 1.00 27.31 685 GLY A O 1
ATOM 5285 N N . PHE A 1 686 ? 39.741 -32.804 20.758 1.00 25.72 686 PHE A N 1
ATOM 5286 C CA . PHE A 1 686 ? 39.590 -33.995 19.912 1.00 25.72 686 PHE A CA 1
ATOM 5287 C C . PHE A 1 686 ? 40.944 -34.340 19.259 1.00 25.72 686 PHE A C 1
ATOM 5289 O O . PHE A 1 686 ? 41.321 -33.677 18.296 1.00 25.72 686 PHE A O 1
ATOM 5296 N N . ILE A 1 687 ? 41.638 -35.387 19.724 1.00 28.64 687 ILE A N 1
ATOM 5297 C CA . ILE A 1 687 ? 42.566 -36.213 18.918 1.00 28.64 687 ILE A CA 1
ATOM 5298 C C . ILE A 1 687 ? 42.359 -37.690 19.320 1.00 28.64 687 ILE A C 1
ATOM 5300 O O . ILE A 1 687 ? 41.981 -37.988 20.450 1.00 28.64 687 ILE A O 1
ATOM 5304 N N . ALA A 1 688 ? 42.513 -38.603 18.359 1.00 26.80 688 ALA A N 1
ATOM 5305 C CA . ALA A 1 688 ? 42.073 -39.999 18.423 1.00 26.80 688 ALA A CA 1
ATOM 5306 C C . ALA A 1 688 ? 43.011 -40.974 19.173 1.00 26.80 688 ALA A C 1
ATOM 5308 O O . ALA A 1 688 ? 44.219 -40.757 19.222 1.00 26.80 688 ALA A O 1
ATOM 5309 N N . GLY A 1 689 ? 42.462 -42.130 19.588 1.00 25.67 689 GLY A N 1
ATOM 5310 C CA . GLY A 1 689 ? 43.206 -43.403 19.667 1.00 25.67 689 GLY A CA 1
ATOM 5311 C C . GLY A 1 689 ? 43.020 -44.260 20.934 1.00 25.67 689 GLY A C 1
ATOM 5312 O O . GLY A 1 689 ? 43.592 -43.943 21.967 1.00 25.67 689 GLY A O 1
ATOM 5313 N N . GLY A 1 690 ? 42.339 -45.414 20.807 1.00 26.77 690 GLY A N 1
ATOM 5314 C CA . GLY A 1 690 ? 42.316 -46.517 21.800 1.00 26.77 690 GLY A CA 1
ATOM 5315 C C . GLY A 1 690 ? 41.568 -46.241 23.126 1.00 26.77 690 GLY A C 1
ATOM 5316 O O . GLY A 1 690 ? 41.257 -45.104 23.445 1.00 26.77 690 GLY A O 1
ATOM 5317 N N . GLY A 1 691 ? 41.210 -47.230 23.957 1.00 25.17 691 GLY A N 1
ATOM 5318 C CA . GLY A 1 691 ? 41.283 -48.685 23.776 1.00 25.17 691 GLY A CA 1
ATOM 5319 C C . GLY A 1 691 ? 41.400 -49.494 25.090 1.00 25.17 691 GLY A C 1
ATOM 5320 O O . GLY A 1 691 ? 42.507 -49.662 25.580 1.00 25.17 691 GLY A O 1
ATOM 5321 N N . VAL A 1 692 ? 40.294 -50.136 25.515 1.00 28.25 692 VAL A N 1
ATOM 5322 C CA . VAL A 1 692 ? 40.202 -51.369 26.363 1.00 28.25 692 VAL A CA 1
ATOM 5323 C C . VAL A 1 692 ? 40.421 -51.280 27.912 1.00 28.25 692 VAL A C 1
ATOM 5325 O O . VAL A 1 692 ? 41.242 -50.512 28.390 1.00 28.25 692 VAL A O 1
ATOM 5328 N N . VAL A 1 693 ? 39.734 -52.190 28.654 1.00 26.59 693 VAL A N 1
ATOM 5329 C CA . VAL A 1 693 ? 39.915 -52.663 30.075 1.00 26.59 693 VAL A CA 1
ATOM 5330 C C . VAL A 1 693 ? 39.275 -51.762 31.174 1.00 26.59 693 VAL A C 1
ATOM 5332 O O . VAL A 1 693 ? 39.592 -50.587 31.245 1.00 26.59 693 VAL A O 1
ATOM 5335 N N . PHE A 1 694 ? 38.236 -52.141 31.953 1.00 27.56 694 PHE A N 1
ATOM 5336 C CA . PHE A 1 694 ? 38.064 -53.171 33.026 1.00 27.56 694 PHE A CA 1
ATOM 5337 C C . PHE A 1 694 ? 38.833 -52.866 34.354 1.00 27.56 694 PHE A C 1
ATOM 5339 O O . PHE A 1 694 ? 39.872 -52.227 34.306 1.00 27.56 694 PHE A O 1
ATOM 5346 N N . ILE A 1 695 ? 38.404 -53.248 35.580 1.00 27.77 695 ILE A N 1
ATOM 5347 C CA . ILE A 1 695 ? 37.314 -54.150 36.036 1.00 27.77 695 ILE A CA 1
ATOM 5348 C C . ILE A 1 695 ? 36.682 -53.728 37.409 1.00 27.77 695 ILE A C 1
ATOM 5350 O O . ILE A 1 695 ? 37.125 -52.783 38.048 1.00 27.77 695 ILE A O 1
ATOM 5354 N N . LEU A 1 696 ? 35.625 -54.441 37.830 1.00 29.34 696 LEU A N 1
ATOM 5355 C CA . LEU A 1 696 ? 34.807 -54.384 39.069 1.00 29.34 696 LEU A CA 1
ATOM 5356 C C . LEU A 1 696 ? 35.473 -54.855 40.392 1.00 29.34 696 LEU A C 1
ATOM 5358 O O . LEU A 1 696 ? 36.291 -55.767 40.345 1.00 29.34 696 LEU A O 1
ATOM 5362 N N . ALA A 1 697 ? 34.969 -54.383 41.553 1.00 30.42 697 ALA A N 1
ATOM 5363 C CA . ALA A 1 697 ? 34.675 -55.115 42.826 1.00 30.42 697 ALA A CA 1
ATOM 5364 C C . ALA A 1 697 ? 34.247 -54.093 43.925 1.00 30.42 697 ALA A C 1
ATOM 5366 O O . ALA A 1 697 ? 34.688 -52.953 43.856 1.00 30.42 697 ALA A O 1
ATOM 5367 N N . THR A 1 698 ? 33.400 -54.354 44.936 1.00 28.20 698 THR A N 1
ATOM 5368 C CA . THR A 1 698 ? 33.197 -55.549 45.794 1.00 28.20 698 THR A CA 1
ATOM 5369 C C . THR A 1 698 ? 31.714 -55.809 46.180 1.00 28.20 698 THR A C 1
ATOM 5371 O O . THR A 1 698 ? 30.831 -55.011 45.881 1.00 28.20 698 THR A O 1
ATOM 5374 N N . ALA A 1 699 ? 31.432 -56.948 46.838 1.00 31.19 699 ALA A N 1
ATOM 5375 C CA . ALA A 1 699 ? 30.092 -57.456 47.204 1.00 31.19 699 ALA A CA 1
ATOM 5376 C C . ALA A 1 699 ? 30.017 -57.985 48.661 1.00 31.19 699 ALA A C 1
ATOM 5378 O O . ALA A 1 699 ? 31.071 -58.214 49.247 1.00 31.19 699 ALA A O 1
ATOM 5379 N N . ALA A 1 700 ? 28.804 -58.255 49.198 1.00 32.44 700 ALA A N 1
ATOM 5380 C CA . ALA A 1 700 ? 28.467 -59.304 50.203 1.00 32.44 700 ALA A CA 1
ATOM 5381 C C . ALA A 1 700 ? 26.953 -59.300 50.600 1.00 32.44 700 ALA A C 1
ATOM 5383 O O . ALA A 1 700 ? 26.304 -58.278 50.407 1.00 32.44 700 ALA A O 1
ATOM 5384 N N . ILE A 1 701 ? 26.344 -60.322 51.245 1.00 31.94 701 ILE A N 1
ATOM 5385 C CA . ILE A 1 701 ? 26.261 -61.774 50.919 1.00 31.94 701 ILE A CA 1
ATOM 5386 C C . ILE A 1 701 ? 25.089 -62.469 51.695 1.00 31.94 701 ILE A C 1
ATOM 5388 O O . ILE A 1 701 ? 24.713 -61.985 52.757 1.00 31.94 701 ILE A O 1
ATOM 5392 N N . LEU A 1 702 ? 24.589 -63.641 51.228 1.00 28.55 702 LEU A N 1
ATOM 5393 C CA . LEU A 1 702 ? 23.629 -64.571 51.916 1.00 28.55 702 LEU A CA 1
ATOM 5394 C C . LEU A 1 702 ? 22.152 -64.064 52.109 1.00 28.55 702 LEU A C 1
ATOM 5396 O O . LEU A 1 702 ? 21.907 -62.880 51.945 1.00 28.55 702 LEU A O 1
ATOM 5400 N N . THR A 1 703 ? 21.076 -64.852 52.375 1.00 32.44 703 THR A N 1
ATOM 5401 C CA . THR A 1 703 ? 20.849 -66.322 52.548 1.00 32.44 703 THR A CA 1
ATOM 5402 C C . THR A 1 703 ? 19.430 -66.797 52.084 1.00 32.44 703 THR A C 1
ATOM 5404 O O . THR A 1 703 ? 18.463 -66.071 52.251 1.00 32.44 703 THR A O 1
ATOM 5407 N N . ARG A 1 704 ? 19.317 -68.052 51.587 1.00 28.38 704 ARG A N 1
ATOM 5408 C CA . ARG A 1 704 ? 18.232 -69.100 51.677 1.00 28.38 704 ARG A CA 1
ATOM 5409 C C . ARG A 1 704 ? 16.770 -68.731 52.085 1.00 28.38 704 ARG A C 1
ATOM 5411 O O . ARG A 1 704 ? 16.569 -68.164 53.145 1.00 28.38 704 ARG A O 1
ATOM 5418 N N . MET A 1 705 ? 15.701 -69.228 51.428 1.00 28.00 705 MET A N 1
ATOM 5419 C CA . MET A 1 705 ? 15.339 -70.662 51.234 1.00 28.00 705 MET A CA 1
ATOM 5420 C C . MET A 1 705 ? 14.454 -70.989 49.991 1.00 28.00 705 MET A C 1
ATOM 5422 O O . MET A 1 705 ? 13.961 -70.122 49.285 1.00 28.00 705 MET A O 1
ATOM 5426 N N . LEU A 1 706 ? 14.306 -72.296 49.730 1.00 30.77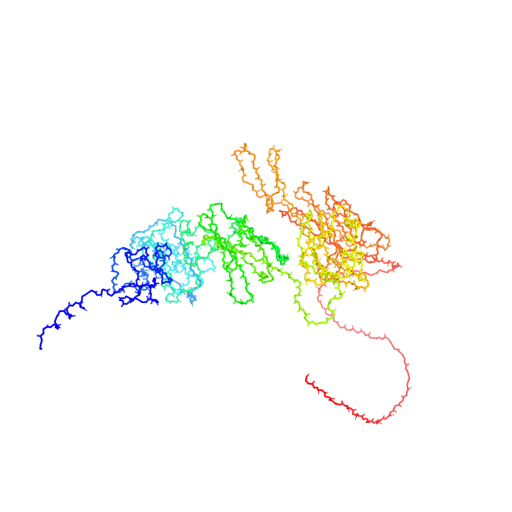 706 LEU A N 1
ATOM 5427 C CA . LEU A 1 706 ? 13.921 -73.015 48.500 1.00 30.77 706 LEU A CA 1
ATOM 5428 C C . LEU A 1 706 ? 12.411 -73.165 48.145 1.00 30.77 706 LEU A C 1
ATOM 5430 O O . LEU A 1 706 ? 11.607 -73.477 49.012 1.00 30.77 706 LEU A O 1
ATOM 5434 N N . ARG A 1 707 ? 12.156 -73.250 46.819 1.00 30.56 707 ARG A N 1
ATOM 5435 C CA . ARG A 1 707 ? 11.294 -74.218 46.062 1.00 30.56 707 ARG A CA 1
ATOM 5436 C C . ARG A 1 707 ? 9.745 -74.216 46.129 1.00 30.56 707 ARG A C 1
ATOM 5438 O O . ARG A 1 707 ? 9.163 -74.471 47.168 1.00 30.56 707 ARG A O 1
ATOM 5445 N N . ASN A 1 708 ? 9.172 -74.313 44.909 1.00 27.88 708 ASN A N 1
ATOM 5446 C CA . ASN A 1 708 ? 7.923 -75.009 44.493 1.00 27.88 708 ASN A CA 1
ATOM 5447 C C . ASN A 1 708 ? 6.587 -74.440 45.048 1.00 27.88 708 ASN A C 1
ATOM 5449 O O . ASN A 1 708 ? 6.458 -74.236 46.239 1.00 27.88 708 ASN A O 1
ATOM 5453 N N . ARG A 1 709 ? 5.502 -74.227 44.280 1.00 31.45 709 ARG A N 1
ATOM 5454 C CA . ARG A 1 709 ? 4.916 -75.007 43.160 1.00 31.45 709 ARG A CA 1
ATOM 5455 C C . ARG A 1 709 ? 3.900 -74.146 42.353 1.00 31.45 709 ARG A C 1
ATOM 5457 O O . ARG A 1 709 ? 3.604 -73.024 42.739 1.00 31.45 709 ARG A O 1
ATOM 5464 N N . LYS A 1 710 ? 3.373 -74.683 41.240 1.00 31.47 710 LYS A N 1
ATOM 5465 C CA . LYS A 1 710 ? 2.339 -74.078 40.355 1.00 31.47 710 LYS A CA 1
ATOM 5466 C C . LYS A 1 710 ? 0.897 -74.177 40.916 1.00 31.47 710 LYS A C 1
ATOM 5468 O O . LYS A 1 710 ? 0.678 -74.952 41.841 1.00 31.47 710 LYS A O 1
ATOM 5473 N N . MET A 1 711 ? -0.044 -73.551 40.178 1.00 29.23 711 MET A N 1
ATOM 5474 C CA . MET A 1 711 ? -1.532 -73.548 40.242 1.00 29.23 711 MET A CA 1
ATOM 5475 C C . MET A 1 711 ? -2.119 -72.293 40.936 1.00 29.23 711 MET A C 1
ATOM 5477 O O . MET A 1 711 ? -1.548 -71.845 41.919 1.00 29.23 711 MET A O 1
ATOM 5481 N N . ASN A 1 712 ? -3.219 -71.667 40.477 1.00 26.80 712 ASN A N 1
ATOM 5482 C CA . ASN A 1 712 ? -4.094 -71.985 39.331 1.00 26.80 712 ASN A CA 1
ATOM 5483 C C . ASN A 1 712 ? -4.793 -70.737 38.721 1.00 26.80 712 ASN A C 1
ATOM 5485 O O . ASN A 1 712 ? -4.877 -69.701 39.365 1.00 26.80 712 ASN A O 1
ATOM 5489 N N . THR A 1 713 ? -5.278 -70.896 37.478 1.00 29.30 713 THR A N 1
ATOM 5490 C CA . THR A 1 713 ? -6.446 -70.258 36.794 1.00 29.30 713 THR A CA 1
ATOM 5491 C C . THR A 1 713 ? -7.292 -69.236 37.593 1.00 29.30 713 THR A C 1
ATOM 5493 O O . THR A 1 713 ? -7.647 -69.531 38.725 1.00 29.30 713 THR A O 1
ATOM 5496 N N . SER A 1 714 ? -7.772 -68.094 37.073 1.00 27.98 714 SER A N 1
ATOM 5497 C CA . SER A 1 714 ? -8.650 -67.916 35.888 1.00 27.98 714 SER A CA 1
ATOM 5498 C C . SER A 1 714 ? -9.034 -66.430 35.668 1.00 27.98 714 SER A C 1
ATOM 5500 O O . SER A 1 714 ? -9.148 -65.694 36.643 1.00 27.98 714 SER A O 1
ATOM 5502 N N . ALA A 1 715 ? -9.359 -66.021 34.432 1.00 33.56 715 ALA A N 1
ATOM 5503 C CA . ALA A 1 715 ? -10.088 -64.773 34.120 1.00 33.56 715 ALA A CA 1
ATOM 5504 C C . ALA A 1 715 ? -11.573 -65.066 33.792 1.00 33.56 715 ALA A C 1
ATOM 5506 O O . ALA A 1 715 ? -11.876 -66.191 33.386 1.00 33.56 715 ALA A O 1
ATOM 5507 N N . PRO A 1 716 ? -12.493 -64.094 33.957 1.00 39.38 716 PRO A N 1
ATOM 5508 C CA . PRO A 1 716 ? -13.033 -63.359 32.793 1.00 39.38 716 PRO A CA 1
ATOM 5509 C C . PRO A 1 716 ? -13.190 -61.838 33.061 1.00 39.38 716 PRO A C 1
ATOM 5511 O O . PRO A 1 716 ? -13.393 -61.414 34.190 1.00 39.38 716 PRO A O 1
ATOM 5514 N N . LYS A 1 717 ? -12.933 -60.946 32.093 1.00 32.12 717 LYS A N 1
ATOM 5515 C CA . LYS A 1 717 ? -13.875 -60.452 31.058 1.00 32.12 717 LYS A CA 1
ATOM 5516 C C . LYS A 1 717 ? -15.246 -59.984 31.582 1.00 32.12 717 LYS A C 1
ATOM 5518 O O . LYS A 1 717 ? -16.075 -60.809 31.944 1.00 32.12 717 LYS A O 1
ATOM 5523 N N . TYR A 1 718 ? -15.522 -58.690 31.406 1.00 25.94 718 TYR A N 1
ATOM 5524 C CA . TYR A 1 718 ? -16.829 -58.201 30.950 1.00 25.94 718 TYR A CA 1
ATOM 5525 C C . TYR A 1 718 ? -16.616 -57.206 29.799 1.00 25.94 718 TYR A C 1
ATOM 5527 O O . TYR A 1 718 ? -15.548 -56.603 29.695 1.00 25.94 718 TYR A O 1
ATOM 5535 N N . ASP A 1 719 ? -17.582 -57.131 28.888 1.00 33.06 719 ASP A N 1
ATOM 5536 C CA . ASP A 1 719 ? -17.460 -56.573 27.533 1.00 33.06 719 ASP A CA 1
ATOM 5537 C C . ASP A 1 719 ? -18.690 -55.694 27.221 1.00 33.06 719 ASP A C 1
ATOM 5539 O O . ASP A 1 719 ? -19.761 -55.980 27.759 1.00 33.06 719 ASP A O 1
ATOM 5543 N N . ARG A 1 720 ? -18.551 -54.730 26.288 1.00 36.72 720 ARG A N 1
ATOM 5544 C CA . ARG A 1 720 ? -19.644 -53.997 25.579 1.00 36.72 720 ARG A CA 1
ATOM 5545 C C . ARG A 1 720 ? -20.563 -53.072 26.414 1.00 36.72 720 ARG A C 1
ATOM 5547 O O . ARG A 1 720 ? -20.614 -53.171 27.629 1.00 36.72 720 ARG A O 1
ATOM 5554 N N . GLN A 1 721 ? -21.313 -52.120 25.833 1.00 32.81 721 GLN A N 1
ATOM 5555 C CA . GLN A 1 721 ? -21.494 -51.638 24.438 1.00 32.81 721 GLN A CA 1
ATOM 5556 C C . GLN A 1 721 ? -21.803 -50.116 24.506 1.00 32.81 721 GLN A C 1
ATOM 5558 O O . GLN A 1 721 ? -22.414 -49.669 25.469 1.00 32.81 721 GLN A O 1
ATOM 5563 N N . VAL A 1 722 ? -21.240 -49.257 23.648 1.00 36.19 722 VAL A N 1
ATOM 5564 C CA . VAL A 1 722 ? -21.846 -48.727 22.398 1.00 36.19 722 VAL A CA 1
ATOM 5565 C C . VAL A 1 722 ? -23.308 -48.270 22.521 1.00 36.19 722 VAL A C 1
ATOM 5567 O O . VAL A 1 722 ? -24.200 -49.103 22.653 1.00 36.19 722 VAL A O 1
ATOM 5570 N N . ASN A 1 723 ? -23.544 -46.975 22.287 1.00 34.97 723 ASN A N 1
ATOM 5571 C CA . ASN A 1 723 ? -24.538 -46.527 21.305 1.00 34.97 723 ASN A CA 1
ATOM 5572 C C . ASN A 1 723 ? -24.213 -45.114 20.787 1.00 34.97 723 ASN A C 1
ATOM 5574 O O . ASN A 1 723 ? -24.136 -44.190 21.589 1.00 34.97 723 ASN A O 1
ATOM 5578 N N . MET A 1 724 ? -24.075 -45.034 19.454 1.00 37.34 724 MET A N 1
ATOM 5579 C CA . MET A 1 724 ? -23.929 -43.863 18.560 1.00 37.34 724 MET A CA 1
ATOM 5580 C C . MET A 1 724 ? -22.792 -42.874 18.852 1.00 37.34 724 MET A C 1
ATOM 5582 O O . MET A 1 724 ? -22.967 -41.966 19.687 1.00 37.34 724 MET A O 1
#